Protein 5EA0 (pdb70)

Sequence (444 aa):
EVQLVESGGGVVQPGRSLRLSCAASGFTFSRYGMHWVRQAPGKGLEWVAVMSYDGSTKYYADSVKGRFAISRDNPKNTLFLQMNSLRPDDTAVYYCAKGGAAAAVMDVWGKGTTVTVSSASTKGPSVFPLAPSGTAALGCLVKDYFPEPVTVSWNSGALTSGVHTFPAVLQSSGLYSLSSVVTVPSSSLGTQTYICNVNHKPSNTKVDKRVEPKDIVMTQSPDSLTVSLGERATISCKSSQRLLYSSNNKNYLAWYQQKPGQPPKLLMYWASTRESGVPDRFSGSGSGTDFSLTISSLQAEDVAVYYCQQYYNPPWTFGQGTKVEVKRTVAAPSVFIFPPSDEQLKSGTASVVCLLNNFYPREAKVQWKVDNALQSGNSQESVTEQDSKDSTYSLSSTLTLSKADYEKHKVYACEVTHQGLSSPVTKSFNRGEPPPIDNGDITS

Structure (mmCIF, N/CA/C/O backbone):
data_5EA0
#
_entry.id   5EA0
#
_cell.length_a   51.280
_cell.length_b   65.547
_cell.length_c   71.267
_cell.angle_alpha   90.00
_cell.angle_beta   106.37
_cell.angle_gamma   90.00
#
_symmetry.space_group_name_H-M   'P 1 21 1'
#
loop_
_entity.id
_entity.type
_entity.pdbx_description
1 polymer 'Heavy chain of antibody 7968 Fab fragment'
2 polymer 'Light chain of antibody 7968 Fab fragment'
3 polymer 'Complement factor H-related protein 2'
4 water water
#
loop_
_atom_site.group_PDB
_atom_site.id
_atom_site.type_symbol
_atom_site.label_atom_id
_atom_site.label_alt_id
_atom_site.label_comp_id
_atom_site.label_asym_id
_atom_site.label_entity_id
_atom_site.label_seq_id
_atom_site.pdbx_PDB_ins_code
_atom_site.Cartn_x
_atom_site.Cartn_y
_atom_site.Cartn_z
_atom_site.occupancy
_atom_site.B_iso_or_equiv
_atom_site.auth_seq_id
_atom_site.auth_comp_id
_atom_site.auth_asym_id
_atom_site.auth_atom_id
_atom_site.pdbx_PDB_model_num
ATOM 1 N N . GLU A 1 1 ? -14.782 -26.861 -6.979 1.00 47.05 1 GLU H N 1
ATOM 2 C CA . GLU A 1 1 ? -14.541 -25.419 -6.960 1.00 46.12 1 GLU H CA 1
ATOM 3 C C . GLU A 1 1 ? -15.687 -24.649 -6.297 1.00 36.08 1 GLU H C 1
ATOM 4 O O . GLU A 1 1 ? -16.803 -25.151 -6.198 1.00 36.85 1 GLU H O 1
ATOM 10 N N . VAL A 1 2 ? -15.412 -23.420 -5.868 1.00 33.68 2 VAL H N 1
ATOM 11 C CA . VAL A 1 2 ? -16.390 -22.632 -5.116 1.00 24.80 2 VAL H CA 1
ATOM 12 C C . VAL A 1 2 ? -17.566 -22.129 -5.959 1.00 22.46 2 VAL H C 1
ATOM 13 O O . VAL A 1 2 ? -17.380 -21.586 -7.047 1.00 19.12 2 VAL H O 1
ATOM 17 N N . GLN A 1 3 ? -18.777 -22.302 -5.433 1.00 19.95 3 GLN H N 1
ATOM 18 C CA . GLN A 1 3 ? -19.989 -21.861 -6.112 1.00 23.93 3 GLN H CA 1
ATOM 19 C C . GLN A 1 3 ? -20.951 -21.163 -5.168 1.00 21.48 3 GLN H C 1
ATOM 20 O O . GLN A 1 3 ? -21.192 -21.628 -4.060 1.00 17.23 3 GLN H O 1
ATOM 26 N N . LEU A 1 4 ? -21.514 -20.057 -5.643 1.00 26.22 4 LEU H N 1
ATOM 27 C CA . LEU A 1 4 ? -22.513 -19.281 -4.926 1.00 20.34 4 LEU H CA 1
ATOM 28 C C . LEU A 1 4 ? -23.699 -19.046 -5.860 1.00 23.01 4 LEU H C 1
ATOM 29 O O . LEU A 1 4 ? -23.539 -18.411 -6.902 1.00 19.22 4 LEU H O 1
ATOM 34 N N . VAL A 1 5 ? -24.878 -19.556 -5.506 1.00 18.80 5 VAL H N 1
ATOM 35 C CA . VAL A 1 5 ? -26.040 -19.348 -6.358 1.00 18.69 5 VAL H CA 1
ATOM 36 C C . VAL A 1 5 ? -27.079 -18.556 -5.602 1.00 22.40 5 VAL H C 1
ATOM 37 O O . VAL A 1 5 ? -27.544 -18.966 -4.537 1.00 14.47 5 VAL H O 1
ATOM 41 N N . GLU A 1 6 ? -27.399 -17.396 -6.167 1.00 20.13 6 GLU H N 1
ATOM 42 C CA . GLU A 1 6 ? -28.366 -16.475 -5.603 1.00 20.65 6 GLU H CA 1
ATOM 43 C C . GLU A 1 6 ? -29.758 -16.807 -6.117 1.00 17.72 6 GLU H C 1
ATOM 44 O O . GLU A 1 6 ? -29.917 -17.397 -7.178 1.00 23.65 6 GLU H O 1
ATOM 50 N N . SER A 1 7 ? -30.766 -16.413 -5.353 1.00 22.24 7 SER H N 1
ATOM 51 C CA . SER A 1 7 ? -32.138 -16.683 -5.710 1.00 22.95 7 SER H CA 1
ATOM 52 C C . SER A 1 7 ? -33.043 -15.733 -4.960 1.00 21.70 7 SER H C 1
ATOM 53 O O . SER A 1 7 ? -32.666 -15.201 -3.912 1.00 26.04 7 SER H O 1
ATOM 56 N N . GLY A 1 8 ? -34.235 -15.511 -5.501 1.00 21.32 8 GLY H N 1
ATOM 57 C CA . GLY A 1 8 ? -35.238 -14.723 -4.810 1.00 15.84 8 GLY H CA 1
ATOM 58 C C . GLY A 1 8 ? -35.556 -13.415 -5.503 1.00 21.19 8 GLY H C 1
ATOM 59 O O . GLY A 1 8 ? -36.423 -12.670 -5.062 1.00 24.23 8 GLY H O 1
ATOM 60 N N . GLY A 1 9 ? -34.862 -13.134 -6.598 1.00 25.72 9 GLY H N 1
ATOM 61 C CA . GLY A 1 9 ? -35.087 -11.897 -7.313 1.00 24.94 9 GLY H CA 1
ATOM 62 C C . GLY A 1 9 ? -36.376 -11.966 -8.103 1.00 28.31 9 GLY H C 1
ATOM 63 O O . GLY A 1 9 ? -36.994 -13.019 -8.208 1.00 21.35 9 GLY H O 1
ATOM 64 N N . GLY A 1 10 ? -36.772 -10.835 -8.671 1.00 22.80 10 GLY H N 1
ATOM 65 C CA . GLY A 1 10 ? -38.020 -10.733 -9.395 1.00 21.15 10 GLY H CA 1
ATOM 66 C C . GLY A 1 10 ? -38.485 -9.311 -9.219 1.00 21.54 10 GLY H C 1
ATOM 67 O O . GLY A 1 10 ? -37.668 -8.436 -8.955 1.00 19.44 10 GLY H O 1
ATOM 68 N N . VAL A 1 11 ? -39.788 -9.077 -9.332 1.00 18.49 11 VAL H N 1
ATOM 69 C CA . VAL A 1 11 ? -40.310 -7.734 -9.225 1.00 15.73 11 VAL H CA 1
ATOM 70 C C . VAL A 1 11 ? -41.049 -7.567 -7.900 1.00 16.48 11 VAL H C 1
ATOM 71 O O . VAL A 1 11 ? -41.685 -8.498 -7.414 1.00 17.09 11 VAL H O 1
ATOM 75 N N . VAL A 1 12 ? -40.942 -6.377 -7.317 1.00 16.94 12 VAL H N 1
ATOM 76 C CA . VAL A 1 12 ? -41.596 -6.058 -6.052 1.00 18.28 12 VAL H CA 1
ATOM 77 C C . VAL A 1 12 ? -42.177 -4.643 -6.180 1.00 28.32 12 VAL H C 1
ATOM 78 O O . VAL A 1 12 ? -41.575 -3.774 -6.828 1.00 21.26 12 VAL H O 1
ATOM 82 N N . GLN A 1 13 ? -43.353 -4.420 -5.594 1.00 21.86 13 GLN H N 1
ATOM 83 C CA . GLN A 1 13 ? -43.973 -3.102 -5.605 1.00 26.10 13 GLN H CA 1
ATOM 84 C C . GLN A 1 13 ? -43.251 -2.172 -4.633 1.00 22.78 13 GLN H C 1
ATOM 85 O O . GLN A 1 13 ? -42.707 -2.638 -3.628 1.00 20.89 13 GLN H O 1
ATOM 91 N N . PRO A 1 14 ? -43.243 -0.856 -4.924 1.00 23.05 14 PRO H N 1
ATOM 92 C CA . PRO A 1 14 ? -42.591 0.086 -4.002 1.00 18.95 14 PRO H CA 1
ATOM 93 C C . PRO A 1 14 ? -43.165 -0.030 -2.609 1.00 24.18 14 PRO H C 1
ATOM 94 O O . PRO A 1 14 ? -44.384 -0.190 -2.469 1.00 16.83 14 PRO H O 1
ATOM 98 N N . GLY A 1 15 ? -42.297 0.015 -1.605 1.00 21.86 15 GLY H N 1
ATOM 99 C CA . GLY A 1 15 ? -42.732 -0.042 -0.223 1.00 24.99 15 GLY H CA 1
ATOM 100 C C . GLY A 1 15 ? -42.586 -1.408 0.413 1.00 21.94 15 GLY H C 1
ATOM 101 O O . GLY A 1 15 ? -42.455 -1.512 1.633 1.00 20.53 15 GLY H O 1
ATOM 102 N N . ARG A 1 16 ? -42.584 -2.462 -0.399 1.00 29.46 16 ARG H N 1
ATOM 103 C CA . ARG A 1 16 ? -42.640 -3.808 0.159 1.00 15.55 16 ARG H CA 1
ATOM 104 C C . ARG A 1 16 ? -41.274 -4.486 0.355 1.00 27.16 16 ARG H C 1
ATOM 105 O O . ARG A 1 16 ? -40.197 -3.879 0.171 1.00 14.60 16 ARG H O 1
ATOM 113 N N . SER A 1 17 ? -41.339 -5.748 0.756 1.00 15.33 17 SER H N 1
ATOM 114 C CA . SER A 1 17 ? -40.165 -6.469 1.197 1.00 18.81 17 SER H CA 1
ATOM 115 C C . SER A 1 17 ? -39.876 -7.645 0.287 1.00 24.21 17 SER H C 1
ATOM 116 O O . SER A 1 17 ? -40.717 -8.056 -0.501 1.00 26.58 17 SER H O 1
ATOM 119 N N . LEU A 1 18 ? -38.661 -8.161 0.400 1.00 27.42 18 LEU H N 1
ATOM 120 C CA . LEU A 1 18 ? -38.192 -9.270 -0.405 1.00 22.91 18 LEU H CA 1
ATOM 121 C C . LEU A 1 18 ? -36.987 -9.888 0.283 1.00 26.41 18 LEU H C 1
ATOM 122 O O . LEU A 1 18 ? -36.102 -9.174 0.756 1.00 31.51 18 LEU H O 1
ATOM 127 N N . ARG A 1 19 ? -36.960 -11.215 0.330 1.00 18.00 19 ARG H N 1
ATOM 128 C CA . ARG A 1 19 ? -35.852 -11.945 0.925 1.00 22.70 19 ARG H CA 1
ATOM 129 C C . ARG A 1 19 ? -35.055 -12.708 -0.132 1.00 16.51 19 ARG H C 1
ATOM 130 O O . ARG A 1 19 ? -35.610 -13.510 -0.883 1.00 22.19 19 ARG H O 1
ATOM 138 N N . LEU A 1 20 ? -33.756 -12.438 -0.200 1.00 15.73 20 LEU H N 1
ATOM 139 C CA . LEU A 1 20 ? -32.868 -13.127 -1.127 1.00 17.32 20 LEU H CA 1
ATOM 140 C C . LEU A 1 20 ? -32.089 -14.207 -0.397 1.00 22.72 20 LEU H C 1
ATOM 141 O O . LEU A 1 20 ? -31.866 -14.080 0.808 1.00 17.67 20 LEU H O 1
ATOM 146 N N . SER A 1 21 ? -31.662 -15.239 -1.131 1.00 13.61 21 SER H N 1
ATOM 147 C CA . SER A 1 21 ? -30.837 -16.322 -0.583 1.00 13.89 21 SER H CA 1
ATOM 148 C C . SER A 1 21 ? -29.568 -16.572 -1.386 1.00 18.07 21 SER H C 1
ATOM 149 O O . SER A 1 21 ? -29.490 -16.273 -2.572 1.00 19.35 21 SER H O 1
ATOM 152 N N . CYS A 1 22 ? -28.579 -17.158 -0.734 1.00 25.46 22 CYS H N 1
ATOM 153 C CA . CYS A 1 22 ? -27.354 -17.530 -1.418 1.00 21.88 22 CYS H CA 1
ATOM 154 C C . CYS A 1 22 ? -26.900 -18.882 -0.926 1.00 23.18 22 CYS H C 1
ATOM 155 O O . CYS A 1 22 ? -26.479 -19.024 0.222 1.00 26.58 22 CYS H O 1
ATOM 158 N N . ALA A 1 23 ? -26.999 -19.874 -1.804 1.00 19.19 23 ALA H N 1
ATOM 159 C CA . ALA A 1 23 ? -26.580 -21.231 -1.500 1.00 21.08 23 ALA H CA 1
ATOM 160 C C . ALA A 1 23 ? -25.102 -21.378 -1.820 1.00 15.95 23 ALA H C 1
ATOM 161 O O . ALA A 1 23 ? -24.703 -21.279 -2.970 1.00 20.12 23 ALA H O 1
ATOM 163 N N . ALA A 1 24 ? -24.284 -21.567 -0.791 1.00 20.55 24 ALA H N 1
ATOM 164 C CA . ALA A 1 24 ? -22.841 -21.678 -0.978 1.00 18.44 24 ALA H CA 1
ATOM 165 C C . ALA A 1 24 ? -22.433 -23.140 -1.056 1.00 19.16 24 ALA H C 1
ATOM 166 O O . ALA A 1 24 ? -22.989 -23.981 -0.350 1.00 23.87 24 ALA H O 1
ATOM 168 N N . SER A 1 25 ? -21.454 -23.443 -1.900 1.00 15.83 25 SER H N 1
ATOM 169 C CA . SER A 1 25 ? -20.928 -24.795 -1.978 1.00 24.30 25 SER H CA 1
ATOM 170 C C . SER A 1 25 ? -19.433 -24.782 -2.350 1.00 22.62 25 SER H C 1
ATOM 171 O O . SER A 1 25 ? -18.924 -23.790 -2.884 1.00 27.50 25 SER H O 1
ATOM 174 N N . GLY A 1 26 ? -18.735 -25.871 -2.033 1.00 19.58 26 GLY H N 1
ATOM 175 C CA . GLY A 1 26 ? -17.363 -26.068 -2.492 1.00 17.45 26 GLY H CA 1
ATOM 176 C C . GLY A 1 26 ? -16.319 -25.461 -1.575 1.00 21.68 26 GLY H C 1
ATOM 177 O O . GLY A 1 26 ? -15.152 -25.332 -1.953 1.00 17.49 26 GLY H O 1
ATOM 178 N N . PHE A 1 27 ? -16.747 -25.078 -0.373 1.00 27.43 27 PHE H N 1
ATOM 179 C CA . PHE A 1 27 ? -15.836 -24.626 0.672 1.00 22.88 27 PHE H CA 1
ATOM 180 C C . PHE A 1 27 ? -16.496 -24.675 2.046 1.00 25.46 27 PHE H C 1
ATOM 181 O O . PHE A 1 27 ? -17.716 -24.844 2.169 1.00 20.57 27 PHE H O 1
ATOM 189 N N . THR A 1 28 ? -15.689 -24.542 3.089 1.00 18.73 28 THR H N 1
ATOM 190 C CA . THR A 1 28 ? -16.243 -24.528 4.440 1.00 25.26 28 THR H CA 1
ATOM 191 C C . THR A 1 28 ? -16.874 -23.177 4.736 1.00 27.40 28 THR H C 1
ATOM 192 O O . THR A 1 28 ? -16.205 -22.226 5.187 1.00 17.13 28 THR H O 1
ATOM 196 N N . PHE A 1 29 ? -18.175 -23.120 4.483 1.00 19.82 29 PHE H N 1
ATOM 197 C CA . PHE A 1 29 ? -18.969 -21.923 4.661 1.00 27.44 29 PHE H CA 1
ATOM 198 C C . PHE A 1 29 ? -18.798 -21.325 6.065 1.00 25.08 29 PHE H C 1
ATOM 199 O O . PHE A 1 29 ? -18.792 -20.109 6.221 1.00 21.09 29 PHE H O 1
ATOM 207 N N . SER A 1 30 ? -18.635 -22.185 7.069 1.00 19.29 30 SER H N 1
ATOM 208 C CA . SER A 1 30 ? -18.531 -21.760 8.473 1.00 32.80 30 SER H CA 1
ATOM 209 C C . SER A 1 30 ? -17.320 -20.870 8.784 1.00 25.81 30 SER H C 1
ATOM 210 O O . SER A 1 30 ? -17.302 -20.152 9.782 1.00 27.39 30 SER H O 1
ATOM 213 N N . ARG A 1 31 ? -16.312 -20.925 7.928 1.00 30.05 31 ARG H N 1
ATOM 214 C CA . ARG A 1 31 ? -15.053 -20.248 8.201 1.00 32.66 31 ARG H CA 1
ATOM 215 C C . ARG A 1 31 ? -14.926 -18.887 7.514 1.00 29.43 31 ARG H C 1
ATOM 216 O O . ARG A 1 31 ? -13.910 -18.206 7.659 1.00 16.98 31 ARG H O 1
ATOM 224 N N . TYR A 1 32 ? -15.942 -18.487 6.758 1.00 19.96 32 TYR H N 1
ATOM 225 C CA . TYR A 1 32 ? -15.792 -17.315 5.907 1.00 18.92 32 TYR H CA 1
ATOM 226 C C . TYR A 1 32 ? -16.886 -16.274 6.094 1.00 26.06 32 TYR H C 1
ATOM 227 O O . TYR A 1 32 ? -18.063 -16.598 6.229 1.00 29.80 32 TYR H O 1
ATOM 236 N N . GLY A 1 33 ? -16.480 -15.014 6.105 1.00 18.64 33 GLY H N 1
ATOM 237 C CA . GLY A 1 33 ? -17.409 -13.919 6.041 1.00 19.76 33 GLY H CA 1
ATOM 238 C C . GLY A 1 33 ? -17.972 -13.888 4.638 1.00 19.70 33 GLY H C 1
ATOM 239 O O . GLY A 1 33 ? -17.334 -14.364 3.687 1.00 14.31 33 GLY H O 1
ATOM 240 N N . MET A 1 34 ? -19.171 -13.334 4.514 1.00 15.86 34 MET H N 1
ATOM 241 C CA . MET A 1 34 ? -19.879 -13.280 3.232 1.00 17.44 34 MET H CA 1
ATOM 242 C C . MET A 1 34 ? -20.503 -11.911 2.997 1.00 16.43 34 MET H C 1
ATOM 243 O O . MET A 1 34 ? -21.025 -11.306 3.933 1.00 20.35 34 MET H O 1
ATOM 248 N N . HIS A 1 35 ? -20.465 -11.442 1.748 1.00 21.26 35 HIS H N 1
ATOM 249 C CA . HIS A 1 35 ? -21.030 -10.139 1.397 1.00 21.29 35 HIS H CA 1
ATOM 250 C C . HIS A 1 35 ? -22.201 -10.189 0.423 1.00 12.49 35 HIS H C 1
ATOM 251 O O . HIS A 1 35 ? -22.356 -11.109 -0.374 1.00 12.44 35 HIS H O 1
ATOM 258 N N . TRP A 1 36 ? -22.983 -9.120 0.462 1.00 16.33 36 TRP H N 1
ATOM 259 C CA . TRP A 1 36 ? -23.942 -8.820 -0.584 1.00 12.13 36 TRP H CA 1
ATOM 260 C C . TRP A 1 36 ? -23.438 -7.568 -1.297 1.00 12.04 36 TRP H C 1
ATOM 261 O O . TRP A 1 36 ? -23.066 -6.588 -0.642 1.00 18.23 36 TRP H O 1
ATOM 272 N N . VAL A 1 37 ? -23.410 -7.605 -2.626 1.00 15.50 37 VAL H N 1
ATOM 273 C CA . VAL A 1 37 ? -23.059 -6.439 -3.420 1.00 11.94 37 VAL H CA 1
ATOM 274 C C . VAL A 1 37 ? -24.106 -6.312 -4.546 1.00 11.80 37 VAL H C 1
ATOM 275 O O . VAL A 1 37 ? -24.646 -7.318 -5.002 1.00 23.91 37 VAL H O 1
ATOM 279 N N . ARG A 1 38 ? -24.406 -5.085 -4.974 1.00 21.12 38 ARG H N 1
ATOM 280 C CA . ARG A 1 38 ? -25.412 -4.877 -6.008 1.00 15.31 38 ARG H CA 1
ATOM 281 C C . ARG A 1 38 ? -24.917 -3.950 -7.116 1.00 11.95 38 ARG H C 1
ATOM 282 O O . ARG A 1 38 ? -23.966 -3.188 -6.945 1.00 22.75 38 ARG H O 1
ATOM 290 N N . GLN A 1 39 ? -25.606 -4.011 -8.248 1.00 11.97 39 GLN H N 1
ATOM 291 C CA . GLN A 1 39 ? -25.231 -3.261 -9.434 1.00 12.24 39 GLN H CA 1
ATOM 292 C C . GLN A 1 39 ? -26.504 -2.855 -10.187 1.00 20.17 39 GLN H C 1
ATOM 293 O O . GLN A 1 39 ? -27.199 -3.706 -10.736 1.00 16.72 39 GLN H O 1
ATOM 299 N N . ALA A 1 40 ? -26.843 -1.572 -10.142 1.00 17.79 40 ALA H N 1
ATOM 300 C CA . ALA A 1 40 ? -27.949 -1.052 -10.937 1.00 21.20 40 ALA H CA 1
ATOM 301 C C . ALA A 1 40 ? -27.597 -1.283 -12.403 1.00 23.91 40 ALA H C 1
ATOM 302 O O . ALA A 1 40 ? -26.414 -1.389 -12.733 1.00 33.16 40 ALA H O 1
ATOM 304 N N . PRO A 1 41 ? -28.606 -1.366 -13.288 1.00 22.32 41 PRO H N 1
ATOM 305 C CA . PRO A 1 41 ? -28.298 -1.717 -14.682 1.00 29.86 41 PRO H CA 1
ATOM 306 C C . PRO A 1 41 ? -27.411 -0.671 -15.348 1.00 29.61 41 PRO H C 1
ATOM 307 O O . PRO A 1 41 ? -27.697 0.530 -15.269 1.00 25.88 41 PRO H O 1
ATOM 311 N N . GLY A 1 42 ? -26.322 -1.138 -15.957 1.00 35.55 42 GLY H N 1
ATOM 312 C CA . GLY A 1 42 ? -25.386 -0.277 -16.667 1.00 21.14 42 GLY H CA 1
ATOM 313 C C . GLY A 1 42 ? -24.518 0.554 -15.739 1.00 25.79 42 GLY H C 1
ATOM 314 O O . GLY A 1 42 ? -23.828 1.467 -16.194 1.00 19.96 42 GLY H O 1
ATOM 315 N N . LYS A 1 43 ? -24.556 0.246 -14.442 1.00 30.52 43 LYS H N 1
ATOM 316 C CA . LYS A 1 43 ? -23.930 1.104 -13.437 1.00 30.04 43 LYS H CA 1
ATOM 317 C C . LYS A 1 43 ? -22.820 0.382 -12.678 1.00 28.14 43 LYS H C 1
ATOM 318 O O . LYS A 1 43 ? -22.419 -0.715 -13.053 1.00 31.30 43 LYS H O 1
ATOM 324 N N . GLY A 1 44 ? -22.305 1.012 -11.626 1.00 23.48 44 GLY H N 1
ATOM 325 C CA . GLY A 1 44 ? -21.179 0.449 -10.909 1.00 17.94 44 GLY H CA 1
ATOM 326 C C . GLY A 1 44 ? -21.574 -0.536 -9.828 1.00 23.55 44 GLY H C 1
ATOM 327 O O . GLY A 1 44 ? -22.761 -0.762 -9.578 1.00 26.54 44 GLY H O 1
ATOM 328 N N . LEU A 1 45 ? -20.562 -1.115 -9.181 1.00 27.25 45 LEU H N 1
ATOM 329 C CA . LEU A 1 45 ? -20.752 -2.025 -8.048 1.00 24.90 45 LEU H CA 1
ATOM 330 C C . LEU A 1 45 ? -20.951 -1.250 -6.743 1.00 19.25 45 LEU H C 1
ATOM 331 O O . LEU A 1 45 ? -20.278 -0.253 -6.506 1.00 31.88 45 LEU H O 1
ATOM 336 N N . GLU A 1 46 ? -21.875 -1.715 -5.909 1.00 15.32 46 GLU H N 1
ATOM 337 C CA . GLU A 1 46 ? -22.173 -1.046 -4.656 1.00 16.36 46 GLU H CA 1
ATOM 338 C C . GLU A 1 46 ? -22.259 -2.063 -3.513 1.00 17.94 46 GLU H C 1
ATOM 339 O O . GLU A 1 46 ? -23.166 -2.910 -3.477 1.00 16.37 46 GLU H O 1
ATOM 345 N N . TRP A 1 47 ? -21.298 -1.997 -2.591 1.00 12.71 47 TRP H N 1
ATOM 346 C CA . TRP A 1 47 ? -21.288 -2.893 -1.443 1.00 12.65 47 TRP H CA 1
ATOM 347 C C . TRP A 1 47 ? -22.544 -2.634 -0.625 1.00 15.43 47 TRP H C 1
ATOM 348 O O . TRP A 1 47 ? -22.945 -1.479 -0.427 1.00 16.23 47 TRP H O 1
ATOM 359 N N . VAL A 1 48 ? -23.170 -3.711 -0.167 1.00 17.81 48 VAL H N 1
ATOM 360 C CA . VAL A 1 48 ? -24.436 -3.618 0.541 1.00 16.23 48 VAL H CA 1
ATOM 361 C C . VAL A 1 48 ? -24.266 -3.937 2.028 1.00 13.82 48 VAL H C 1
ATOM 362 O O . VAL A 1 48 ? -24.656 -3.136 2.886 1.00 20.02 48 VAL H O 1
ATOM 366 N N . ALA A 1 49 ? -23.682 -5.099 2.321 1.00 14.48 49 ALA H N 1
ATOM 367 C CA . ALA A 1 49 ? -23.512 -5.573 3.689 1.00 19.51 49 ALA H CA 1
ATOM 368 C C . ALA A 1 49 ? -22.565 -6.773 3.751 1.00 26.23 49 ALA H C 1
ATOM 369 O O . ALA A 1 49 ? -22.256 -7.370 2.723 1.00 20.77 49 ALA H O 1
ATOM 371 N N . VAL A 1 50 ? -22.097 -7.098 4.961 1.00 13.48 50 VAL H N 1
ATOM 372 C CA . VAL A 1 50 ? -21.271 -8.271 5.189 1.00 15.94 50 VAL H CA 1
ATOM 373 C C . VAL A 1 50 ? -21.633 -8.868 6.545 1.00 24.52 50 VAL H C 1
ATOM 374 O O . VAL A 1 50 ? -22.046 -8.151 7.452 1.00 20.50 50 VAL H O 1
ATOM 378 N N . MET A 1 51 ? -21.517 -10.184 6.657 1.00 29.14 51 MET H N 1
ATOM 379 C CA . MET A 1 51 ? -21.635 -10.867 7.932 1.00 25.05 51 MET H CA 1
ATOM 380 C C . MET A 1 51 ? -20.458 -11.793 8.117 1.00 19.67 51 MET H C 1
ATOM 381 O O . MET A 1 51 ? -20.078 -12.511 7.192 1.00 25.28 51 MET H O 1
ATOM 386 N N . SER A 1 52 ? -19.899 -11.790 9.319 1.00 24.85 52 SER H N 1
ATOM 387 C CA . SER A 1 52 ? -18.734 -12.604 9.630 1.00 20.39 52 SER H CA 1
ATOM 388 C C . SER A 1 52 ? -19.019 -14.105 9.623 1.00 22.14 52 SER H C 1
ATOM 389 O O . SER A 1 52 ? -20.184 -14.540 9.634 1.00 21.52 52 SER H O 1
ATOM 392 N N . TYR A 1 53 A -17.935 -14.886 9.625 1.00 16.53 52 TYR H N 1
ATOM 393 C CA . TYR A 1 53 A -17.988 -16.356 9.609 1.00 24.28 52 TYR H CA 1
ATOM 394 C C . TYR A 1 53 A -18.977 -17.001 10.612 1.00 31.42 52 TYR H C 1
ATOM 395 O O . TYR A 1 53 A -19.774 -17.867 10.231 1.00 27.66 52 TYR H O 1
ATOM 404 N N . ASP A 1 54 ? -18.916 -16.575 11.876 1.00 29.80 53 ASP H N 1
ATOM 405 C CA . ASP A 1 54 ? -19.722 -17.150 12.958 1.00 28.38 53 ASP H CA 1
ATOM 406 C C . ASP A 1 54 ? -20.977 -16.334 13.232 1.00 28.09 53 ASP H C 1
ATOM 407 O O . ASP A 1 54 ? -21.756 -16.667 14.115 1.00 24.00 53 ASP H O 1
ATOM 412 N N . GLY A 1 55 ? -21.134 -15.236 12.502 1.00 32.09 54 GLY H N 1
ATOM 413 C CA . GLY A 1 55 ? -22.350 -14.451 12.545 1.00 28.10 54 GLY H CA 1
ATOM 414 C C . GLY A 1 55 ? -22.496 -13.335 13.565 1.00 32.92 54 GLY H C 1
ATOM 415 O O . GLY A 1 55 ? -23.504 -12.596 13.585 1.00 17.83 54 GLY H O 1
ATOM 416 N N . SER A 1 56 ? -21.480 -13.207 14.408 1.00 26.02 55 SER H N 1
ATOM 417 C CA . SER A 1 56 ? -21.480 -12.235 15.483 1.00 27.25 55 SER H CA 1
ATOM 418 C C . SER A 1 56 ? -21.175 -10.810 15.006 1.00 26.48 55 SER H C 1
ATOM 419 O O . SER A 1 56 ? -21.322 -9.864 15.768 1.00 39.09 55 SER H O 1
ATOM 422 N N . THR A 1 57 ? -20.722 -10.656 13.765 1.00 28.72 56 THR H N 1
ATOM 423 C CA . THR A 1 57 ? -20.368 -9.332 13.259 1.00 17.66 56 THR H CA 1
ATOM 424 C C . THR A 1 57 ? -20.980 -9.011 11.888 1.00 26.28 56 THR H C 1
ATOM 425 O O . THR A 1 57 ? -20.902 -9.826 10.958 1.00 23.87 56 THR H O 1
ATOM 429 N N . LYS A 1 58 ? -21.578 -7.816 11.798 1.00 25.20 57 LYS H N 1
ATOM 430 C CA . LYS A 1 58 ? -22.190 -7.259 10.588 1.00 29.38 57 LYS H CA 1
ATOM 431 C C . LYS A 1 58 ? -21.734 -5.832 10.330 1.00 24.04 57 LYS H C 1
ATOM 432 O O . LYS A 1 58 ? -21.298 -5.127 11.237 1.00 24.51 57 LYS H O 1
ATOM 438 N N . TYR A 1 59 ? -21.859 -5.414 9.082 1.00 23.19 58 TYR H N 1
ATOM 439 C CA . TYR A 1 59 ? -21.765 -4.017 8.699 1.00 17.08 58 TYR H CA 1
ATOM 440 C C . TYR A 1 59 ? -22.655 -3.822 7.470 1.00 20.63 58 TYR H C 1
ATOM 441 O O . TYR A 1 59 ? -22.779 -4.731 6.632 1.00 19.32 58 TYR H O 1
ATOM 450 N N . TYR A 1 60 ? -23.265 -2.643 7.365 1.00 17.53 59 TYR H N 1
ATOM 451 C CA . TYR A 1 60 ? -24.195 -2.326 6.290 1.00 20.44 59 TYR H CA 1
ATOM 452 C C . TYR A 1 60 ? -23.798 -1.022 5.614 1.00 18.16 59 TYR H C 1
ATOM 453 O O . TYR A 1 60 ? -23.214 -0.150 6.240 1.00 17.92 59 TYR H O 1
ATOM 462 N N . ALA A 1 61 ? -24.104 -0.900 4.334 1.00 19.96 60 ALA H N 1
ATOM 463 C CA . ALA A 1 61 ? -23.984 0.376 3.653 1.00 29.63 60 ALA H CA 1
ATOM 464 C C . ALA A 1 61 ? -24.951 1.380 4.291 1.00 29.56 60 ALA H C 1
ATOM 465 O O . ALA A 1 61 ? -25.979 0.996 4.856 1.00 24.23 60 ALA H O 1
ATOM 467 N N . ASP A 1 62 ? -24.640 2.664 4.203 1.00 31.28 61 ASP H N 1
ATOM 468 C CA . ASP A 1 62 ? -25.556 3.658 4.742 1.00 31.31 61 ASP H CA 1
ATOM 469 C C . ASP A 1 62 ? -26.858 3.593 3.946 1.00 28.04 61 ASP H C 1
ATOM 470 O O . ASP A 1 62 ? -27.941 3.762 4.503 1.00 26.08 61 ASP H O 1
ATOM 475 N N . SER A 1 63 ? -26.739 3.292 2.651 1.00 24.88 62 SER H N 1
ATOM 476 C CA . SER A 1 63 ? -27.889 3.204 1.741 1.00 25.69 62 SER H CA 1
ATOM 477 C C . SER A 1 63 ? -29.006 2.281 2.216 1.00 24.08 62 SER H C 1
ATOM 478 O O . SER A 1 63 ? -30.153 2.426 1.802 1.00 25.74 62 SER H O 1
ATOM 481 N N . VAL A 1 64 ? -28.651 1.311 3.048 1.00 15.94 63 VAL H N 1
ATOM 482 C CA . VAL A 1 64 ? -29.539 0.203 3.379 1.00 17.17 63 VAL H CA 1
ATOM 483 C C . VAL A 1 64 ? -29.640 -0.013 4.885 1.00 14.12 63 VAL H C 1
ATOM 484 O O . VAL A 1 64 ? -30.478 -0.794 5.360 1.00 14.24 63 VAL H O 1
ATOM 488 N N . LYS A 1 65 ? -28.775 0.675 5.626 1.00 19.05 64 LYS H N 1
ATOM 489 C CA . LYS A 1 65 ? -28.725 0.539 7.079 1.00 28.06 64 LYS H CA 1
ATOM 490 C C . LYS A 1 65 ? -30.105 0.784 7.677 1.00 35.06 64 LYS H C 1
ATOM 491 O O . LYS A 1 65 ? -30.718 1.819 7.417 1.00 27.49 64 LYS H O 1
ATOM 497 N N . GLY A 1 66 ? -30.601 -0.186 8.442 1.00 27.81 65 GLY H N 1
ATOM 498 C CA . GLY A 1 66 ? -31.877 -0.063 9.122 1.00 23.95 65 GLY H CA 1
ATOM 499 C C . GLY A 1 66 ? -33.037 -0.569 8.291 1.00 26.42 65 GLY H C 1
ATOM 500 O O . GLY A 1 66 ? -34.113 -0.832 8.831 1.00 27.88 65 GLY H O 1
ATOM 501 N N . ARG A 1 67 ? -32.813 -0.668 6.977 1.00 19.35 66 ARG H N 1
ATOM 502 C CA . ARG A 1 67 ? -33.772 -1.225 6.022 1.00 26.66 66 ARG H CA 1
ATOM 503 C C . ARG A 1 67 ? -33.491 -2.694 5.747 1.00 30.71 66 ARG H C 1
ATOM 504 O O . ARG A 1 67 ? -34.418 -3.498 5.574 1.00 26.49 66 ARG H O 1
ATOM 512 N N . PHE A 1 68 ? -32.206 -3.031 5.644 1.00 28.53 67 PHE H N 1
ATOM 513 C CA . PHE A 1 68 ? -31.816 -4.381 5.245 1.00 14.06 67 PHE H CA 1
ATOM 514 C C . PHE A 1 68 ? -31.224 -5.127 6.432 1.00 20.62 67 PHE H C 1
ATOM 515 O O . PHE A 1 68 ? -30.624 -4.539 7.332 1.00 25.35 67 PHE H O 1
ATOM 5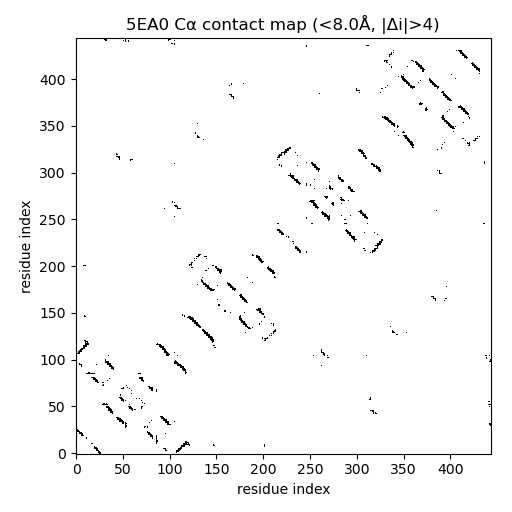23 N N . ALA A 1 69 ? -31.392 -6.439 6.427 1.00 22.62 68 ALA H N 1
ATOM 524 C CA . ALA A 1 69 ? -30.781 -7.267 7.450 1.00 21.98 68 ALA H CA 1
ATOM 525 C C . ALA A 1 69 ? -30.103 -8.448 6.785 1.00 23.01 68 ALA H C 1
ATOM 526 O O . ALA A 1 69 ? -30.749 -9.253 6.114 1.00 22.41 68 ALA H O 1
ATOM 528 N N . ILE A 1 70 ? -28.788 -8.525 6.952 1.00 23.10 69 ILE H N 1
ATOM 529 C CA . ILE A 1 70 ? -28.048 -9.698 6.525 1.00 28.18 69 ILE H CA 1
ATOM 530 C C . ILE A 1 70 ? -28.088 -10.739 7.635 1.00 27.41 69 ILE H C 1
ATOM 531 O O . ILE A 1 70 ? -28.036 -10.411 8.827 1.00 29.44 69 ILE H O 1
ATOM 536 N N . SER A 1 71 ? -28.240 -11.993 7.233 1.00 14.87 70 SER H N 1
ATOM 537 C CA . SER A 1 71 ? -28.187 -13.108 8.153 1.00 24.11 70 SER H CA 1
ATOM 538 C C . SER A 1 71 ? -27.567 -14.286 7.439 1.00 22.91 70 SER H C 1
ATOM 539 O O . SER A 1 71 ? -27.357 -14.247 6.225 1.00 26.26 70 SER H O 1
ATOM 542 N N . ARG A 1 72 ? -27.309 -15.353 8.174 1.00 25.82 71 ARG H N 1
ATOM 543 C CA . ARG A 1 72 ? -26.789 -16.545 7.538 1.00 27.02 71 ARG H CA 1
ATOM 544 C C . ARG A 1 72 ? -27.155 -17.801 8.317 1.00 19.17 71 ARG H C 1
ATOM 545 O O . ARG A 1 72 ? -27.453 -17.758 9.516 1.00 22.21 71 ARG H O 1
ATOM 553 N N . ASP A 1 73 ? -27.165 -18.924 7.616 1.00 21.00 72 ASP H N 1
ATOM 554 C CA . ASP A 1 73 ? -27.448 -20.198 8.258 1.00 19.07 72 ASP H CA 1
ATOM 555 C C . ASP A 1 73 ? -26.324 -21.197 7.963 1.00 22.85 72 ASP H C 1
ATOM 556 O O . ASP A 1 73 ? -26.316 -21.856 6.920 1.00 17.57 72 ASP H O 1
ATOM 561 N N . ASN A 1 74 ? -25.382 -21.315 8.891 1.00 31.35 73 ASN H N 1
ATOM 562 C CA . ASN A 1 74 ? -24.180 -22.103 8.638 1.00 27.32 73 ASN H CA 1
ATOM 563 C C . ASN A 1 74 ? -24.424 -23.598 8.376 1.00 28.01 73 ASN H C 1
ATOM 564 O O . ASN A 1 74 ? -23.901 -24.130 7.396 1.00 36.47 73 ASN H O 1
ATOM 569 N N . PRO A 1 75 ? -25.219 -24.281 9.222 1.00 23.95 74 PRO H N 1
ATOM 570 C CA . PRO A 1 75 ? -25.455 -25.699 8.929 1.00 20.30 74 PRO H CA 1
ATOM 571 C C . PRO A 1 75 ? -26.112 -25.946 7.568 1.00 31.22 74 PRO H C 1
ATOM 572 O O . PRO A 1 75 ? -25.970 -27.035 7.022 1.00 33.24 74 PRO H O 1
ATOM 576 N N . LYS A 1 76 ? -26.809 -24.952 7.027 1.00 25.88 75 LYS H N 1
ATOM 577 C CA . LYS A 1 76 ? -27.526 -25.144 5.766 1.00 31.02 75 LYS H CA 1
ATOM 578 C C . LYS A 1 76 ? -26.810 -24.450 4.606 1.00 30.31 75 LYS H C 1
ATOM 579 O O . LYS A 1 76 ? -27.294 -24.439 3.467 1.00 25.43 75 LYS H O 1
ATOM 585 N N . ASN A 1 77 ? -25.634 -23.898 4.908 1.00 33.84 76 ASN H N 1
ATOM 586 C CA . ASN A 1 77 ? -24.773 -23.263 3.908 1.00 27.61 76 ASN H CA 1
ATOM 587 C C . ASN A 1 77 ? -25.470 -22.150 3.134 1.00 24.72 76 ASN H C 1
ATOM 588 O O . ASN A 1 77 ? -25.313 -22.032 1.914 1.00 17.33 76 ASN H O 1
ATOM 593 N N . THR A 1 78 ? -26.206 -21.310 3.853 1.00 16.20 77 THR H N 1
ATOM 594 C CA . THR A 1 78 ? -27.034 -20.316 3.195 1.00 19.53 77 THR H CA 1
ATOM 595 C C . THR A 1 78 ? -26.896 -18.913 3.793 1.00 19.74 77 THR H C 1
ATOM 596 O O . THR A 1 78 ? -26.972 -18.706 5.012 1.00 20.40 77 THR H O 1
ATOM 600 N N . LEU A 1 79 ? -26.689 -17.957 2.900 1.00 16.38 78 LEU H N 1
ATOM 601 C CA . LEU A 1 79 ? -26.651 -16.545 3.250 1.00 15.42 78 LEU H CA 1
ATOM 602 C C . LEU A 1 79 ? -27.943 -15.872 2.774 1.00 18.21 78 LEU H C 1
ATOM 603 O O . LEU A 1 79 ? -28.438 -16.183 1.702 1.00 18.52 78 LEU H O 1
ATOM 608 N N . PHE A 1 80 ? -28.492 -14.967 3.576 1.00 24.58 79 PHE H N 1
ATOM 609 C CA . PHE A 1 80 ? -29.721 -14.269 3.203 1.00 14.08 79 PHE H CA 1
ATOM 610 C C . PHE A 1 80 ? -29.542 -12.767 3.188 1.00 16.44 79 PHE H C 1
ATOM 611 O O . PHE A 1 80 ? -28.652 -12.243 3.840 1.00 22.11 79 PHE H O 1
ATOM 619 N N . LEU A 1 81 ? -30.430 -12.084 2.464 1.00 16.59 80 LEU H N 1
ATOM 620 C CA . LEU A 1 81 ? -30.652 -10.651 2.623 1.00 24.48 80 LEU H CA 1
ATOM 621 C C . LEU A 1 81 ? -32.163 -10.385 2.731 1.00 18.96 80 LEU H C 1
ATOM 622 O O . LEU A 1 81 ? -32.935 -10.678 1.811 1.00 20.58 80 LEU H O 1
ATOM 627 N N . GLN A 1 82 ? -32.580 -9.880 3.884 1.00 14.52 81 GLN H N 1
ATOM 628 C CA . GLN A 1 82 ? -33.955 -9.435 4.092 1.00 17.41 81 GLN H CA 1
ATOM 629 C C . GLN A 1 82 ? -34.040 -7.949 3.722 1.00 26.98 81 GLN H C 1
ATOM 630 O O . GLN A 1 82 ? -33.492 -7.113 4.435 1.00 33.85 81 GLN H O 1
ATOM 636 N N . MET A 1 83 ? -34.682 -7.623 2.595 1.00 27.37 82 MET H N 1
ATOM 637 C CA . MET A 1 83 ? -34.807 -6.224 2.144 1.00 20.61 82 MET H CA 1
ATOM 638 C C . MET A 1 83 ? -36.193 -5.636 2.444 1.00 28.06 82 MET H C 1
ATOM 639 O O . MET A 1 83 ? -37.209 -6.240 2.112 1.00 33.42 82 MET H O 1
ATOM 644 N N . ASN A 1 84 A -36.226 -4.467 3.083 1.00 24.38 82 ASN H N 1
ATOM 645 C CA . ASN A 1 84 A -37.483 -3.806 3.433 1.00 25.18 82 ASN H CA 1
ATOM 646 C C . ASN A 1 84 A -37.512 -2.397 2.883 1.00 27.28 82 ASN H C 1
ATOM 647 O O . ASN A 1 84 A -36.457 -1.827 2.586 1.00 24.29 82 ASN H O 1
ATOM 652 N N . SER A 1 85 B -38.722 -1.848 2.768 1.00 26.27 82 SER H N 1
ATOM 653 C CA . SER A 1 85 B -38.945 -0.499 2.248 1.00 29.43 82 SER H CA 1
ATOM 654 C C . SER A 1 85 B -38.236 -0.254 0.934 1.00 32.15 82 SER H C 1
ATOM 655 O O . SER A 1 85 B -37.459 0.690 0.806 1.00 29.85 82 SER H O 1
ATOM 658 N N . LEU A 1 86 C -38.509 -1.104 -0.046 1.00 14.12 82 LEU H N 1
ATOM 659 C CA . LEU A 1 86 C -37.815 -1.005 -1.310 1.00 13.64 82 LEU H CA 1
ATOM 660 C C . LEU A 1 86 C -38.317 0.152 -2.157 1.00 18.12 82 LEU H C 1
ATOM 661 O O . LEU A 1 86 C -39.489 0.523 -2.101 1.00 21.72 82 LEU H O 1
ATOM 666 N N . ARG A 1 87 ? -37.407 0.708 -2.945 1.00 17.16 83 ARG H N 1
ATOM 667 C CA . ARG A 1 87 ? -37.703 1.819 -3.843 1.00 23.49 83 ARG H CA 1
ATOM 668 C C . ARG A 1 87 ? -37.164 1.481 -5.219 1.00 15.75 83 ARG H C 1
ATOM 669 O O . ARG A 1 87 ? -36.320 0.608 -5.345 1.00 16.49 83 ARG H O 1
ATOM 677 N N . PRO A 1 88 ? -37.650 2.170 -6.257 1.00 20.95 84 PRO H N 1
ATOM 678 C CA . PRO A 1 88 ? -37.137 1.899 -7.611 1.00 21.04 84 PRO H CA 1
ATOM 679 C C . PRO A 1 88 ? -35.593 2.027 -7.748 1.00 19.37 84 PRO H C 1
ATOM 680 O O . PRO A 1 88 ? -35.036 1.366 -8.628 1.00 19.87 84 PRO H O 1
ATOM 684 N N . ASP A 1 89 ? -34.913 2.802 -6.893 1.00 16.53 85 ASP H N 1
ATOM 685 C CA . ASP A 1 89 ? -33.451 2.932 -7.016 1.00 19.08 85 ASP H CA 1
ATOM 686 C C . ASP A 1 89 ? -32.686 1.761 -6.347 1.00 21.32 85 ASP H C 1
ATOM 687 O O . ASP A 1 89 ? -31.478 1.629 -6.486 1.00 16.12 85 ASP H O 1
ATOM 692 N N . ASP A 1 90 ? -33.411 0.900 -5.651 1.00 19.40 86 ASP H N 1
ATOM 693 C CA . ASP A 1 90 ? -32.855 -0.352 -5.172 1.00 22.50 86 ASP H CA 1
ATOM 694 C C . ASP A 1 90 ? -32.833 -1.416 -6.276 1.00 17.68 86 ASP H C 1
ATOM 695 O O . ASP A 1 90 ? -32.298 -2.504 -6.085 1.00 24.70 86 ASP H O 1
ATOM 700 N N . THR A 1 91 ? -33.428 -1.100 -7.422 1.00 18.36 87 THR H N 1
ATOM 701 C CA . THR A 1 91 ? -33.414 -2.001 -8.570 1.00 12.20 87 THR H CA 1
ATOM 702 C C . THR A 1 91 ? -32.007 -2.291 -9.044 1.00 24.00 87 THR H C 1
ATOM 703 O O . THR A 1 91 ? -31.265 -1.362 -9.377 1.00 21.10 87 THR H O 1
ATOM 707 N N . ALA A 1 92 ? -31.674 -3.579 -9.132 1.00 15.08 88 ALA H N 1
ATOM 708 C CA . ALA A 1 92 ? -30.298 -4.021 -9.414 1.00 11.92 88 ALA H CA 1
ATOM 709 C C . ALA A 1 92 ? -30.165 -5.548 -9.453 1.00 12.80 88 ALA H C 1
ATOM 710 O O . ALA A 1 92 ? -31.054 -6.275 -8.986 1.00 20.72 88 ALA H O 1
ATOM 712 N N . VAL A 1 93 ? -29.054 -6.017 -10.026 1.00 17.29 89 VAL H N 1
ATOM 713 C CA . VAL A 1 93 ? -28.554 -7.362 -9.774 1.00 14.56 89 VAL H CA 1
ATOM 714 C C . VAL A 1 93 ? -27.905 -7.429 -8.393 1.00 15.61 89 VAL H C 1
ATOM 715 O O . VAL A 1 93 ? -27.088 -6.575 -8.042 1.00 17.26 89 VAL H O 1
ATOM 719 N N . TYR A 1 94 ? -28.258 -8.443 -7.620 1.00 22.10 90 TYR H N 1
ATOM 720 C CA . TYR A 1 94 ? -27.673 -8.626 -6.301 1.00 26.83 90 TYR H CA 1
ATOM 721 C C . TYR A 1 94 ? -26.726 -9.822 -6.296 1.00 16.47 90 TYR H C 1
ATOM 722 O O . TYR A 1 94 ? -27.153 -10.966 -6.410 1.00 28.85 90 TYR H O 1
ATOM 731 N N . TYR A 1 95 ? -25.441 -9.550 -6.159 1.00 19.92 91 TYR H N 1
ATOM 732 C CA . TYR A 1 95 ? -24.454 -10.620 -6.122 1.00 11.94 91 TYR H CA 1
ATOM 733 C C . TYR A 1 95 ? -24.173 -11.036 -4.686 1.00 20.70 91 TYR H C 1
ATOM 734 O O . TYR A 1 95 ? -24.054 -10.192 -3.806 1.00 13.73 91 TYR H O 1
ATOM 743 N N . CYS A 1 96 ? -24.073 -12.343 -4.476 1.00 16.23 92 CYS H N 1
ATOM 744 C CA . CYS A 1 96 ? -23.524 -12.941 -3.264 1.00 12.96 92 CYS H CA 1
ATOM 745 C C . CYS A 1 96 ? -22.002 -13.071 -3.415 1.00 15.17 92 CYS H C 1
ATOM 746 O O . CYS A 1 96 ? -21.525 -13.511 -4.462 1.00 19.07 92 CYS H O 1
ATOM 749 N N . ALA A 1 97 ? -21.225 -12.684 -2.398 1.00 15.81 93 ALA H N 1
ATOM 750 C CA . ALA A 1 97 ? -19.759 -12.745 -2.542 1.00 19.34 93 ALA H CA 1
ATOM 751 C C . ALA A 1 97 ? -19.044 -13.318 -1.325 1.00 17.10 93 ALA H C 1
ATOM 752 O O . ALA A 1 97 ? -19.333 -12.946 -0.181 1.00 26.50 93 ALA H O 1
ATOM 754 N N . LYS A 1 98 ? -18.124 -14.246 -1.590 1.00 24.24 94 LYS H N 1
ATOM 755 C CA . LYS A 1 98 ? -17.296 -14.877 -0.556 1.00 13.69 94 LYS H CA 1
ATOM 756 C C . LYS A 1 98 ? -16.075 -14.025 -0.207 1.00 15.20 94 LYS H C 1
ATOM 757 O O . LYS A 1 98 ? -15.445 -13.453 -1.096 1.00 15.32 94 LYS H O 1
ATOM 763 N N . GLY A 1 99 ? -15.743 -13.929 1.082 1.00 14.07 95 GLY H N 1
ATOM 764 C CA . GLY A 1 99 ? -14.556 -13.207 1.502 1.00 17.13 95 GLY H CA 1
ATOM 765 C C . GLY A 1 99 ? -13.264 -13.993 1.348 1.00 14.79 95 GLY H C 1
ATOM 766 O O . GLY A 1 99 ? -13.246 -15.224 1.475 1.00 26.55 95 GLY H O 1
ATOM 767 N N . GLY A 1 100 ? -12.179 -13.287 1.045 1.00 19.05 96 GLY H N 1
ATOM 768 C CA . GLY A 1 100 ? -10.890 -13.936 0.836 1.00 24.14 96 GLY H CA 1
ATOM 769 C C . GLY A 1 100 ? -10.305 -14.435 2.139 1.00 19.41 96 GLY H C 1
ATOM 770 O O . GLY A 1 100 ? -10.683 -13.945 3.197 1.00 20.42 96 GLY H O 1
ATOM 771 N N . ALA A 1 101 ? -9.389 -15.402 2.064 1.00 26.71 97 ALA H N 1
ATOM 772 C CA . ALA A 1 101 ? -8.784 -16.012 3.259 1.00 30.85 97 ALA H CA 1
ATOM 773 C C . ALA A 1 101 ? -8.063 -15.065 4.271 1.00 42.47 97 ALA H C 1
ATOM 774 O O . ALA A 1 101 ? -8.510 -15.087 5.414 1.00 57.76 97 ALA H O 1
ATOM 776 N N . ALA A 1 102 ? -7.015 -14.247 4.033 1.00 38.65 98 ALA H N 1
ATOM 777 C CA . ALA A 1 102 ? -6.220 -13.770 2.869 1.00 33.29 98 ALA H CA 1
ATOM 778 C C . ALA A 1 102 ? -6.204 -12.239 3.005 1.00 30.86 98 ALA H C 1
ATOM 779 O O . ALA A 1 102 ? -5.210 -11.620 3.389 1.00 23.21 98 ALA H O 1
ATOM 781 N N . ALA A 1 103 ? -7.347 -11.641 2.691 1.00 17.07 99 ALA H N 1
ATOM 782 C CA . ALA A 1 103 ? -7.560 -10.206 2.815 1.00 22.09 99 ALA H CA 1
ATOM 783 C C . ALA A 1 103 ? -9.051 -9.989 2.694 1.00 16.29 99 ALA H C 1
ATOM 784 O O . ALA A 1 103 ? -9.727 -10.787 2.050 1.00 15.91 99 ALA H O 1
ATOM 786 N N . ALA A 1 104 ? -9.551 -8.920 3.306 1.00 16.20 100 ALA H N 1
ATOM 787 C CA . ALA A 1 104 ? -10.978 -8.632 3.333 1.00 23.59 100 ALA H CA 1
ATOM 788 C C . ALA A 1 104 ? -11.539 -8.283 1.940 1.00 21.73 100 ALA H C 1
ATOM 789 O O . ALA A 1 104 ? -12.159 -7.252 1.763 1.00 15.31 100 ALA H O 1
ATOM 791 N N . VAL A 1 105 A -11.322 -9.162 0.967 1.00 15.15 100 VAL H N 1
ATOM 792 C CA . VAL A 1 105 A -11.811 -8.959 -0.394 1.00 19.55 100 VAL H CA 1
ATOM 793 C C . VAL A 1 105 A -12.877 -10.002 -0.745 1.00 17.66 100 VAL H C 1
ATOM 794 O O . VAL A 1 105 A -13.088 -10.980 -0.024 1.00 19.59 100 VAL H O 1
ATOM 798 N N . MET A 1 106 B -13.537 -9.797 -1.866 1.00 16.64 100 MET H N 1
ATOM 799 C CA . MET A 1 106 B -14.521 -10.757 -2.341 1.00 16.90 100 MET H CA 1
ATOM 800 C C . MET A 1 106 B -13.881 -11.592 -3.426 1.00 18.62 100 MET H C 1
ATOM 801 O O . MET A 1 106 B -13.787 -11.149 -4.567 1.00 21.57 100 MET H O 1
ATOM 806 N N . ASP A 1 107 ? -13.408 -12.790 -3.078 1.00 14.33 103 ASP H N 1
ATOM 807 C CA . ASP A 1 107 ? -12.653 -13.581 -4.043 1.00 25.32 103 ASP H CA 1
ATOM 808 C C . ASP A 1 107 ? -13.517 -14.382 -5.034 1.00 20.88 103 ASP H C 1
ATOM 809 O O . ASP A 1 107 ? -13.057 -14.687 -6.132 1.00 20.96 103 ASP H O 1
ATOM 814 N N . VAL A 1 108 ? -14.745 -14.739 -4.662 1.00 23.97 104 VAL H N 1
ATOM 815 C CA . VAL A 1 108 ? -15.644 -15.460 -5.591 1.00 14.14 104 VAL H CA 1
ATOM 816 C C . VAL A 1 108 ? -17.048 -14.852 -5.581 1.00 21.41 104 VAL H C 1
ATOM 817 O O . VAL A 1 108 ? -17.590 -14.553 -4.521 1.00 15.14 104 VAL H O 1
ATOM 821 N N . TRP A 1 109 ? -17.651 -14.700 -6.755 1.00 20.12 105 TRP H N 1
ATOM 822 C CA . TRP A 1 109 ? -18.970 -14.086 -6.850 1.00 13.20 105 TRP H CA 1
ATOM 823 C C . TRP A 1 109 ? -19.976 -15.060 -7.462 1.00 13.25 105 TRP H C 1
ATOM 824 O O . TRP A 1 109 ? -19.628 -15.865 -8.315 1.00 16.92 105 TRP H O 1
ATOM 835 N N . GLY A 1 110 ? -21.225 -14.999 -7.014 1.00 19.71 106 GLY H N 1
ATOM 836 C CA . GLY A 1 110 ? -22.301 -15.675 -7.723 1.00 18.75 106 GLY H CA 1
ATOM 837 C C . GLY A 1 110 ? -22.619 -14.898 -8.990 1.00 21.10 106 GLY H C 1
ATOM 838 O O . GLY A 1 110 ? -22.033 -13.831 -9.229 1.00 22.77 106 GLY H O 1
ATOM 839 N N . LYS A 1 111 ? -23.534 -15.412 -9.809 1.00 19.64 107 LYS H N 1
ATOM 840 C CA . LYS A 1 111 ? -23.928 -14.695 -11.019 1.00 23.01 107 LYS H CA 1
ATOM 841 C C . LYS A 1 111 ? -24.926 -13.586 -10.732 1.00 22.16 107 LYS H C 1
ATOM 842 O O . LYS A 1 111 ? -25.186 -12.733 -11.595 1.00 18.46 107 LYS H O 1
ATOM 848 N N . GLY A 1 112 ? -25.506 -13.619 -9.535 1.00 22.89 108 GLY H N 1
ATOM 849 C CA . GLY A 1 112 ? -26.494 -12.637 -9.130 1.00 13.69 108 GLY H CA 1
ATOM 850 C C . GLY A 1 112 ? -27.947 -13.015 -9.387 1.00 17.34 108 GLY H C 1
ATOM 851 O O . GLY A 1 112 ? -28.279 -13.954 -10.122 1.00 22.66 108 GLY H O 1
ATOM 852 N N . THR A 1 113 ? -28.827 -12.288 -8.723 1.00 12.26 109 THR H N 1
ATOM 853 C CA . THR A 1 113 ? -30.255 -12.447 -8.904 1.00 19.23 109 THR H CA 1
ATOM 854 C C . THR A 1 113 ? -30.760 -11.050 -9.188 1.00 20.15 109 THR H C 1
ATOM 855 O O . THR A 1 113 ? -30.297 -10.087 -8.587 1.00 20.15 109 THR H O 1
ATOM 859 N N . THR A 1 114 ? -31.672 -10.918 -10.138 1.00 20.67 110 THR H N 1
ATOM 860 C CA . THR A 1 114 ? -32.090 -9.593 -10.556 1.00 16.63 110 THR H CA 1
ATOM 861 C C . THR A 1 114 ? -33.353 -9.147 -9.791 1.00 13.12 110 THR H C 1
ATOM 862 O O . THR A 1 114 ? -34.366 -9.838 -9.783 1.00 17.56 110 THR H O 1
ATOM 866 N N . VAL A 1 115 ? -33.257 -7.990 -9.141 1.00 12.41 111 VAL H N 1
ATOM 867 C CA . VAL A 1 115 ? -34.355 -7.413 -8.355 1.00 12.21 111 VAL H CA 1
ATOM 868 C C . VAL A 1 115 ? -34.845 -6.148 -8.982 1.00 21.24 111 VAL H C 1
ATOM 869 O O . VAL A 1 115 ? -34.061 -5.254 -9.264 1.00 16.77 111 VAL H O 1
ATOM 873 N N . THR A 1 116 ? -36.155 -6.057 -9.160 1.00 22.55 112 THR H N 1
ATOM 874 C CA . THR A 1 116 ? -36.751 -4.910 -9.803 1.00 13.25 112 THR H CA 1
ATOM 875 C C . THR A 1 116 ? -37.861 -4.366 -8.928 1.00 24.36 112 THR H C 1
ATOM 876 O O . THR A 1 116 ? -38.782 -5.101 -8.530 1.00 18.42 112 THR H O 1
ATOM 880 N N . VAL A 1 117 ? -37.756 -3.087 -8.594 1.00 12.83 113 VAL H N 1
ATOM 881 C CA . VAL A 1 117 ? -38.765 -2.476 -7.765 1.00 21.74 113 VAL H CA 1
ATOM 882 C C . VAL A 1 117 ? -39.524 -1.548 -8.682 1.00 20.94 113 VAL H C 1
ATOM 883 O O . VAL A 1 117 ? -38.983 -0.532 -9.142 1.00 19.46 113 VAL H O 1
ATOM 887 N N . SER A 1 118 ? -40.756 -1.929 -8.985 1.00 13.68 114 SER H N 1
ATOM 888 C CA . SER A 1 118 ? -41.607 -1.085 -9.817 1.00 14.03 114 SER H CA 1
ATOM 889 C C . SER A 1 118 ? -43.082 -1.424 -9.670 1.00 23.66 114 SER H C 1
ATOM 890 O O . SER A 1 118 ? -43.456 -2.443 -9.087 1.00 20.88 114 SER H O 1
ATOM 893 N N . SER A 1 119 ? -43.905 -0.548 -10.228 1.00 23.70 115 SER H N 1
ATOM 894 C CA . SER A 1 119 ? -45.348 -0.665 -10.177 1.00 28.54 115 SER H CA 1
ATOM 895 C C . SER A 1 119 ? -45.843 -1.447 -11.374 1.00 38.18 115 SER H C 1
ATOM 896 O O . SER A 1 119 ? -46.621 -0.953 -12.176 1.00 47.35 115 SER H O 1
ATOM 899 N N . ALA A 1 120 ? -45.349 -2.663 -11.504 1.00 39.50 116 ALA H N 1
ATOM 900 C CA . ALA A 1 120 ? -45.774 -3.547 -12.559 1.00 33.35 116 ALA H CA 1
ATOM 901 C C . ALA A 1 120 ? -45.507 -4.937 -12.065 1.00 35.15 116 ALA H C 1
ATOM 902 O O . ALA A 1 120 ? -44.591 -5.165 -11.269 1.00 40.12 116 ALA H O 1
ATOM 904 N N . SER A 1 121 ? -46.310 -5.872 -12.530 1.00 13.49 117 SER H N 1
ATOM 905 C CA . SER A 1 121 ? -46.198 -7.237 -12.057 1.00 19.55 117 SER H CA 1
ATOM 906 C C . SER A 1 121 ? -45.583 -8.118 -13.128 1.00 20.61 117 SER H C 1
ATOM 907 O O . SER A 1 121 ? -45.390 -7.676 -14.262 1.00 18.52 117 SER H O 1
ATOM 910 N N . THR A 1 122 ? -45.292 -9.359 -12.745 1.00 18.17 118 THR H N 1
ATOM 911 C CA . THR A 1 122 ? -44.700 -10.355 -13.610 1.00 15.93 118 THR H CA 1
ATOM 912 C C . THR A 1 122 ? -45.580 -10.647 -14.821 1.00 19.30 118 THR H C 1
ATOM 913 O O . THR A 1 122 ? -46.808 -10.757 -14.711 1.00 15.62 118 THR H O 1
ATOM 917 N N . LYS A 1 123 ? -44.934 -10.743 -15.976 1.00 13.78 119 LYS H N 1
ATOM 918 C CA . LYS A 1 123 ? -45.597 -11.105 -17.217 1.00 16.61 119 LYS H CA 1
ATOM 919 C C . LYS A 1 123 ? -44.649 -11.920 -18.077 1.00 14.43 119 LYS H C 1
ATOM 920 O O . LYS A 1 123 ? -43.537 -11.465 -18.394 1.00 17.36 119 LYS H O 1
ATOM 926 N N . GLY A 1 124 ? -45.063 -13.132 -18.432 1.00 14.73 120 GLY H N 1
ATOM 927 C CA . GLY A 1 124 ? -44.230 -13.987 -19.264 1.00 14.67 120 GLY H CA 1
ATOM 928 C C . GLY A 1 124 ? -44.218 -13.544 -20.715 1.00 18.22 120 GLY H C 1
ATOM 929 O O . GLY A 1 124 ? -45.178 -12.930 -21.194 1.00 18.31 120 GLY H O 1
ATOM 930 N N . PRO A 1 125 ? -43.149 -13.882 -21.442 1.00 18.50 121 PRO H N 1
ATOM 931 C CA . PRO A 1 125 ? -43.016 -13.480 -22.850 1.00 26.61 121 PRO H CA 1
ATOM 932 C C . PRO A 1 125 ? -43.712 -14.392 -23.859 1.00 15.02 121 PRO H C 1
ATOM 933 O O . PRO A 1 125 ? -43.949 -15.554 -23.580 1.00 19.56 121 PRO H O 1
ATOM 937 N N . SER A 1 126 ? -43.993 -13.845 -25.037 1.00 19.36 122 SER H N 1
ATOM 938 C CA . SER A 1 126 ? -44.181 -14.654 -26.214 1.00 19.61 122 SER H CA 1
ATOM 939 C C . SER A 1 126 ? -42.853 -14.693 -26.996 1.00 19.59 122 SER H C 1
ATOM 940 O O . SER A 1 126 ? -42.073 -13.744 -26.960 1.00 17.34 122 SER H O 1
ATOM 943 N N . VAL A 1 127 ? -42.602 -15.810 -27.671 1.00 15.52 123 VAL H N 1
ATOM 944 C CA . VAL A 1 127 ? -41.396 -16.013 -28.481 1.00 15.30 123 VAL H CA 1
ATOM 945 C C . VAL A 1 127 ? -41.772 -16.160 -29.956 1.00 16.91 123 VAL H C 1
ATOM 946 O O . VAL A 1 127 ? -42.630 -16.974 -30.287 1.00 21.40 123 VAL H O 1
ATOM 950 N N . PHE A 1 128 ? -41.164 -15.362 -30.837 1.00 13.11 124 PHE H N 1
ATOM 951 C CA . PHE A 1 128 ? -41.444 -15.451 -32.271 1.00 23.26 124 PHE H CA 1
ATOM 952 C C . PHE A 1 128 ? -40.169 -15.718 -33.071 1.00 25.89 124 PHE H C 1
ATOM 953 O O . PHE A 1 128 ? -39.092 -15.231 -32.707 1.00 21.99 124 PHE H O 1
ATOM 961 N N . PRO A 1 129 ? -40.283 -16.504 -34.158 1.00 17.63 125 PRO H N 1
ATOM 962 C CA . PRO A 1 129 ? -39.074 -16.803 -34.926 1.00 17.58 125 PRO H CA 1
ATOM 963 C C . PRO A 1 129 ? -38.593 -15.593 -35.704 1.00 19.23 125 PRO H C 1
ATOM 964 O O . PRO A 1 129 ? -39.387 -14.761 -36.144 1.00 25.92 125 PRO H O 1
ATOM 968 N N . LEU A 1 130 ? -37.288 -15.479 -35.845 1.00 14.36 126 LEU H N 1
ATOM 969 C CA . LEU A 1 130 ? -36.718 -14.589 -36.834 1.00 16.62 126 LEU H CA 1
ATOM 970 C C . LEU A 1 130 ? -36.182 -15.532 -37.899 1.00 24.75 126 LEU H C 1
ATOM 971 O O . LEU A 1 130 ? -35.155 -16.164 -37.704 1.00 33.04 126 LEU H O 1
ATOM 976 N N . ALA A 1 131 ? -36.913 -15.659 -39.004 1.00 27.40 127 ALA H N 1
ATOM 977 C CA . ALA A 1 131 ? -36.681 -16.742 -39.951 1.00 34.28 127 ALA H CA 1
ATOM 978 C C . ALA A 1 131 ? -35.740 -16.303 -41.052 1.00 26.30 127 ALA H C 1
ATOM 979 O O . ALA A 1 131 ? -35.787 -15.165 -41.486 1.00 20.55 127 ALA H O 1
ATOM 981 N N . PRO A 1 132 ? -34.866 -17.214 -41.496 1.00 27.93 128 PRO H N 1
ATOM 982 C CA . PRO A 1 132 ? -33.818 -16.898 -42.480 1.00 30.92 128 PRO H CA 1
ATOM 983 C C . PRO A 1 132 ? -34.333 -16.621 -43.908 1.00 39.47 128 PRO H C 1
ATOM 984 O O . PRO A 1 132 ? -35.490 -16.249 -44.094 1.00 35.18 128 PRO H O 1
ATOM 988 N N . SER A 1 133 ? -33.450 -16.801 -44.893 1.00 55.36 129 SER H N 1
ATOM 989 C CA . SER A 1 133 ? -33.724 -16.551 -46.314 1.00 55.66 129 SER H CA 1
ATOM 990 C C . SER A 1 133 ? -34.182 -15.115 -46.566 1.00 59.42 129 SER H C 1
ATOM 991 O O . SER A 1 133 ? -33.636 -14.165 -46.000 1.00 56.50 129 SER H O 1
ATOM 994 N N . GLY A 1 140 ? -23.761 -17.404 -48.688 1.00 47.75 136 GLY H N 1
ATOM 995 C CA . GLY A 1 140 ? -22.556 -17.165 -47.912 1.00 47.88 136 GLY H CA 1
ATOM 996 C C . GLY A 1 140 ? -22.785 -17.266 -46.415 1.00 50.45 136 GLY H C 1
ATOM 997 O O . GLY A 1 140 ? -22.415 -18.254 -45.780 1.00 45.38 136 GLY H O 1
ATOM 998 N N . THR A 1 141 ? -23.390 -16.229 -45.848 1.00 48.32 137 THR H N 1
ATOM 999 C CA . THR A 1 141 ? -23.694 -16.206 -44.426 1.00 39.19 137 THR H CA 1
ATOM 1000 C C . THR A 1 141 ? -25.165 -15.867 -44.217 1.00 33.12 137 THR H C 1
ATOM 1001 O O . THR A 1 141 ? -25.667 -14.896 -44.787 1.00 30.06 137 THR H O 1
ATOM 1005 N N . ALA A 1 142 ? -25.860 -16.680 -43.422 1.00 28.55 138 ALA H N 1
ATOM 1006 C CA . ALA A 1 142 ? -27.273 -16.441 -43.154 1.00 34.53 138 ALA H CA 1
ATOM 1007 C C . ALA A 1 142 ? -27.509 -16.156 -41.679 1.00 30.58 138 ALA H C 1
ATOM 1008 O O . ALA A 1 142 ? -26.699 -16.526 -40.824 1.00 33.64 138 ALA H O 1
ATOM 1010 N N . ALA A 1 143 ? -28.631 -15.510 -41.392 1.00 22.81 139 ALA H N 1
ATOM 1011 C CA . ALA A 1 143 ? -28.972 -15.150 -40.033 1.00 20.22 139 ALA H CA 1
ATOM 1012 C C . ALA A 1 143 ? -30.374 -15.601 -39.658 1.00 23.23 139 ALA H C 1
ATOM 1013 O O . ALA A 1 143 ? -31.305 -15.553 -40.457 1.00 26.64 139 ALA H O 1
ATOM 1015 N N . LEU A 1 144 ? -30.513 -16.029 -38.416 1.00 20.49 140 LEU H N 1
ATOM 1016 C CA . LEU A 1 144 ? -31.819 -16.340 -37.868 1.00 23.87 140 LEU H CA 1
ATOM 1017 C C . LEU A 1 144 ? -31.786 -16.034 -36.386 1.00 20.75 140 LEU H C 1
ATOM 1018 O O . LEU A 1 144 ? -30.703 -15.797 -35.808 1.00 19.61 140 LEU H O 1
ATOM 1023 N N . GLY A 1 145 ? -32.963 -16.021 -35.770 1.00 23.11 141 GLY H N 1
ATOM 1024 C CA . GLY A 1 145 ? -33.044 -15.777 -34.345 1.00 22.59 141 GLY H CA 1
ATOM 1025 C C . GLY A 1 145 ? -34.411 -15.988 -33.759 1.00 22.12 141 GLY H C 1
ATOM 1026 O O . GLY A 1 145 ? -35.295 -16.579 -34.389 1.00 19.56 141 GLY H O 1
ATOM 1027 N N . CYS A 1 146 ? -34.571 -15.507 -32.533 1.00 16.44 142 CYS H N 1
ATOM 1028 C CA . CYS A 1 146 ? -35.877 -15.456 -31.892 1.00 17.90 142 CYS H CA 1
ATOM 1029 C C . CYS A 1 146 ? -36.092 -14.070 -31.292 1.00 22.90 142 CYS H C 1
ATOM 1030 O O . CYS A 1 146 ? -35.155 -13.371 -30.902 1.00 23.54 142 CYS H O 1
ATOM 1033 N N . LEU A 1 147 ? -37.350 -13.675 -31.250 1.00 17.78 143 LEU H N 1
ATOM 1034 C CA . LEU A 1 147 ? -37.756 -12.420 -30.665 1.00 18.64 143 LEU H CA 1
ATOM 1035 C C . LEU A 1 147 ? -38.535 -12.763 -29.400 1.00 19.68 143 LEU H C 1
ATOM 1036 O O . LEU A 1 147 ? -39.560 -13.436 -29.479 1.00 16.43 143 LEU H O 1
ATOM 1041 N N . VAL A 1 148 ? -38.003 -12.361 -28.242 1.00 13.97 144 VAL H N 1
ATOM 1042 C CA . VAL A 1 148 ? -38.618 -12.645 -26.959 1.00 13.42 144 VAL H CA 1
ATOM 1043 C C . VAL A 1 148 ? -39.308 -11.382 -26.456 1.00 16.97 144 VAL H C 1
ATOM 1044 O O . VAL A 1 148 ? -38.654 -10.405 -26.069 1.00 13.51 144 VAL H O 1
ATOM 1048 N N . LYS A 1 149 ? -40.636 -11.419 -26.479 1.00 14.86 145 LYS H N 1
ATOM 1049 C CA . LYS A 1 149 ? -41.433 -10.208 -26.513 1.00 17.49 145 LYS H CA 1
ATOM 1050 C C . LYS A 1 149 ? -42.405 -10.086 -25.359 1.00 20.88 145 LYS H C 1
ATOM 1051 O O . LYS A 1 149 ? -43.047 -11.061 -24.977 1.00 18.88 145 LYS H O 1
ATOM 1057 N N . ASP A 1 150 ? -42.493 -8.867 -24.830 1.00 20.95 146 ASP H N 1
ATOM 1058 C CA . ASP A 1 150 ? -43.519 -8.436 -23.867 1.00 32.23 146 ASP H CA 1
ATOM 1059 C C . ASP A 1 150 ? -43.463 -9.146 -22.514 1.00 21.96 146 ASP H C 1
ATOM 1060 O O . ASP A 1 150 ? -44.484 -9.645 -22.010 1.00 15.54 146 ASP H O 1
ATOM 1065 N N . TYR A 1 151 ? -42.279 -9.148 -21.910 1.00 19.59 147 TYR H N 1
ATOM 1066 C CA . TYR A 1 151 ? -42.102 -9.765 -20.602 1.00 13.23 147 TYR H CA 1
ATOM 1067 C C . TYR A 1 151 ? -41.739 -8.719 -19.529 1.00 18.58 147 TYR H C 1
ATOM 1068 O O . TYR A 1 151 ? -41.356 -7.597 -19.848 1.00 17.12 147 TYR H O 1
ATOM 1077 N N . PHE A 1 152 ? -41.886 -9.094 -18.259 1.00 17.04 148 PHE H N 1
ATOM 1078 C CA . PHE A 1 152 ? -41.453 -8.270 -17.132 1.00 12.14 148 PHE H CA 1
ATOM 1079 C C . PHE A 1 152 ? -41.354 -9.184 -15.924 1.00 12.37 148 PHE H C 1
ATOM 1080 O O . PHE A 1 152 ? -42.173 -10.087 -15.769 1.00 23.71 148 PHE H O 1
ATOM 1088 N N . PRO A 1 153 ? -40.352 -8.970 -15.059 1.00 19.66 149 PRO H N 1
ATOM 1089 C CA . PRO A 1 153 ? -39.251 -8.018 -15.180 1.00 18.51 149 PRO H CA 1
ATOM 1090 C C . PRO A 1 153 ? -38.079 -8.685 -15.888 1.00 20.13 149 PRO H C 1
ATOM 1091 O O . PRO A 1 153 ? -38.241 -9.784 -16.433 1.00 14.74 149 PRO H O 1
ATOM 1095 N N . GLU A 1 154 ? -36.917 -8.040 -15.882 1.00 21.58 150 GLU H N 1
ATOM 1096 C CA . GLU A 1 154 ? -35.704 -8.668 -16.404 1.00 12.26 150 GLU H CA 1
ATOM 1097 C C . GLU A 1 154 ? -35.255 -9.750 -15.429 1.00 23.32 150 GLU H C 1
ATOM 1098 O O . GLU A 1 154 ? -35.590 -9.687 -14.249 1.00 21.41 150 GLU H O 1
ATOM 1104 N N . PRO A 1 155 ? -34.486 -10.744 -15.904 1.00 20.78 151 PRO H N 1
ATOM 1105 C CA . PRO A 1 155 ? -34.013 -10.953 -17.270 1.00 21.78 151 PRO H CA 1
ATOM 1106 C C . PRO A 1 155 ? -34.666 -12.144 -17.945 1.00 17.11 151 PRO H C 1
ATOM 1107 O O . PRO A 1 155 ? -35.310 -12.936 -17.289 1.00 16.31 151 PRO H O 1
ATOM 1111 N N . VAL A 1 156 ? -34.455 -12.284 -19.242 1.00 18.47 152 VAL H N 1
ATOM 1112 C CA . VAL A 1 156 ? -34.611 -13.582 -19.862 1.00 25.77 152 VAL H CA 1
ATOM 1113 C C . VAL A 1 156 ? -33.229 -14.025 -20.292 1.00 25.03 152 VAL H C 1
ATOM 1114 O O . VAL A 1 156 ? -32.342 -13.195 -20.481 1.00 33.85 152 VAL H O 1
ATOM 1118 N N . THR A 1 157 ? -33.029 -15.332 -20.410 1.00 28.92 153 THR H N 1
ATOM 1119 C CA . THR 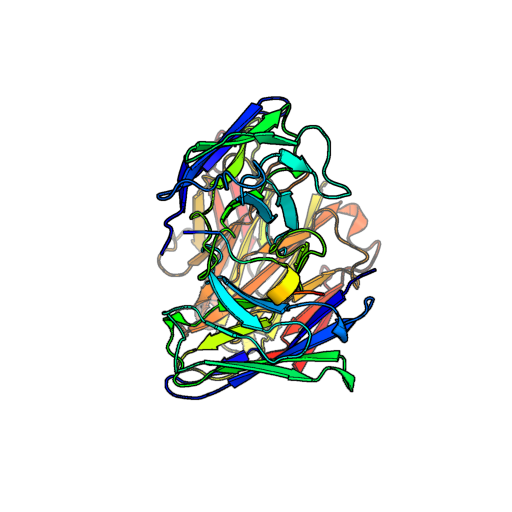A 1 157 ? -31.825 -15.846 -21.044 1.00 23.22 153 THR H CA 1
ATOM 1120 C C . THR A 1 157 ? -32.172 -16.622 -22.315 1.00 20.19 153 THR H C 1
ATOM 1121 O O . THR A 1 157 ? -33.243 -17.238 -22.418 1.00 19.68 153 THR H O 1
ATOM 1125 N N . VAL A 1 158 ? -31.289 -16.522 -23.303 1.00 15.30 154 VAL H N 1
ATOM 1126 C CA . VAL A 1 158 ? -31.421 -17.306 -24.518 1.00 13.14 154 VAL H CA 1
ATOM 1127 C C . VAL A 1 158 ? -30.130 -18.045 -24.769 1.00 23.39 154 VAL H C 1
ATOM 1128 O O . VAL A 1 158 ? -29.055 -17.444 -24.794 1.00 29.77 154 VAL H O 1
ATOM 1132 N N . SER A 1 159 ? -30.240 -19.352 -24.939 1.00 23.13 155 SER H N 1
ATOM 1133 C CA . SER A 1 159 ? -29.131 -20.156 -25.414 1.00 18.85 155 SER H CA 1
ATOM 1134 C C . SER A 1 159 ? -29.561 -20.789 -26.731 1.00 23.89 155 SER H C 1
ATOM 1135 O O . SER A 1 159 ? -30.754 -20.852 -27.027 1.00 29.09 155 SER H O 1
ATOM 1138 N N . TRP A 1 160 ? -28.610 -21.243 -27.537 1.00 14.74 156 TRP H N 1
ATOM 1139 C CA . TRP A 1 160 ? -28.985 -21.936 -28.756 1.00 21.17 156 TRP H CA 1
ATOM 1140 C C . TRP A 1 160 ? -28.522 -23.372 -28.679 1.00 19.60 156 TRP H C 1
ATOM 1141 O O . TRP A 1 160 ? -27.438 -23.659 -28.160 1.00 18.13 156 TRP H O 1
ATOM 1152 N N . ASN A 1 161 ? -29.380 -24.259 -29.183 1.00 15.88 157 ASN H N 1
ATOM 1153 C CA . ASN A 1 161 ? -29.142 -25.696 -29.219 1.00 18.80 157 ASN H CA 1
ATOM 1154 C C . ASN A 1 161 ? -28.652 -26.187 -27.865 1.00 26.06 157 ASN H C 1
ATOM 1155 O O . ASN A 1 161 ? -27.671 -26.931 -27.761 1.00 31.70 157 ASN H O 1
ATOM 1160 N N . SER A 1 162 ? -29.357 -25.737 -26.831 1.00 29.37 158 SER H N 1
ATOM 1161 C CA . SER A 1 162 ? -29.078 -26.108 -25.446 1.00 29.51 158 SER H CA 1
ATOM 1162 C C . SER A 1 162 ? -27.639 -25.779 -25.023 1.00 28.62 158 SER H C 1
ATOM 1163 O O . SER A 1 162 ? -27.057 -26.457 -24.178 1.00 34.00 158 SER H O 1
ATOM 1166 N N . GLY A 1 163 ? -27.075 -24.726 -25.603 1.00 29.60 159 GLY H N 1
ATOM 1167 C CA . GLY A 1 163 ? -25.737 -24.299 -25.236 1.00 28.78 159 GLY H CA 1
ATOM 1168 C C . GLY A 1 163 ? -24.616 -24.840 -26.114 1.00 27.04 159 GLY H C 1
ATOM 1169 O O . GLY A 1 163 ? -23.466 -24.407 -25.987 1.00 25.62 159 GLY H O 1
ATOM 1170 N N . ALA A 1 164 ? -24.925 -25.782 -27.001 1.00 24.06 160 ALA H N 1
ATOM 1171 C CA . ALA A 1 164 ? -23.885 -26.307 -27.906 1.00 28.55 160 ALA H CA 1
ATOM 1172 C C . ALA A 1 164 ? -23.432 -25.257 -28.937 1.00 30.36 160 ALA H C 1
ATOM 1173 O O . ALA A 1 164 ? -22.285 -25.251 -29.409 1.00 31.19 160 ALA H O 1
ATOM 1175 N N . LEU A 1 165 ? -24.343 -24.359 -29.278 1.00 26.51 161 LEU H N 1
ATOM 1176 C CA . LEU A 1 165 ? -24.083 -23.364 -30.311 1.00 28.85 161 LEU H CA 1
ATOM 1177 C C . LEU A 1 165 ? -23.803 -22.012 -29.676 1.00 24.09 161 LEU H C 1
ATOM 1178 O O . LEU A 1 165 ? -24.712 -21.374 -29.165 1.00 25.06 161 LEU H O 1
ATOM 1183 N N . THR A 1 166 ? -22.543 -21.583 -29.696 1.00 21.25 162 THR H N 1
ATOM 1184 C CA . THR A 1 166 ? -22.176 -20.320 -29.069 1.00 18.85 162 THR H CA 1
ATOM 1185 C C . THR A 1 166 ? -21.555 -19.360 -30.064 1.00 19.82 162 THR H C 1
ATOM 1186 O O . THR A 1 166 ? -21.786 -18.156 -29.998 1.00 24.44 162 THR H O 1
ATOM 1190 N N . SER A 1 167 ? -20.749 -19.894 -30.974 1.00 22.27 163 SER H N 1
ATOM 1191 C CA . SER A 1 167 ? -20.054 -19.055 -31.935 1.00 34.63 163 SER H CA 1
ATOM 1192 C C . SER A 1 167 ? -21.065 -18.292 -32.792 1.00 25.16 163 SER H C 1
ATOM 1193 O O . SER A 1 167 ? -22.046 -18.873 -33.258 1.00 21.04 163 SER H O 1
ATOM 1196 N N . GLY A 1 168 ? -20.837 -16.989 -32.969 1.00 19.49 164 GLY H N 1
ATOM 1197 C CA . GLY A 1 168 ? -21.660 -16.176 -33.857 1.00 16.06 164 GLY H CA 1
ATOM 1198 C C . GLY A 1 168 ? -23.030 -15.855 -33.268 1.00 16.52 164 GLY H C 1
ATOM 1199 O O . GLY A 1 168 ? -23.905 -15.325 -33.954 1.00 28.01 164 GLY H O 1
ATOM 1200 N N . VAL A 1 169 ? -23.210 -16.159 -31.989 1.00 15.24 165 VAL H N 1
ATOM 1201 C CA . VAL A 1 169 ? -24.434 -15.813 -31.260 1.00 14.73 165 VAL H CA 1
ATOM 1202 C C . VAL A 1 169 ? -24.379 -14.375 -30.727 1.00 14.42 165 VAL H C 1
ATOM 1203 O O . VAL A 1 169 ? -23.410 -13.966 -30.093 1.00 20.10 165 VAL H O 1
ATOM 1207 N N . HIS A 1 170 ? -25.415 -13.594 -30.992 1.00 20.52 166 HIS H N 1
ATOM 1208 C CA . HIS A 1 170 ? -25.520 -12.292 -30.347 1.00 22.56 166 HIS H CA 1
ATOM 1209 C C . HIS A 1 170 ? -26.882 -12.204 -29.703 1.00 25.72 166 HIS H C 1
ATOM 1210 O O . HIS A 1 170 ? -27.910 -12.498 -30.329 1.00 25.63 166 HIS H O 1
ATOM 1217 N N . THR A 1 171 ? -26.879 -11.841 -28.431 1.00 24.67 167 THR H N 1
ATOM 1218 C CA . THR A 1 171 ? -28.109 -11.668 -27.677 1.00 19.16 167 THR H CA 1
ATOM 1219 C C . THR A 1 171 ? -28.116 -10.231 -27.168 1.00 18.07 167 THR H C 1
ATOM 1220 O O . THR A 1 171 ? -27.219 -9.826 -26.441 1.00 18.24 167 THR H O 1
ATOM 1224 N N . PHE A 1 172 ? -29.120 -9.460 -27.578 1.00 12.60 168 PHE H N 1
ATOM 1225 C CA . PHE A 1 172 ? -29.083 -8.011 -27.429 1.00 13.26 168 PHE H CA 1
ATOM 1226 C C . PHE A 1 172 ? -29.667 -7.544 -26.110 1.00 20.45 168 PHE H C 1
ATOM 1227 O O . PHE A 1 172 ? -30.531 -8.220 -25.536 1.00 15.47 168 PHE H O 1
ATOM 1235 N N . PRO A 1 173 ? -29.179 -6.391 -25.616 1.00 12.46 169 PRO H N 1
ATOM 1236 C CA . PRO A 1 173 ? -29.769 -5.783 -24.429 1.00 12.35 169 PRO H CA 1
ATOM 1237 C C . PRO A 1 173 ? -31.285 -5.701 -24.638 1.00 26.08 169 PRO H C 1
ATOM 1238 O O . PRO A 1 173 ? -31.739 -5.444 -25.764 1.00 17.65 169 PRO H O 1
ATOM 1242 N N . ALA A 1 174 ? -32.060 -5.969 -23.597 1.00 12.00 170 ALA H N 1
ATOM 1243 C CA . ALA A 1 174 ? -33.507 -5.865 -23.723 1.00 16.90 170 ALA H CA 1
ATOM 1244 C C . ALA A 1 174 ? -33.861 -4.407 -23.924 1.00 11.89 170 ALA H C 1
ATOM 1245 O O . ALA A 1 174 ? -33.160 -3.514 -23.425 1.00 16.42 170 ALA H O 1
ATOM 1247 N N . VAL A 1 175 ? -34.909 -4.147 -24.688 1.00 15.17 171 VAL H N 1
ATOM 1248 C CA . VAL A 1 175 ? -35.383 -2.771 -24.822 1.00 15.94 171 VAL H CA 1
ATOM 1249 C C . VAL A 1 175 ? -36.710 -2.667 -24.068 1.00 13.95 171 VAL H C 1
ATOM 1250 O O . VAL A 1 175 ? -37.516 -3.579 -24.115 1.00 11.72 171 VAL H O 1
ATOM 1254 N N . LEU A 1 176 ? -36.911 -1.566 -23.342 1.00 18.49 172 LEU H N 1
ATOM 1255 C CA . LEU A 1 176 ? -38.174 -1.314 -22.661 1.00 16.57 172 LEU H CA 1
ATOM 1256 C C . LEU A 1 176 ? -39.147 -0.593 -23.592 1.00 23.89 172 LEU H C 1
ATOM 1257 O O . LEU A 1 176 ? -38.899 0.540 -24.023 1.00 12.22 172 LEU H O 1
ATOM 1262 N N . GLN A 1 177 ? -40.265 -1.242 -23.898 1.00 17.28 173 GLN H N 1
ATOM 1263 C CA . GLN A 1 177 ? -41.182 -0.681 -24.878 1.00 20.14 173 GLN H CA 1
ATOM 1264 C C . GLN A 1 177 ? -42.031 0.403 -24.228 1.00 19.95 173 GLN H C 1
ATOM 1265 O O . GLN A 1 177 ? -41.975 0.586 -23.013 1.00 27.14 173 GLN H O 1
ATOM 1271 N N . SER A 1 178 ? -42.809 1.122 -25.031 1.00 21.40 174 SER H N 1
ATOM 1272 C CA . SER A 1 178 ? -43.631 2.211 -24.514 1.00 29.41 174 SER H CA 1
ATOM 1273 C C . SER A 1 178 ? -44.754 1.663 -23.630 1.00 24.96 174 SER H C 1
ATOM 1274 O O . SER A 1 178 ? -45.375 2.385 -22.842 1.00 20.34 174 SER H O 1
ATOM 1277 N N . SER A 1 179 ? -44.998 0.367 -23.763 1.00 27.12 175 SER H N 1
ATOM 1278 C CA . SER A 1 179 ? -45.962 -0.330 -22.931 1.00 12.45 175 SER H CA 1
ATOM 1279 C C . SER A 1 179 ? -45.435 -0.644 -21.527 1.00 19.24 175 SER H C 1
ATOM 1280 O O . SER A 1 179 ? -46.207 -1.034 -20.647 1.00 17.95 175 SER H O 1
ATOM 1283 N N . GLY A 1 180 ? -44.127 -0.488 -21.331 1.00 22.63 176 GLY H N 1
ATOM 1284 C CA . GLY A 1 180 ? -43.488 -0.812 -20.066 1.00 23.63 176 GLY H CA 1
ATOM 1285 C C . GLY A 1 180 ? -43.067 -2.275 -19.981 1.00 19.31 176 GLY H C 1
ATOM 1286 O O . GLY A 1 180 ? -42.646 -2.738 -18.920 1.00 21.46 176 GLY H O 1
ATOM 1287 N N . LEU A 1 181 ? -43.212 -3.014 -21.087 1.00 11.97 177 LEU H N 1
ATOM 1288 C CA . LEU A 1 181 ? -42.794 -4.411 -21.140 1.00 11.84 177 LEU H CA 1
ATOM 1289 C C . LEU A 1 181 ? -41.486 -4.529 -21.916 1.00 11.73 177 LEU H C 1
ATOM 1290 O O . LEU A 1 181 ? -41.259 -3.779 -22.865 1.00 13.99 177 LEU H O 1
ATOM 1295 N N . TYR A 1 182 ? -40.643 -5.487 -21.533 1.00 14.09 178 TYR H N 1
ATOM 1296 C CA . TYR A 1 182 ? -39.368 -5.692 -22.216 1.00 11.61 178 TYR H CA 1
ATOM 1297 C C . TYR A 1 182 ? -39.527 -6.477 -23.492 1.00 17.37 178 TYR H C 1
ATOM 1298 O O . TYR A 1 182 ? -40.495 -7.203 -23.687 1.00 20.17 178 TYR H O 1
ATOM 1307 N N . SER A 1 183 ? -38.562 -6.286 -24.375 1.00 20.32 179 SER H N 1
ATOM 1308 C CA . SER A 1 183 ? -38.456 -7.075 -25.575 1.00 20.55 179 SER H CA 1
ATOM 1309 C C . SER A 1 183 ? -36.980 -7.363 -25.772 1.00 20.84 179 SER H C 1
ATOM 1310 O O . SER A 1 183 ? -36.129 -6.516 -25.488 1.00 18.62 179 SER H O 1
ATOM 1313 N N . LEU A 1 184 ? -36.675 -8.569 -26.216 1.00 16.77 180 LEU H N 1
ATOM 1314 C CA . LEU A 1 184 ? -35.296 -8.958 -26.413 1.00 22.85 180 LEU H CA 1
ATOM 1315 C C . LEU A 1 184 ? -35.180 -9.792 -27.656 1.00 22.65 180 LEU H C 1
ATOM 1316 O O . LEU A 1 184 ? -36.023 -10.658 -27.928 1.00 29.46 180 LEU H O 1
ATOM 1321 N N . SER A 1 185 ? -34.115 -9.531 -28.397 1.00 21.15 181 SER H N 1
ATOM 1322 C CA . SER A 1 185 ? -33.807 -10.236 -29.632 1.00 18.48 181 SER H CA 1
ATOM 1323 C C . SER A 1 185 ? -32.506 -11.030 -29.486 1.00 14.62 181 SER H C 1
ATOM 1324 O O . SER A 1 185 ? -31.539 -10.513 -28.931 1.00 16.96 181 SER H O 1
ATOM 1327 N N . SER A 1 186 ? -32.486 -12.275 -29.958 1.00 12.67 182 SER H N 1
ATOM 1328 C CA . SER A 1 186 ? -31.245 -13.077 -29.973 1.00 13.59 182 SER H CA 1
ATOM 1329 C C . SER A 1 186 ? -31.077 -13.694 -31.329 1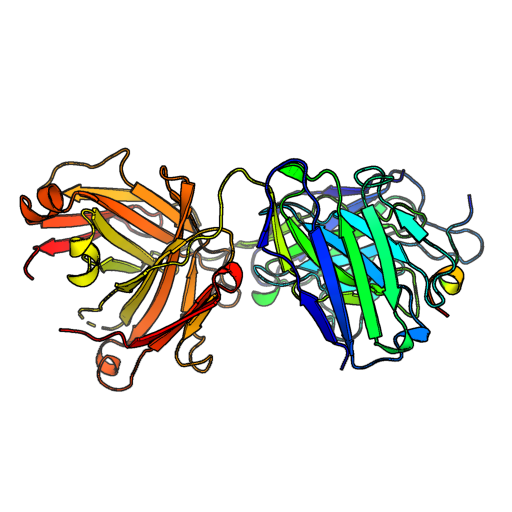.00 15.66 182 SER H C 1
ATOM 1330 O O . SER A 1 186 ? -32.013 -14.259 -31.865 1.00 19.93 182 SER H O 1
ATOM 1333 N N . VAL A 1 187 ? -29.886 -13.563 -31.895 1.00 18.54 183 VAL H N 1
ATOM 1334 C CA . VAL A 1 187 ? -29.644 -13.981 -33.269 1.00 18.99 183 VAL H CA 1
ATOM 1335 C C . VAL A 1 187 ? -28.369 -14.794 -33.382 1.00 27.43 183 VAL H C 1
ATOM 1336 O O . VAL A 1 187 ? -27.453 -14.665 -32.569 1.00 18.32 183 VAL H O 1
ATOM 1340 N N . VAL A 1 188 ? -28.319 -15.642 -34.402 1.00 30.17 184 VAL H N 1
ATOM 1341 C CA . VAL A 1 188 ? -27.098 -16.357 -34.701 1.00 26.18 184 VAL H CA 1
ATOM 1342 C C . VAL A 1 188 ? -26.859 -16.316 -36.206 1.00 22.52 184 VAL H C 1
ATOM 1343 O O . VAL A 1 188 ? -27.811 -16.311 -37.003 1.00 15.50 184 VAL H O 1
ATOM 1347 N N . THR A 1 189 ? -25.594 -16.250 -36.604 1.00 28.28 185 THR H N 1
ATOM 1348 C CA . THR A 1 189 ? -25.277 -16.308 -38.022 1.00 29.13 185 THR H CA 1
ATOM 1349 C C . THR A 1 189 ? -24.553 -17.606 -38.322 1.00 33.86 185 THR H C 1
ATOM 1350 O O . THR A 1 189 ? -23.660 -18.012 -37.579 1.00 35.66 185 THR H O 1
ATOM 1354 N N . VAL A 1 190 ? -24.973 -18.252 -39.407 1.00 17.30 186 VAL H N 1
ATOM 1355 C CA . VAL A 1 190 ? -24.422 -19.513 -39.889 1.00 36.18 186 VAL H CA 1
ATOM 1356 C C . VAL A 1 190 ? -24.327 -19.449 -41.420 1.00 41.09 186 VAL H C 1
ATOM 1357 O O . VAL A 1 190 ? -25.000 -18.629 -42.044 1.00 39.80 186 VAL H O 1
ATOM 1361 N N . PRO A 1 191 ? -23.471 -20.285 -42.035 1.00 48.31 187 PRO H N 1
ATOM 1362 C CA . PRO A 1 191 ? -23.429 -20.278 -43.506 1.00 36.98 187 PRO H CA 1
ATOM 1363 C C . PRO A 1 191 ? -24.726 -20.783 -44.147 1.00 33.95 187 PRO H C 1
ATOM 1364 O O . PRO A 1 191 ? -25.364 -21.702 -43.629 1.00 39.41 187 PRO H O 1
ATOM 1368 N N . SER A 1 192 ? -25.091 -20.179 -45.277 1.00 37.21 188 SER H N 1
ATOM 1369 C CA . SER A 1 192 ? -26.400 -20.369 -45.904 1.00 35.10 188 SER H CA 1
ATOM 1370 C C . SER A 1 192 ? -26.652 -21.795 -46.381 1.00 36.23 188 SER H C 1
ATOM 1371 O O . SER A 1 192 ? -27.802 -22.225 -46.520 1.00 42.91 188 SER H O 1
ATOM 1374 N N . SER A 1 193 ? -25.578 -22.518 -46.661 1.00 25.77 189 SER H N 1
ATOM 1375 C CA . SER A 1 193 ? -25.705 -23.891 -47.125 1.00 34.67 189 SER H CA 1
ATOM 1376 C C . SER A 1 193 ? -26.007 -24.828 -45.957 1.00 36.66 189 SER H C 1
ATOM 1377 O O . SER A 1 193 ? -26.499 -25.948 -46.147 1.00 36.21 189 SER H O 1
ATOM 1380 N N . SER A 1 194 ? -25.718 -24.345 -44.753 1.00 33.52 190 SER H N 1
ATOM 1381 C CA . SER A 1 194 ? -25.978 -25.070 -43.517 1.00 39.72 190 SER H CA 1
ATOM 1382 C C . SER A 1 194 ? -27.389 -24.874 -42.954 1.00 44.53 190 SER H C 1
ATOM 1383 O O . SER A 1 194 ? -27.699 -25.380 -41.876 1.00 52.67 190 SER H O 1
ATOM 1386 N N . LEU A 1 195 ? -28.240 -24.159 -43.684 1.00 48.23 191 LEU H N 1
ATOM 1387 C CA . LEU A 1 195 ? -29.571 -23.795 -43.197 1.00 50.71 191 LEU H CA 1
ATOM 1388 C C . LEU A 1 195 ? -30.534 -24.956 -42.926 1.00 57.31 191 LEU H C 1
ATOM 1389 O O . LEU A 1 195 ? -31.333 -24.887 -41.991 1.00 60.56 191 LEU H O 1
ATOM 1394 N N . GLY A 1 196 ? -30.476 -26.009 -43.734 1.00 58.46 192 GLY H N 1
ATOM 1395 C CA . GLY A 1 196 ? -31.330 -27.168 -43.515 1.00 56.02 192 GLY H CA 1
ATOM 1396 C C . GLY A 1 196 ? -30.524 -28.391 -43.115 1.00 52.49 192 GLY H C 1
ATOM 1397 O O . GLY A 1 196 ? -31.043 -29.508 -43.043 1.00 52.68 192 GLY H O 1
ATOM 1398 N N . THR A 1 197 ? -29.249 -28.149 -42.830 1.00 42.79 193 THR H N 1
ATOM 1399 C CA . THR A 1 197 ? -28.235 -29.174 -42.616 1.00 32.41 193 THR H CA 1
ATOM 1400 C C . THR A 1 197 ? -28.156 -29.611 -41.135 1.00 36.02 193 THR H C 1
ATOM 1401 O O . THR A 1 197 ? -27.675 -30.700 -40.796 1.00 33.87 193 THR H O 1
ATOM 1405 N N . GLN A 1 198 ? -28.662 -28.754 -40.259 1.00 32.33 194 GLN H N 1
ATOM 1406 C CA . GLN A 1 198 ? -28.900 -29.126 -38.880 1.00 36.63 194 GLN H CA 1
ATOM 1407 C C . GLN A 1 198 ? -29.975 -28.214 -38.317 1.00 35.67 194 GLN H C 1
ATOM 1408 O O . GLN A 1 198 ? -30.381 -27.252 -38.960 1.00 26.12 194 GLN H O 1
ATOM 1414 N N . THR A 1 199 ? -30.426 -28.519 -37.111 1.00 39.79 195 THR H N 1
ATOM 1415 C CA . THR A 1 199 ? -31.495 -27.763 -36.491 1.00 30.45 195 THR H CA 1
ATOM 1416 C C . THR A 1 199 ? -30.953 -26.643 -35.621 1.00 27.51 195 THR H C 1
ATOM 1417 O O . THR A 1 199 ? -29.954 -26.820 -34.928 1.00 28.58 195 THR H O 1
ATOM 1421 N N . TYR A 1 200 ? -31.619 -25.493 -35.663 1.00 27.88 196 TYR H N 1
ATOM 1422 C CA . TYR A 1 200 ? -31.289 -24.364 -34.793 1.00 27.30 196 TYR H CA 1
ATOM 1423 C C . TYR A 1 200 ? -32.473 -24.071 -33.910 1.00 21.61 196 TYR H C 1
ATOM 1424 O O . TYR A 1 200 ? -33.558 -23.763 -34.403 1.00 23.56 196 TYR H O 1
ATOM 1433 N N . ILE A 1 201 ? -32.254 -24.192 -32.601 1.00 18.15 197 ILE H N 1
ATOM 1434 C CA . ILE A 1 201 ? -33.315 -24.113 -31.594 1.00 17.61 197 ILE H CA 1
ATOM 1435 C C . ILE A 1 201 ? -32.938 -23.117 -30.505 1.00 21.61 197 ILE H C 1
ATOM 1436 O O . ILE A 1 201 ? -31.881 -23.233 -29.895 1.00 21.74 197 ILE H O 1
ATOM 1441 N N . CYS A 1 202 ? -33.774 -22.112 -30.277 1.00 20.87 198 CYS H N 1
ATOM 1442 C CA . CYS A 1 202 ? -33.446 -21.167 -29.230 1.00 24.63 198 CYS H CA 1
ATOM 1443 C C . CYS A 1 202 ? -34.187 -21.588 -27.964 1.00 21.36 198 CYS H C 1
ATOM 1444 O O . CYS A 1 202 ? -35.381 -21.867 -27.978 1.00 15.14 198 CYS H O 1
ATOM 1447 N N . ASN A 1 203 ? -33.437 -21.686 -26.881 1.00 17.19 199 ASN H N 1
ATOM 1448 C CA . ASN A 1 203 ? -33.978 -22.023 -25.586 1.00 21.69 199 ASN H CA 1
ATOM 1449 C C . ASN A 1 203 ? -34.098 -20.772 -24.761 1.00 23.54 199 ASN H C 1
ATOM 1450 O O . ASN A 1 203 ? -33.087 -20.195 -24.326 1.00 17.35 199 ASN H O 1
ATOM 1455 N N . VAL A 1 204 ? -35.339 -20.361 -24.552 1.00 21.23 200 VAL H N 1
ATOM 1456 C CA . VAL A 1 204 ? -35.634 -19.165 -23.798 1.00 25.39 200 VAL H CA 1
ATOM 1457 C C . VAL A 1 204 ? -36.079 -19.487 -22.378 1.00 26.06 200 VAL H C 1
ATOM 1458 O O . VAL A 1 204 ? -36.933 -20.356 -22.170 1.00 26.91 200 VAL H O 1
ATOM 1462 N N . ASN A 1 205 ? -35.506 -18.778 -21.407 1.00 19.55 201 ASN H N 1
ATOM 1463 C CA . ASN A 1 205 ? -36.028 -18.837 -20.050 1.00 25.20 201 ASN H CA 1
ATOM 1464 C C . ASN A 1 205 ? -36.346 -17.469 -19.440 1.00 21.31 201 ASN H C 1
ATOM 1465 O O . ASN A 1 205 ? -35.516 -16.564 -19.483 1.00 22.49 201 ASN H O 1
ATOM 1470 N N . HIS A 1 206 ? -37.552 -17.337 -18.878 1.00 14.70 202 HIS H N 1
ATOM 1471 C CA . HIS A 1 206 ? -37.921 -16.176 -18.084 1.00 11.94 202 HIS H CA 1
ATOM 1472 C C . HIS A 1 206 ? -38.334 -16.644 -16.695 1.00 18.68 202 HIS H C 1
ATOM 1473 O O . HIS A 1 206 ? -39.496 -16.962 -16.447 1.00 17.82 202 HIS H O 1
ATOM 1480 N N . LYS A 1 207 ? -37.356 -16.709 -15.800 1.00 13.92 203 LYS H N 1
ATOM 1481 C CA . LYS A 1 207 ? -37.540 -17.333 -14.492 1.00 24.15 203 LYS H CA 1
ATOM 1482 C C . LYS A 1 207 ? -38.596 -16.662 -13.591 1.00 22.56 203 LYS H C 1
ATOM 1483 O O . LYS A 1 207 ? -39.241 -17.352 -12.801 1.00 23.50 203 LYS H O 1
ATOM 1489 N N . PRO A 1 208 ? -38.794 -15.331 -13.701 1.00 19.63 204 PRO H N 1
ATOM 1490 C CA . PRO A 1 208 ? -39.863 -14.802 -12.846 1.00 17.93 204 PRO H CA 1
ATOM 1491 C C . PRO A 1 208 ? -41.235 -15.335 -13.206 1.00 23.18 204 PRO H C 1
ATOM 1492 O O . PRO A 1 208 ? -42.101 -15.399 -12.346 1.00 14.02 204 PRO H O 1
ATOM 1496 N N . SER A 1 209 ? -41.437 -15.747 -14.450 1.00 17.05 205 SER H N 1
ATOM 1497 C CA . SER A 1 209 ? -42.757 -16.244 -14.814 1.00 29.65 205 SER H CA 1
ATOM 1498 C C . SER A 1 209 ? -42.802 -17.769 -14.912 1.00 26.18 205 SER H C 1
ATOM 1499 O O . SER A 1 209 ? -43.850 -18.346 -15.195 1.00 19.34 205 SER H O 1
ATOM 1502 N N . ASN A 1 210 ? -41.667 -18.416 -14.668 1.00 26.55 206 ASN H N 1
ATOM 1503 C CA . ASN A 1 210 ? -41.556 -19.853 -14.888 1.00 31.71 206 ASN H CA 1
ATOM 1504 C C . ASN A 1 210 ? -41.861 -20.164 -16.354 1.00 33.00 206 ASN H C 1
ATOM 1505 O O . ASN A 1 210 ? -42.553 -21.133 -16.671 1.00 34.23 206 ASN H O 1
ATOM 1510 N N . THR A 1 211 ? -41.352 -19.325 -17.249 1.00 31.11 207 THR H N 1
ATOM 1511 C CA . THR A 1 211 ? -41.527 -19.569 -18.674 1.00 28.54 207 THR H CA 1
ATOM 1512 C C . THR A 1 211 ? -40.319 -20.255 -19.290 1.00 24.02 207 THR H C 1
ATOM 1513 O O . THR A 1 211 ? -39.194 -19.760 -19.213 1.00 22.13 207 THR H O 1
ATOM 1517 N N . LYS A 1 212 ? -40.556 -21.416 -19.887 1.00 17.79 208 LYS H N 1
ATOM 1518 C CA . LYS A 1 212 ? -39.489 -22.154 -20.525 1.00 25.91 208 LYS H CA 1
ATOM 1519 C C . LYS A 1 212 ? -39.953 -22.593 -21.913 1.00 28.47 208 LYS H C 1
ATOM 1520 O O . LYS A 1 212 ? -40.971 -23.281 -22.056 1.00 20.00 208 LYS H O 1
ATOM 1526 N N . VAL A 1 213 ? -39.195 -22.174 -22.923 1.00 25.77 209 VAL H N 1
ATOM 1527 C CA . VAL A 1 213 ? -39.535 -22.373 -24.330 1.00 19.47 209 VAL H CA 1
ATOM 1528 C C . VAL A 1 213 ? -38.334 -22.854 -25.144 1.00 25.38 209 VAL H C 1
ATOM 1529 O O . VAL A 1 213 ? -37.249 -22.268 -25.049 1.00 21.95 209 VAL H O 1
ATOM 1533 N N . ASP A 1 214 ? -38.523 -23.925 -25.919 1.00 24.40 210 ASP H N 1
A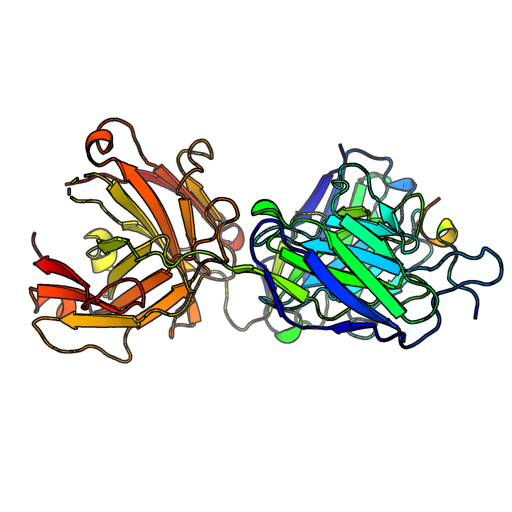TOM 1534 C CA . ASP A 1 214 ? -37.593 -24.298 -26.996 1.00 17.60 210 ASP H CA 1
ATOM 1535 C C . ASP A 1 214 ? -38.265 -24.086 -28.341 1.00 24.13 210 ASP H C 1
ATOM 1536 O O . ASP A 1 214 ? -39.253 -24.751 -28.666 1.00 30.85 210 ASP H O 1
ATOM 1541 N N . LYS A 1 215 ? -37.741 -23.160 -29.131 1.00 21.26 211 LYS H N 1
ATOM 1542 C CA . LYS A 1 215 ? -38.293 -22.935 -30.455 1.00 23.72 211 LYS H CA 1
ATOM 1543 C C . LYS A 1 215 ? -37.299 -23.304 -31.540 1.00 23.65 211 LYS H C 1
ATOM 1544 O O . LYS A 1 215 ? -36.203 -22.748 -31.597 1.00 19.92 211 LYS H O 1
ATOM 1550 N N . ARG A 1 216 ? -37.703 -24.237 -32.394 1.00 18.96 212 ARG H N 1
ATOM 1551 C CA . ARG A 1 216 ? -36.990 -24.530 -33.636 1.00 19.70 212 ARG H CA 1
ATOM 1552 C C . ARG A 1 216 ? -37.238 -23.459 -34.694 1.00 26.55 212 ARG H C 1
ATOM 1553 O O . ARG A 1 216 ? -38.384 -23.147 -35.004 1.00 31.62 212 ARG H O 1
ATOM 1561 N N . VAL A 1 217 ? -36.164 -22.915 -35.262 1.00 19.97 213 VAL H N 1
ATOM 1562 C CA . VAL A 1 217 ? -36.285 -21.891 -36.294 1.00 20.51 213 VAL H CA 1
ATOM 1563 C C . VAL A 1 217 ? -35.900 -22.484 -37.647 1.00 25.32 213 VAL H C 1
ATOM 1564 O O . VAL A 1 217 ? -34.879 -23.164 -37.778 1.00 25.20 213 VAL H O 1
ATOM 1568 N N . GLU A 1 218 ? -36.728 -22.252 -38.655 1.00 23.04 214 GLU H N 1
ATOM 1569 C CA . GLU A 1 218 ? -36.463 -22.835 -39.972 1.00 39.37 214 GLU H CA 1
ATOM 1570 C C . GLU A 1 218 ? -36.990 -21.950 -41.092 1.00 38.58 214 GLU H C 1
ATOM 1571 O O . GLU A 1 218 ? -37.922 -21.176 -40.886 1.00 36.41 214 GLU H O 1
ATOM 1577 N N . PRO A 1 219 ? -36.388 -22.061 -42.285 1.00 48.51 215 PRO H N 1
ATOM 1578 C CA . PRO A 1 219 ? -36.861 -21.332 -43.469 1.00 56.82 215 PRO H CA 1
ATOM 1579 C C . PRO A 1 219 ? -38.237 -21.821 -43.898 1.00 65.89 215 PRO H C 1
ATOM 1580 O O . PRO A 1 219 ? -38.682 -22.850 -43.390 1.00 66.23 215 PRO H O 1
ATOM 1584 N N . LYS A 1 220 ? -38.896 -21.110 -44.809 1.00 70.79 216 LYS H N 1
ATOM 1585 C CA . LYS A 1 220 ? -40.179 -21.566 -45.337 1.00 71.08 216 LYS H CA 1
ATOM 1586 C C . LYS A 1 220 ? -40.059 -21.904 -46.822 1.00 81.81 216 LYS H C 1
ATOM 1587 O O . LYS A 1 220 ? -40.940 -22.545 -47.403 1.00 86.70 216 LYS H O 1
ATOM 1593 N N . ASP B 2 1 ? -16.133 7.757 5.547 1.00 27.90 1 ASP L N 1
ATOM 1594 C CA . ASP B 2 1 ? -16.272 6.915 4.363 1.00 22.01 1 ASP L CA 1
ATOM 1595 C C . ASP B 2 1 ? -15.216 7.264 3.311 1.00 23.14 1 ASP L C 1
ATOM 1596 O O . ASP B 2 1 ? -15.057 8.428 2.936 1.00 19.86 1 ASP L O 1
ATOM 1601 N N . ILE B 2 2 ? -14.512 6.239 2.832 1.00 17.99 2 ILE L N 1
ATOM 1602 C CA . ILE B 2 2 ? -13.396 6.405 1.905 1.00 18.84 2 ILE L CA 1
ATOM 1603 C C . ILE B 2 2 ? -13.889 6.402 0.466 1.00 25.51 2 ILE L C 1
ATOM 1604 O O . ILE B 2 2 ? -14.506 5.432 0.030 1.00 26.82 2 ILE L O 1
ATOM 1609 N N . VAL B 2 3 ? -13.619 7.494 -0.247 1.00 24.55 3 VAL L N 1
ATOM 1610 C CA . VAL B 2 3 ? -14.063 7.686 -1.620 1.00 16.91 3 VAL L CA 1
ATOM 1611 C C . VAL B 2 3 ? -12.971 7.272 -2.583 1.00 16.38 3 VAL L C 1
ATOM 1612 O O . VAL B 2 3 ? -11.851 7.777 -2.506 1.00 22.07 3 VAL L O 1
ATOM 1616 N N . MET B 2 4 ? -13.308 6.348 -3.484 1.00 16.23 4 MET L N 1
ATOM 1617 C CA . MET B 2 4 ? -12.407 5.880 -4.533 1.00 24.53 4 MET L CA 1
ATOM 1618 C C . MET B 2 4 ? -12.783 6.484 -5.890 1.00 27.67 4 MET L C 1
ATOM 1619 O O . MET B 2 4 ? -13.905 6.324 -6.355 1.00 29.89 4 MET L O 1
ATOM 1624 N N . THR B 2 5 ? -11.842 7.168 -6.523 1.00 27.59 5 THR L N 1
ATOM 1625 C CA . THR B 2 5 ? -12.100 7.792 -7.810 1.00 26.34 5 THR L CA 1
ATOM 1626 C C . THR B 2 5 ? -11.184 7.196 -8.880 1.00 27.35 5 THR L C 1
ATOM 1627 O O . THR B 2 5 ? -9.962 7.220 -8.722 1.00 28.63 5 THR L O 1
ATOM 1631 N N . GLN B 2 6 ? -11.763 6.660 -9.956 1.00 15.50 6 GLN L N 1
ATOM 1632 C CA . GLN B 2 6 ? -10.967 6.105 -11.056 1.00 16.57 6 GLN L CA 1
ATOM 1633 C C . GLN B 2 6 ? -10.785 7.121 -12.174 1.00 23.72 6 GLN L C 1
ATOM 1634 O O . GLN B 2 6 ? -11.614 8.021 -12.352 1.00 16.11 6 GLN L O 1
ATOM 1640 N N . SER B 2 7 ? -9.703 6.971 -12.933 1.00 15.47 7 SER L N 1
ATOM 1641 C CA . SER B 2 7 ? -9.518 7.756 -14.138 1.00 30.14 7 SER L CA 1
ATOM 1642 C C . SER B 2 7 ? -8.761 6.928 -15.171 1.00 26.35 7 SER L C 1
ATOM 1643 O O . SER B 2 7 ? -7.768 6.276 -14.842 1.00 32.33 7 SER L O 1
ATOM 1646 N N . PRO B 2 8 ? -9.233 6.937 -16.423 1.00 21.09 8 PRO L N 1
ATOM 1647 C CA . PRO B 2 8 ? -10.396 7.671 -16.949 1.00 22.03 8 PRO L CA 1
ATOM 1648 C C . PRO B 2 8 ? -11.669 6.847 -16.828 1.00 27.22 8 PRO L C 1
ATOM 1649 O O . PRO B 2 8 ? -11.620 5.765 -16.242 1.00 23.42 8 PRO L O 1
ATOM 1653 N N . ASP B 2 9 ? -12.773 7.327 -17.399 1.00 29.21 9 ASP L N 1
ATOM 1654 C CA . ASP B 2 9 ? -14.017 6.554 -17.421 1.00 28.95 9 ASP L CA 1
ATOM 1655 C C . ASP B 2 9 ? -13.999 5.493 -18.501 1.00 24.39 9 ASP L C 1
ATOM 1656 O O . ASP B 2 9 ? -14.741 4.518 -18.430 1.00 20.83 9 ASP L O 1
ATOM 1661 N N . SER B 2 10 ? -13.171 5.694 -19.519 1.00 17.04 10 SER L N 1
ATOM 1662 C CA . SER B 2 10 ? -13.170 4.796 -20.675 1.00 17.02 10 SER L CA 1
ATOM 1663 C C . SER B 2 10 ? -11.882 4.853 -21.511 1.00 22.53 10 SER L C 1
ATOM 1664 O O . SER B 2 10 ? -11.386 5.934 -21.832 1.00 20.49 10 SER L O 1
ATOM 1667 N N . LEU B 2 11 ? -11.379 3.679 -21.879 1.00 20.31 11 LEU L N 1
ATOM 1668 C CA . LEU B 2 11 ? -10.169 3.543 -22.689 1.00 19.76 11 LEU L CA 1
ATOM 1669 C C . LEU B 2 11 ? -10.484 2.761 -23.935 1.00 16.33 11 LEU L C 1
ATOM 1670 O O . LEU B 2 11 ? -11.224 1.782 -23.893 1.00 29.84 11 LEU L O 1
ATOM 1675 N N . THR B 2 12 ? -9.902 3.174 -25.041 1.00 16.63 12 THR L N 1
ATOM 1676 C CA . THR B 2 12 ? -10.067 2.439 -26.274 1.00 17.09 12 THR L CA 1
ATOM 1677 C C . THR B 2 12 ? -8.676 2.159 -26.817 1.00 21.02 12 THR L C 1
ATOM 1678 O O . THR B 2 12 ? -8.012 3.059 -27.329 1.00 22.87 12 THR L O 1
ATOM 1682 N N . VAL B 2 13 ? -8.259 0.898 -26.696 1.00 19.19 13 VAL L N 1
ATOM 1683 C CA . VAL B 2 13 ? -6.872 0.496 -26.907 1.00 21.37 13 VAL L CA 1
ATOM 1684 C C . VAL B 2 13 ? -6.651 -0.348 -28.167 1.00 24.49 13 VAL L C 1
ATOM 1685 O O . VAL B 2 13 ? -7.465 -1.193 -28.503 1.00 18.65 13 VAL L O 1
ATOM 1689 N N . SER B 2 14 ? -5.539 -0.129 -28.860 1.00 20.99 14 SER L N 1
ATOM 1690 C CA . SER B 2 14 ? -5.170 -1.009 -29.961 1.00 24.82 14 SER L CA 1
ATOM 1691 C C . SER B 2 14 ? -4.654 -2.338 -29.428 1.00 22.69 14 SER L C 1
ATOM 1692 O O . SER B 2 14 ? -3.958 -2.354 -28.415 1.00 21.15 14 SER L O 1
ATOM 1695 N N . LEU B 2 15 ? -4.961 -3.434 -30.126 1.00 17.34 15 LEU L N 1
ATOM 1696 C CA . LEU B 2 15 ? -4.425 -4.754 -29.780 1.00 23.66 15 LEU L CA 1
ATOM 1697 C C . LEU B 2 15 ? -2.907 -4.700 -29.583 1.00 24.11 15 LEU L C 1
ATOM 1698 O O . LEU B 2 15 ? -2.205 -4.085 -30.360 1.00 18.30 15 LEU L O 1
ATOM 1703 N N . GLY B 2 16 ? -2.410 -5.319 -28.519 1.00 22.45 16 GLY L N 1
ATOM 1704 C CA . GLY B 2 16 ? -0.974 -5.323 -28.260 1.00 22.08 16 GLY L CA 1
ATOM 1705 C C . GLY B 2 16 ? -0.417 -4.062 -27.599 1.00 23.27 16 GLY L C 1
ATOM 1706 O O . GLY B 2 16 ? 0.779 -3.988 -27.284 1.00 19.58 16 GLY L O 1
ATOM 1707 N N . GLU B 2 17 ? -1.274 -3.069 -27.385 1.00 18.08 17 GLU L N 1
ATOM 1708 C CA . GLU B 2 17 ? -0.867 -1.853 -26.705 1.00 26.72 17 GLU L CA 1
ATOM 1709 C C . GLU B 2 17 ? -1.274 -1.853 -25.220 1.00 22.89 17 GLU L C 1
ATOM 1710 O O . GLU B 2 17 ? -1.884 -2.790 -24.719 1.00 25.17 17 GLU L O 1
ATOM 1716 N N . ARG B 2 18 ? -0.931 -0.765 -24.548 1.00 23.51 18 ARG L N 1
ATOM 1717 C CA . ARG B 2 18 ? -0.928 -0.673 -23.103 1.00 25.07 18 ARG L CA 1
ATOM 1718 C C . ARG B 2 18 ? -2.152 0.085 -22.626 1.00 24.34 18 ARG L C 1
ATOM 1719 O O . ARG B 2 18 ? -2.470 1.160 -23.148 1.00 27.36 18 ARG L O 1
ATOM 1727 N N . ALA B 2 19 ? -2.863 -0.492 -21.664 1.00 21.23 19 ALA L N 1
ATOM 1728 C CA . ALA B 2 19 ? -3.952 0.210 -20.981 1.00 21.25 19 ALA L CA 1
ATOM 1729 C C . ALA B 2 19 ? -3.539 0.541 -19.549 1.00 20.86 19 ALA L C 1
ATOM 1730 O O . ALA B 2 19 ? -3.040 -0.315 -18.822 1.00 19.94 19 ALA L O 1
ATOM 1732 N N . THR B 2 20 ? -3.732 1.785 -19.147 1.00 23.57 20 THR L N 1
ATOM 1733 C CA . THR B 2 20 ? -3.395 2.184 -17.792 1.00 26.71 20 THR L CA 1
ATOM 1734 C C . THR B 2 20 ? -4.596 2.820 -17.103 1.00 24.23 20 THR L C 1
ATOM 1735 O O . THR B 2 20 ? -5.122 3.839 -17.558 1.00 22.83 20 THR L O 1
ATOM 1739 N N . ILE B 2 21 ? -5.024 2.199 -16.011 1.00 24.63 21 ILE L N 1
ATOM 1740 C CA . ILE B 2 21 ? -6.181 2.649 -15.241 1.00 14.98 21 ILE L CA 1
ATOM 1741 C C . ILE B 2 21 ? -5.728 3.156 -13.874 1.00 25.79 21 ILE L C 1
ATOM 1742 O O . ILE B 2 21 ? -5.001 2.479 -13.127 1.00 19.10 21 ILE L O 1
ATOM 1747 N N . SER B 2 22 ? -6.140 4.372 -13.561 1.00 15.18 22 SER L N 1
ATOM 1748 C CA . SER B 2 22 ? -5.710 5.009 -12.347 1.00 25.77 22 SER L CA 1
ATOM 1749 C C . SER B 2 22 ? -6.826 4.977 -11.298 1.00 15.16 22 SER L C 1
ATOM 1750 O O . SER B 2 22 ? -8.014 5.033 -11.620 1.00 17.37 22 SER L O 1
ATOM 1753 N N . CYS B 2 23 ? -6.434 4.850 -10.042 1.00 15.33 23 CYS L N 1
ATOM 1754 C CA . CYS B 2 23 ? -7.392 4.812 -8.948 1.00 17.36 23 CYS L CA 1
ATOM 1755 C C . CYS B 2 23 ? -6.849 5.595 -7.768 1.00 18.21 23 CYS L C 1
ATOM 1756 O O . CYS B 2 23 ? -5.723 5.366 -7.334 1.00 19.72 23 CYS L O 1
ATOM 1759 N N . LYS B 2 24 ? -7.646 6.533 -7.265 1.00 15.82 24 LYS L N 1
ATOM 1760 C CA . LYS B 2 24 ? -7.179 7.468 -6.254 1.00 17.34 24 LYS L CA 1
ATOM 1761 C C . LYS B 2 24 ? -8.069 7.367 -5.023 1.00 22.43 24 LYS L C 1
ATOM 1762 O O . LYS B 2 24 ? -9.286 7.444 -5.119 1.00 19.48 24 LYS L O 1
ATOM 1768 N N . SER B 2 25 ? -7.448 7.177 -3.867 1.00 18.04 25 SER L N 1
ATOM 1769 C CA . SER B 2 25 ? -8.202 7.027 -2.636 1.00 16.27 25 SER L CA 1
ATOM 1770 C C . SER B 2 25 ? -8.180 8.327 -1.862 1.00 22.84 25 SER L C 1
ATOM 1771 O O . SER B 2 25 ? -7.168 9.020 -1.852 1.00 25.62 25 SER L O 1
ATOM 1774 N N . SER B 2 26 ? -9.301 8.647 -1.216 1.00 28.48 26 SER L N 1
ATOM 1775 C CA . SER B 2 26 ? -9.412 9.846 -0.394 1.00 20.03 26 SER L CA 1
ATOM 1776 C C . SER B 2 26 ? -8.745 9.624 0.961 1.00 22.22 26 SER L C 1
ATOM 1777 O O . SER B 2 26 ? -8.582 10.552 1.745 1.00 18.05 26 SER L O 1
ATOM 1780 N N . GLN B 2 27 ? -8.339 8.394 1.230 1.00 19.06 27 GLN L N 1
ATOM 1781 C CA . GLN B 2 27 ? -7.612 8.118 2.464 1.00 24.13 27 GLN L CA 1
ATOM 1782 C C . GLN B 2 27 ? -6.450 7.185 2.199 1.00 26.18 27 GLN L C 1
ATOM 1783 O O . GLN B 2 27 ? -6.590 6.231 1.443 1.00 26.40 27 GLN L O 1
ATOM 1789 N N . ARG B 2 28 A -5.298 7.484 2.793 1.00 27.95 27 ARG L N 1
ATOM 1790 C CA . ARG B 2 28 A -4.147 6.592 2.733 1.00 26.22 27 ARG L CA 1
ATOM 1791 C C . ARG B 2 28 A -4.609 5.179 3.033 1.00 28.31 27 ARG L C 1
ATOM 1792 O O . ARG B 2 28 A -5.315 4.976 4.026 1.00 28.69 27 ARG L O 1
ATOM 1800 N N . LEU B 2 29 B -4.228 4.216 2.191 1.00 16.64 27 LEU L N 1
ATOM 1801 C CA . LEU B 2 29 B -4.669 2.828 2.349 1.00 16.34 27 LEU L CA 1
ATOM 1802 C C . LEU B 2 29 B -3.536 1.951 2.839 1.00 18.72 27 LEU L C 1
ATOM 1803 O O . LEU B 2 29 B -3.654 0.721 2.884 1.00 22.53 27 LEU L O 1
ATOM 1808 N N . LEU B 2 30 C -2.437 2.597 3.201 1.00 19.90 27 LEU L N 1
ATOM 1809 C CA . LEU B 2 30 C -1.267 1.922 3.737 1.00 21.78 27 LEU L CA 1
ATOM 1810 C C . LEU B 2 30 C -1.344 1.838 5.257 1.00 23.79 27 LEU L C 1
ATOM 1811 O O . LEU B 2 30 C -1.600 2.839 5.938 1.00 23.39 27 LEU L O 1
ATOM 1816 N N . TYR B 2 31 D -1.149 0.635 5.776 1.00 22.46 27 TYR L N 1
ATOM 1817 C CA . TYR B 2 31 D -1.107 0.410 7.216 1.00 28.98 27 TYR L CA 1
ATOM 1818 C C . TYR B 2 31 D 0.343 0.289 7.656 1.00 31.40 27 TYR L C 1
ATOM 1819 O O . TYR B 2 31 D 1.026 -0.672 7.304 1.00 30.38 27 TYR L O 1
ATOM 1828 N N . SER B 2 32 E 0.803 1.277 8.413 1.00 28.07 27 SER L N 1
ATOM 1829 C CA . SER B 2 32 E 2.185 1.332 8.879 1.00 34.38 27 SER L CA 1
ATOM 1830 C C . SER B 2 32 E 2.646 0.036 9.539 1.00 38.98 27 SER L C 1
ATOM 1831 O O . SER B 2 32 E 3.793 -0.392 9.382 1.00 32.03 27 SER L O 1
ATOM 1834 N N . SER B 2 33 F 1.734 -0.588 10.275 1.00 43.35 27 SER L N 1
ATOM 1835 C CA . SER B 2 33 F 2.070 -1.750 11.089 1.00 44.16 27 SER L CA 1
ATOM 1836 C C . SER B 2 33 F 2.362 -3.010 10.271 1.00 23.26 27 SER L C 1
ATOM 1837 O O . SER B 2 33 F 2.978 -3.952 10.768 1.00 23.99 27 SER L O 1
ATOM 1840 N N . ASN B 2 34 ? 1.917 -3.062 9.024 1.00 25.85 28 ASN L N 1
ATOM 1841 C CA . ASN B 2 34 ? 2.291 -4.218 8.225 1.00 29.58 28 ASN L CA 1
ATOM 1842 C C . ASN B 2 34 ? 2.746 -3.855 6.831 1.00 26.06 28 ASN L C 1
ATOM 1843 O O . ASN B 2 34 ? 3.090 -4.729 6.037 1.00 26.76 28 ASN L O 1
ATOM 1848 N N . ASN B 2 35 ? 2.712 -2.565 6.523 1.00 24.41 29 ASN L N 1
ATOM 1849 C CA . ASN B 2 35 ? 3.200 -2.085 5.237 1.00 22.59 29 ASN L CA 1
ATOM 1850 C C . ASN B 2 35 ? 2.417 -2.666 4.054 1.00 25.14 29 ASN L C 1
ATOM 1851 O O . ASN B 2 35 ? 2.950 -2.801 2.953 1.00 28.83 29 ASN L O 1
ATOM 1856 N N . LYS B 2 36 ? 1.157 -3.023 4.281 1.00 24.69 30 LYS L N 1
ATOM 1857 C CA . LYS B 2 36 ? 0.291 -3.481 3.185 1.00 27.77 30 LYS L CA 1
ATOM 1858 C C . LYS B 2 36 ? -0.756 -2.429 2.806 1.00 23.98 30 LYS L C 1
ATOM 1859 O O . LYS B 2 36 ? -1.319 -1.752 3.672 1.00 27.25 30 LYS L O 1
ATOM 1865 N N . ASN B 2 37 ? -0.995 -2.288 1.502 1.00 22.90 31 ASN L N 1
ATOM 1866 C CA . ASN B 2 37 ? -2.066 -1.439 0.989 1.00 21.05 31 ASN L CA 1
ATOM 1867 C C . ASN B 2 37 ? -3.368 -2.219 0.817 1.00 18.70 31 ASN L C 1
ATOM 1868 O O . ASN B 2 37 ? -3.399 -3.230 0.132 1.00 18.31 31 ASN L O 1
ATOM 1873 N N . TYR B 2 38 ? -4.447 -1.735 1.413 1.00 15.77 32 TYR L N 1
ATOM 1874 C CA . TYR B 2 38 ? -5.694 -2.485 1.442 1.00 17.56 32 TYR L CA 1
ATOM 1875 C C . TYR B 2 38 ? -6.536 -2.152 0.215 1.00 26.98 32 TYR L C 1
ATOM 1876 O O . TYR B 2 38 ? -7.667 -1.668 0.327 1.00 18.76 32 TYR L O 1
ATOM 1885 N N . LEU B 2 39 ? -5.961 -2.418 -0.959 1.00 25.05 33 LEU L N 1
ATOM 1886 C CA . LEU B 2 39 ? -6.574 -2.049 -2.238 1.00 22.16 33 LEU L CA 1
ATOM 1887 C C . LEU B 2 39 ? -6.709 -3.253 -3.173 1.00 15.00 33 LEU L C 1
ATOM 1888 O O . LEU B 2 39 ? -5.746 -4.018 -3.356 1.00 15.55 33 LEU L O 1
ATOM 1893 N N . ALA B 2 40 ? -7.888 -3.402 -3.784 1.00 19.65 34 ALA L N 1
ATOM 1894 C CA . ALA B 2 40 ? -8.115 -4.475 -4.744 1.00 13.38 34 ALA L CA 1
ATOM 1895 C C . ALA B 2 40 ? -8.664 -4.005 -6.094 1.00 20.63 34 ALA L C 1
ATOM 1896 O O . ALA B 2 40 ? -9.259 -2.936 -6.209 1.00 15.16 34 ALA L O 1
ATOM 1898 N N . TRP B 2 41 ? -8.440 -4.832 -7.112 1.00 13.05 35 TRP L N 1
ATOM 1899 C CA . TRP B 2 41 ? -8.948 -4.603 -8.448 1.00 12.86 35 TRP L CA 1
ATOM 1900 C C . TRP B 2 41 ? -9.826 -5.777 -8.881 1.00 18.12 35 TRP L C 1
ATOM 1901 O O . TRP B 2 41 ? -9.506 -6.940 -8.617 1.00 24.86 35 TRP L O 1
ATOM 1912 N N . TYR B 2 42 ? -10.927 -5.455 -9.551 1.00 12.73 36 TYR L N 1
ATOM 1913 C CA . TYR B 2 42 ? -11.860 -6.448 -10.065 1.00 21.60 36 TYR L CA 1
ATOM 1914 C C . TYR B 2 42 ? -12.074 -6.233 -11.563 1.00 22.35 36 TYR L C 1
ATOM 1915 O O . TYR B 2 42 ? -12.064 -5.094 -12.032 1.00 12.73 36 TYR L O 1
ATOM 1924 N N . GLN B 2 43 ? -12.282 -7.325 -12.294 1.00 15.79 37 GLN L N 1
ATOM 1925 C CA . GLN B 2 43 ? -12.612 -7.268 -13.714 1.00 14.86 3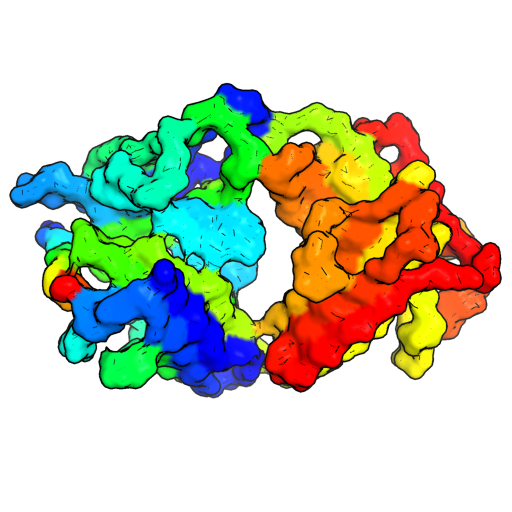7 GLN L CA 1
ATOM 1926 C C . GLN B 2 43 ? -14.011 -7.841 -13.937 1.00 17.40 37 GLN L C 1
ATOM 1927 O O . GLN B 2 43 ? -14.351 -8.897 -13.403 1.00 16.92 37 GLN L O 1
ATOM 1933 N N . GLN B 2 44 ? -14.829 -7.128 -14.701 1.00 18.68 38 GLN L N 1
ATOM 1934 C CA . GLN B 2 44 ? -16.171 -7.597 -14.975 1.00 15.15 38 GLN L CA 1
ATOM 1935 C C . GLN B 2 44 ? -16.394 -7.521 -16.471 1.00 15.46 38 GLN L C 1
ATOM 1936 O O . GLN B 2 44 ? -16.592 -6.441 -17.030 1.00 17.59 38 GLN L O 1
ATOM 1942 N N . LYS B 2 45 ? -16.307 -8.676 -17.119 1.00 21.06 39 LYS L N 1
ATOM 1943 C CA . LYS B 2 45 ? -16.508 -8.768 -18.556 1.00 24.74 39 LYS L CA 1
ATOM 1944 C C . LYS B 2 45 ? -18.016 -8.666 -18.814 1.00 30.99 39 LYS L C 1
ATOM 1945 O O . LYS B 2 45 ? -18.806 -8.936 -17.913 1.00 26.11 39 LYS L O 1
ATOM 1951 N N . PRO B 2 46 ? -18.415 -8.235 -20.025 1.00 35.19 40 PRO L N 1
ATOM 1952 C CA . PRO B 2 46 ? -19.833 -7.977 -20.319 1.00 36.91 40 PRO L CA 1
ATOM 1953 C C . PRO B 2 46 ? -20.729 -9.172 -20.068 1.00 32.04 40 PRO L C 1
ATOM 1954 O O . PRO B 2 46 ? -20.429 -10.271 -20.545 1.00 34.73 40 PRO L O 1
ATOM 1958 N N . GLY B 2 47 ? -21.802 -8.957 -19.313 1.00 16.36 41 GLY L N 1
ATOM 1959 C CA . GLY B 2 47 ? -22.747 -10.016 -19.004 1.00 39.45 41 GLY L CA 1
ATOM 1960 C C . GLY B 2 47 ? -22.309 -10.998 -17.928 1.00 33.40 41 GLY L C 1
ATOM 1961 O O . GLY B 2 47 ? -23.014 -11.956 -17.628 1.00 33.42 41 GLY L O 1
ATOM 1962 N N . GLN B 2 48 ? -21.146 -10.764 -17.333 1.00 26.22 42 GLN L N 1
ATOM 1963 C CA . GLN B 2 48 ? -20.642 -11.680 -16.324 1.00 19.68 42 GLN L CA 1
ATOM 1964 C C . GLN B 2 48 ? -20.527 -11.003 -14.958 1.00 26.14 42 GLN L C 1
ATOM 1965 O O . GLN B 2 48 ? -20.575 -9.777 -14.862 1.00 15.01 42 GLN L O 1
ATOM 1971 N N . PRO B 2 49 ? -20.394 -11.807 -13.892 1.00 25.48 43 PRO L N 1
ATOM 1972 C CA . PRO B 2 49 ? -20.104 -11.264 -12.565 1.00 23.77 43 PRO L CA 1
ATOM 1973 C C . PRO B 2 49 ? -18.649 -10.828 -12.469 1.00 17.36 43 PRO L C 1
ATOM 1974 O O . PRO B 2 49 ? -17.815 -11.310 -13.260 1.00 17.38 43 PRO L O 1
ATOM 1978 N N . PRO B 2 50 ? -18.337 -9.953 -11.506 1.00 16.48 44 PRO L N 1
ATOM 1979 C CA . PRO B 2 50 ? -16.967 -9.479 -11.271 1.00 19.68 44 PRO L CA 1
ATOM 1980 C C . PRO B 2 50 ? -15.984 -10.593 -10.910 1.00 27.65 44 PRO L C 1
ATOM 1981 O O . PRO B 2 50 ? -16.393 -11.563 -10.268 1.00 21.89 44 PRO L O 1
ATOM 1985 N N . LYS B 2 51 ? -14.715 -10.454 -11.305 1.00 20.66 45 LYS L N 1
ATOM 1986 C CA . LYS B 2 51 ? -13.678 -11.350 -10.800 1.00 18.19 45 LYS L CA 1
ATOM 1987 C C . LYS B 2 51 ? -12.585 -10.557 -10.115 1.00 16.04 45 LYS L C 1
ATOM 1988 O O . LYS B 2 51 ? -12.178 -9.499 -10.593 1.00 22.16 45 LYS L O 1
ATOM 1994 N N . LEU B 2 52 ? -12.099 -11.083 -8.996 1.00 17.52 46 LEU L N 1
ATOM 1995 C CA . LEU B 2 52 ? -10.974 -10.473 -8.286 1.00 14.53 46 LEU L CA 1
ATOM 1996 C C . LEU B 2 52 ? -9.649 -10.694 -9.020 1.00 13.75 46 LEU L C 1
ATOM 1997 O O . LEU B 2 52 ? -9.263 -11.837 -9.259 1.00 16.03 46 LEU L O 1
ATOM 2002 N N . LEU B 2 53 ? -8.952 -9.606 -9.340 1.00 13.55 47 LEU L N 1
ATOM 2003 C CA . LEU B 2 53 ? -7.684 -9.670 -10.065 1.00 22.83 47 LEU L CA 1
ATOM 2004 C C . LEU B 2 53 ? -6.463 -9.485 -9.160 1.00 25.78 47 LEU L C 1
ATOM 2005 O O . LEU B 2 53 ? -5.453 -10.192 -9.304 1.00 22.81 47 LEU L O 1
ATOM 2010 N N . MET B 2 54 ? -6.576 -8.523 -8.244 1.00 13.72 48 MET L N 1
ATOM 2011 C CA . MET B 2 54 ? -5.466 -8.044 -7.435 1.00 23.20 48 MET L CA 1
ATOM 2012 C C . MET B 2 54 ? -5.924 -7.788 -6.018 1.00 22.26 48 MET L C 1
ATOM 2013 O O . MET B 2 54 ? -7.057 -7.384 -5.800 1.00 23.20 48 MET L O 1
ATOM 2018 N N . TYR B 2 55 ? -5.023 -7.977 -5.067 1.00 20.73 49 TYR L N 1
ATOM 2019 C CA . TYR B 2 55 ? -5.232 -7.504 -3.698 1.00 27.26 49 TYR L CA 1
ATOM 2020 C C . TYR B 2 55 ? -3.860 -7.177 -3.086 1.00 23.07 49 TYR L C 1
ATOM 2021 O O . TYR B 2 55 ? -2.831 -7.542 -3.652 1.00 29.25 49 TYR L O 1
ATOM 2030 N N . TRP B 2 56 ? -3.863 -6.473 -1.953 1.00 18.51 50 TRP L N 1
ATOM 2031 C CA . TRP B 2 56 ? -2.661 -5.814 -1.410 1.00 15.65 50 TRP L CA 1
ATOM 2032 C C . TRP B 2 56 ? -1.967 -5.011 -2.507 1.00 20.11 50 TRP L C 1
ATOM 2033 O O . TRP B 2 56 ? -0.747 -5.044 -2.632 1.00 15.92 50 TRP L O 1
ATOM 2044 N N . ALA B 2 57 ? -2.775 -4.311 -3.299 1.00 20.03 51 ALA L N 1
ATOM 2045 C CA . ALA B 2 57 ? -2.332 -3.467 -4.410 1.00 20.28 51 ALA L CA 1
ATOM 2046 C C . ALA B 2 57 ? -1.780 -4.241 -5.622 1.00 22.36 51 ALA L C 1
ATOM 2047 O O . ALA B 2 57 ? -2.107 -3.902 -6.768 1.00 29.79 51 ALA L O 1
ATOM 2049 N N . SER B 2 58 ? -0.950 -5.257 -5.384 1.00 15.20 52 SER L N 1
ATOM 2050 C CA . SER B 2 58 ? -0.161 -5.856 -6.465 1.00 29.40 52 SER L CA 1
ATOM 2051 C C . SER B 2 58 ? -0.111 -7.393 -6.510 1.00 32.56 52 SER L C 1
ATOM 2052 O O . SER B 2 58 ? 0.506 -7.955 -7.422 1.00 25.61 52 SER L O 1
ATOM 2055 N N . THR B 2 59 ? -0.731 -8.069 -5.540 1.00 25.50 53 THR L N 1
ATOM 2056 C CA . THR B 2 59 ? -0.742 -9.535 -5.539 1.00 27.28 53 THR L CA 1
ATOM 2057 C C . THR B 2 59 ? -1.810 -10.080 -6.507 1.00 24.30 53 THR L C 1
ATOM 2058 O O . THR B 2 59 ? -3.017 -9.898 -6.302 1.00 17.45 53 THR L O 1
ATOM 2062 N N . ARG B 2 60 ? -1.361 -10.757 -7.557 1.00 20.93 54 ARG L N 1
ATOM 2063 C CA . ARG B 2 60 ? -2.288 -11.328 -8.527 1.00 22.41 54 ARG L CA 1
ATOM 2064 C C . ARG B 2 60 ? -3.071 -12.462 -7.901 1.00 27.20 54 ARG L C 1
ATOM 2065 O O . ARG B 2 60 ? -2.519 -13.247 -7.121 1.00 23.78 54 ARG L O 1
ATOM 2073 N N . GLU B 2 61 ? -4.350 -12.557 -8.250 1.00 29.24 55 GLU L N 1
ATOM 2074 C CA . GLU B 2 61 ? -5.163 -13.714 -7.882 1.00 33.13 55 GLU L CA 1
ATOM 2075 C C . GLU B 2 61 ? -4.757 -14.892 -8.762 1.00 35.45 55 GLU L C 1
ATOM 2076 O O . GLU B 2 61 ? -4.182 -14.692 -9.834 1.00 37.85 55 GLU L O 1
ATOM 2082 N N . SER B 2 62 ? -5.038 -16.114 -8.318 1.00 25.73 56 SER L N 1
ATOM 2083 C CA . SER B 2 62 ? -4.790 -17.290 -9.161 1.00 36.16 56 SER L CA 1
ATOM 2084 C C . SER B 2 62 ? -5.532 -17.211 -10.504 1.00 31.26 56 SER L C 1
ATOM 2085 O O . SER B 2 62 ? -6.709 -16.833 -10.566 1.00 31.27 56 SER L O 1
ATOM 2088 N N . GLY B 2 63 ? -4.832 -17.564 -11.577 1.00 21.43 57 GLY L N 1
ATOM 2089 C CA . GLY B 2 63 ? -5.422 -17.575 -12.898 1.00 25.65 57 GLY L CA 1
ATOM 2090 C C . GLY B 2 63 ? -5.354 -16.269 -13.667 1.00 32.37 57 GLY L C 1
ATOM 2091 O O . GLY B 2 63 ? -5.613 -16.250 -14.870 1.00 47.11 57 GLY L O 1
ATOM 2092 N N . VAL B 2 64 ? -5.025 -15.176 -12.987 1.00 20.64 58 VAL L N 1
ATOM 2093 C CA . VAL B 2 64 ? -4.876 -13.896 -13.666 1.00 31.22 58 VAL L CA 1
ATOM 2094 C C . VAL B 2 64 ? -3.601 -13.866 -14.510 1.00 33.49 58 VAL L C 1
ATOM 2095 O O . VAL B 2 64 ? -2.507 -14.074 -13.997 1.00 25.81 58 VAL L O 1
ATOM 2099 N N . PRO B 2 65 ? -3.749 -13.598 -15.815 1.00 30.83 59 PRO L N 1
ATOM 2100 C CA . PRO B 2 65 ? -2.587 -13.599 -16.707 1.00 31.87 59 PRO L CA 1
ATOM 2101 C C . PRO B 2 65 ? -1.577 -12.499 -16.349 1.00 26.73 59 PRO L C 1
ATOM 2102 O O . PRO B 2 65 ? -1.914 -11.508 -15.683 1.00 17.63 59 PRO L O 1
ATOM 2106 N N . ASP B 2 66 ? -0.342 -12.684 -16.793 1.00 21.90 60 ASP L N 1
ATOM 2107 C CA . ASP B 2 66 ? 0.746 -11.838 -16.321 1.00 20.46 60 ASP L CA 1
ATOM 2108 C C . ASP B 2 66 ? 0.891 -10.553 -17.140 1.00 23.56 60 ASP L C 1
ATOM 2109 O O . ASP B 2 66 ? 1.844 -9.810 -16.947 1.00 16.10 60 ASP L O 1
ATOM 2114 N N . ARG B 2 67 ? -0.071 -10.276 -18.023 1.00 19.45 61 ARG L N 1
ATOM 2115 C CA . ARG B 2 67 ? -0.133 -8.974 -18.669 1.00 20.95 61 ARG L CA 1
ATOM 2116 C C . ARG B 2 67 ? -0.834 -7.946 -17.769 1.00 21.18 61 ARG L C 1
ATOM 2117 O O . ARG B 2 67 ? -0.798 -6.752 -18.043 1.00 23.22 61 ARG L O 1
ATOM 2125 N N . PHE B 2 68 ? -1.455 -8.406 -16.683 1.00 20.19 62 PHE L N 1
ATOM 2126 C CA . PHE B 2 68 ? -2.046 -7.502 -15.703 1.00 14.49 62 PHE L CA 1
ATOM 2127 C C . PHE B 2 68 ? -1.074 -7.197 -14.562 1.00 18.04 62 PHE L C 1
ATOM 2128 O O . PHE B 2 68 ? -0.575 -8.107 -13.914 1.00 25.35 62 PHE L O 1
ATOM 2136 N N . SER B 2 69 ? -0.832 -5.922 -14.298 1.00 14.56 63 SER L N 1
ATOM 2137 C CA . SER B 2 69 ? -0.005 -5.528 -13.146 1.00 19.30 63 SER L CA 1
ATOM 2138 C C . SER B 2 69 ? -0.721 -4.479 -12.319 1.00 14.48 63 SER L C 1
ATOM 2139 O O . SER B 2 69 ? -1.230 -3.484 -12.849 1.00 17.36 63 SER L O 1
ATOM 2142 N N . GLY B 2 70 ? -0.763 -4.730 -11.017 1.00 22.52 64 GLY L N 1
ATOM 2143 C CA . GLY B 2 70 ? -1.299 -3.783 -10.065 1.00 19.89 64 GLY L CA 1
ATOM 2144 C C . GLY B 2 70 ? -0.168 -3.125 -9.295 1.00 21.55 64 GLY L C 1
ATOM 2145 O O . GLY B 2 70 ? 0.773 -3.784 -8.886 1.00 15.20 64 GLY L O 1
ATOM 2146 N N . SER B 2 71 ? -0.245 -1.819 -9.106 1.00 14.79 65 SER L N 1
ATOM 2147 C CA . SER B 2 71 ? 0.808 -1.140 -8.387 1.00 24.01 65 SER L CA 1
ATOM 2148 C C . SER B 2 71 ? 0.264 0.110 -7.718 1.00 25.33 65 SER L C 1
ATOM 2149 O O . SER B 2 71 ? -0.939 0.378 -7.787 1.00 18.05 65 SER L O 1
ATOM 2152 N N . GLY B 2 72 ? 1.169 0.859 -7.083 1.00 24.51 66 GLY L N 1
ATOM 2153 C CA . GLY B 2 72 ? 0.825 2.026 -6.291 1.00 31.31 66 GLY L CA 1
ATOM 2154 C C . GLY B 2 72 ? 0.987 1.789 -4.800 1.00 27.21 66 GLY L C 1
ATOM 2155 O O . GLY B 2 72 ? 1.107 0.649 -4.340 1.00 23.91 66 GLY L O 1
ATOM 2156 N N . SER B 2 73 ? 0.989 2.882 -4.047 1.00 29.63 67 SER L N 1
ATOM 2157 C CA . SER B 2 73 ? 0.988 2.842 -2.594 1.00 29.56 67 SER L CA 1
ATOM 2158 C C . SER B 2 73 ? 0.392 4.139 -2.067 1.00 26.90 67 SER L C 1
ATOM 2159 O O . SER B 2 73 ? 0.552 5.193 -2.679 1.00 21.34 67 SER L O 1
ATOM 2162 N N . GLY B 2 74 ? -0.309 4.062 -0.942 1.00 24.93 68 GLY L N 1
ATOM 2163 C CA . GLY B 2 74 ? -0.795 5.263 -0.282 1.00 29.17 68 GLY L CA 1
ATOM 2164 C C . GLY B 2 74 ? -2.188 5.682 -0.719 1.00 27.28 68 GLY L C 1
ATOM 2165 O O . GLY B 2 74 ? -3.181 5.100 -0.285 1.00 21.47 68 GLY L O 1
ATOM 2166 N N . THR B 2 75 ? -2.268 6.717 -1.553 1.00 22.23 69 THR L N 1
ATOM 2167 C CA . THR B 2 75 ? -3.551 7.153 -2.078 1.00 27.85 69 THR L CA 1
ATOM 2168 C C . THR B 2 75 ? -3.663 6.894 -3.572 1.00 28.07 69 THR L C 1
ATOM 2169 O O . THR B 2 75 ? -4.748 6.980 -4.131 1.00 35.78 69 THR L O 1
ATOM 2173 N N . ASP B 2 76 ? -2.543 6.598 -4.222 1.00 22.21 70 ASP L N 1
ATOM 2174 C CA . ASP B 2 76 ? -2.528 6.570 -5.680 1.00 17.43 70 ASP L CA 1
ATOM 2175 C C . ASP B 2 76 ? -2.183 5.212 -6.232 1.00 17.68 70 ASP L C 1
ATOM 2176 O O . ASP B 2 76 ? -1.089 4.693 -6.010 1.00 15.65 70 ASP L O 1
ATOM 2181 N N . PHE B 2 77 ? -3.112 4.648 -6.990 1.00 21.75 71 PHE L N 1
ATOM 2182 C CA . PHE B 2 77 ? -2.926 3.304 -7.507 1.00 23.10 71 PHE L CA 1
ATOM 2183 C C . PHE B 2 77 ? -3.173 3.214 -9.002 1.00 18.44 71 PHE L C 1
ATOM 2184 O O . PHE B 2 77 ? -3.706 4.126 -9.630 1.00 18.89 71 PHE L O 1
ATOM 2192 N N . SER B 2 78 ? -2.752 2.099 -9.564 1.00 16.05 72 SER L N 1
ATOM 2193 C CA . SER B 2 78 ? -2.723 1.951 -10.992 1.00 20.04 72 SER L CA 1
ATOM 2194 C C . SER B 2 78 ? -2.916 0.482 -11.368 1.00 22.36 72 SER L C 1
ATOM 2195 O O . SER B 2 78 ? -2.371 -0.414 -10.714 1.00 20.05 72 SER L O 1
ATOM 2198 N N . LEU B 2 79 ? -3.735 0.237 -12.384 1.00 20.37 73 LEU L N 1
ATOM 2199 C CA . LEU B 2 79 ? -3.829 -1.092 -12.979 1.00 18.54 73 LEU L CA 1
ATOM 2200 C C . LEU B 2 79 ? -3.370 -1.006 -14.422 1.00 16.47 73 LEU L C 1
ATOM 2201 O O . LEU B 2 79 ? -3.930 -0.250 -15.210 1.00 17.58 73 LEU L O 1
ATOM 2206 N N . THR B 2 80 ? -2.326 -1.751 -14.762 1.00 19.05 74 THR L N 1
ATOM 2207 C CA . THR B 2 80 ? -1.815 -1.706 -16.117 1.00 22.62 74 THR L CA 1
ATOM 2208 C C . THR B 2 80 ? -1.970 -3.060 -16.815 1.00 18.27 74 THR L C 1
ATOM 2209 O O . THR B 2 80 ? -1.618 -4.107 -16.276 1.00 23.51 74 THR L O 1
ATOM 2213 N N . ILE B 2 81 ? -2.531 -3.020 -18.013 1.00 14.35 75 ILE L N 1
ATOM 2214 C CA . ILE B 2 81 ? -2.599 -4.187 -18.867 1.00 21.69 75 ILE L CA 1
ATOM 2215 C C . ILE B 2 81 ? -1.570 -3.979 -19.955 1.00 21.44 75 ILE L C 1
ATOM 2216 O O . ILE B 2 81 ? -1.809 -3.269 -20.923 1.00 30.48 75 ILE L O 1
ATOM 2221 N N . SER B 2 82 ? -0.400 -4.560 -19.785 1.00 24.76 76 SER L N 1
ATOM 2222 C CA . SER B 2 82 ? 0.560 -4.479 -20.858 1.00 36.71 76 SER L CA 1
ATOM 2223 C C . SER B 2 82 ? 0.072 -5.396 -21.986 1.00 37.01 76 SER L C 1
ATOM 2224 O O . SER B 2 82 ? -0.445 -6.479 -21.733 1.00 48.23 76 SER L O 1
ATOM 2227 N N . SER B 2 83 ? 0.174 -4.915 -23.216 1.00 31.04 77 SER L N 1
ATOM 2228 C CA . SER B 2 83 ? -0.067 -5.717 -24.415 1.00 33.01 77 SER L CA 1
ATOM 2229 C C . SER B 2 83 ? -1.482 -6.295 -24.473 1.00 31.13 77 SER L C 1
ATOM 2230 O O . SER B 2 83 ? -1.672 -7.505 -24.373 1.00 30.52 77 SER L O 1
ATOM 2233 N N . LEU B 2 84 ? -2.463 -5.421 -24.678 1.00 25.30 78 LEU L N 1
ATOM 2234 C CA . LEU B 2 84 ? -3.858 -5.788 -24.493 1.00 27.61 78 LEU L CA 1
ATOM 2235 C C . LEU B 2 84 ? -4.319 -6.844 -25.491 1.00 25.79 78 LEU L C 1
ATOM 2236 O O . LEU B 2 84 ? -3.941 -6.812 -26.665 1.00 28.13 78 LEU L O 1
ATOM 2241 N N . GLN B 2 85 ? -5.128 -7.792 -25.018 1.00 17.27 79 GLN L N 1
ATOM 2242 C CA . GLN B 2 85 ? -5.682 -8.819 -25.900 1.00 25.45 79 GLN L CA 1
ATOM 2243 C C . GLN B 2 85 ? -7.181 -8.611 -26.038 1.00 28.28 79 GLN L C 1
ATOM 2244 O O . GLN B 2 85 ? -7.790 -7.914 -25.220 1.00 23.70 79 GLN L O 1
ATOM 2250 N N . ALA B 2 86 ? -7.778 -9.229 -27.054 1.00 21.70 80 ALA L N 1
ATOM 2251 C CA . ALA B 2 86 ? -9.194 -9.018 -27.326 1.00 23.10 80 ALA L CA 1
ATOM 2252 C C . ALA B 2 86 ? -10.071 -9.391 -26.107 1.00 22.44 80 ALA L C 1
ATOM 2253 O O . ALA B 2 86 ? -10.998 -8.650 -25.770 1.00 28.40 80 ALA L O 1
ATOM 2255 N N . GLU B 2 87 ? -9.749 -10.506 -25.441 1.00 18.62 81 GLU L N 1
ATOM 2256 C CA . GLU B 2 87 ? -10.468 -10.972 -24.241 1.00 24.80 81 GLU L CA 1
ATOM 2257 C C . GLU B 2 87 ? -10.644 -9.918 -23.164 1.00 24.81 81 GLU L C 1
ATOM 2258 O O . GLU B 2 87 ? -11.545 -10.008 -22.345 1.00 31.18 81 GLU L O 1
ATOM 2264 N N . ASP B 2 88 ? -9.736 -8.956 -23.133 1.00 15.45 82 ASP L N 1
ATOM 2265 C CA . ASP B 2 88 ? -9.612 -8.083 -21.990 1.00 23.19 82 ASP L CA 1
ATOM 2266 C C . ASP B 2 88 ? -10.631 -6.950 -21.979 1.00 22.16 82 ASP L C 1
ATOM 2267 O O . ASP B 2 88 ? -10.629 -6.139 -21.046 1.00 16.85 82 ASP L O 1
ATOM 2272 N N . VAL B 2 89 ? -11.505 -6.886 -22.984 1.00 15.17 83 VAL L N 1
ATOM 2273 C CA . VAL B 2 89 ? -12.526 -5.837 -22.962 1.00 16.95 83 VAL L CA 1
ATOM 2274 C C . VAL B 2 89 ? -13.425 -6.042 -21.740 1.00 17.82 83 VAL L C 1
ATOM 2275 O O . VAL B 2 89 ? -13.995 -7.114 -21.545 1.00 18.69 83 VAL L O 1
ATOM 2279 N N . ALA B 2 90 ? -13.518 -5.024 -20.894 1.00 14.46 84 ALA L N 1
ATOM 2280 C CA . ALA B 2 90 ? -14.278 -5.169 -19.649 1.00 25.23 84 ALA L CA 1
ATOM 2281 C C . ALA B 2 90 ? -14.502 -3.829 -18.973 1.00 24.95 84 ALA L C 1
ATOM 2282 O O . ALA B 2 90 ? -14.102 -2.805 -19.499 1.00 18.89 84 ALA L O 1
ATOM 2284 N N . VAL B 2 91 ? -15.149 -3.842 -17.810 1.00 25.25 85 VAL L N 1
ATOM 2285 C CA . VAL B 2 91 ? -15.082 -2.696 -16.901 1.00 13.45 85 VAL L CA 1
ATOM 2286 C C . VAL B 2 91 ? -14.248 -3.101 -15.681 1.00 14.12 85 VAL L C 1
ATOM 2287 O O . VAL B 2 91 ? -14.494 -4.135 -15.064 1.00 19.01 85 VAL L O 1
ATOM 2291 N N . TYR B 2 92 ? -13.271 -2.276 -15.332 1.00 19.55 86 TYR L N 1
ATOM 2292 C CA . TYR B 2 92 ? -12.373 -2.589 -14.218 1.00 16.24 86 TYR L CA 1
ATOM 2293 C C . TYR B 2 92 ? -12.650 -1.675 -13.011 1.00 14.46 86 TYR L C 1
ATOM 2294 O O . TYR B 2 92 ? -12.873 -0.467 -13.159 1.00 14.67 86 TYR L O 1
ATOM 2303 N N . TYR B 2 93 ? -12.653 -2.264 -11.822 1.00 14.58 87 TYR L N 1
ATOM 2304 C CA . TYR B 2 93 ? -13.033 -1.545 -10.609 1.00 22.30 87 TYR L CA 1
ATOM 2305 C C . TYR B 2 93 ? -11.926 -1.681 -9.591 1.00 17.31 87 TYR L C 1
ATOM 2306 O O . TYR B 2 93 ? -11.443 -2.782 -9.341 1.00 20.90 87 TYR L O 1
ATOM 2315 N N . CYS B 2 94 ? -11.513 -0.568 -9.012 1.00 12.54 88 CYS L N 1
ATOM 2316 C CA . CYS B 2 94 ? -10.680 -0.641 -7.818 1.00 13.71 88 CYS L CA 1
ATOM 2317 C C . CYS B 2 94 ? -11.611 -0.608 -6.629 1.00 12.66 88 CYS L C 1
ATOM 2318 O O . CYS B 2 94 ? -12.773 -0.218 -6.761 1.00 18.90 88 CYS L O 1
ATOM 2321 N N . GLN B 2 95 ? -11.106 -1.022 -5.475 1.00 12.80 89 GLN L N 1
ATOM 2322 C CA . GLN B 2 95 ? -11.895 -1.102 -4.258 1.00 12.89 89 GLN L CA 1
ATOM 2323 C C . GLN B 2 95 ? -10.969 -1.061 -3.031 1.00 21.05 89 GLN L C 1
ATOM 2324 O O . GLN B 2 95 ? -9.979 -1.798 -2.994 1.00 17.66 89 GLN L O 1
ATOM 2330 N N . GLN B 2 96 ? -11.282 -0.223 -2.039 1.00 18.86 90 GLN L N 1
ATOM 2331 C CA . GLN B 2 96 ? -10.559 -0.268 -0.773 1.00 13.73 90 GLN L CA 1
ATOM 2332 C C . GLN B 2 96 ? -11.235 -1.235 0.191 1.00 15.92 90 GLN L C 1
ATOM 2333 O O . GLN B 2 96 ? -12.446 -1.389 0.192 1.00 16.60 90 GLN L O 1
ATOM 2339 N N . TYR B 2 97 ? -10.456 -1.901 1.026 1.00 19.59 91 TYR L N 1
ATOM 2340 C CA . TYR B 2 97 ? -11.068 -2.729 2.056 1.00 14.48 91 TYR L CA 1
ATOM 2341 C C . TYR B 2 97 ? -10.359 -2.467 3.362 1.00 15.02 91 TYR L C 1
ATOM 2342 O O . TYR B 2 97 ? -10.313 -3.304 4.262 1.00 20.42 91 TYR L O 1
ATOM 2351 N N . TYR B 2 98 ? -9.778 -1.281 3.424 1.00 16.31 92 TYR L N 1
ATOM 2352 C CA . TYR B 2 98 ? -9.169 -0.779 4.624 1.00 15.72 92 TYR L CA 1
ATOM 2353 C C . TYR B 2 98 ? -10.189 -0.768 5.773 1.00 20.77 92 TYR L C 1
ATOM 2354 O O . TYR B 2 98 ? -9.852 -1.081 6.908 1.00 20.37 92 TYR L O 1
ATOM 2363 N N . ASN B 2 99 ? -11.441 -0.433 5.460 1.00 21.42 93 ASN L N 1
ATOM 2364 C CA . ASN B 2 99 ? -12.461 -0.164 6.479 1.00 23.47 93 ASN L CA 1
ATOM 2365 C C . ASN B 2 99 ? -13.880 -0.087 5.924 1.00 15.52 93 ASN L C 1
ATOM 2366 O O . ASN B 2 99 ? -14.095 0.461 4.851 1.00 19.21 93 ASN L O 1
ATOM 2371 N N . PRO B 2 100 ? -14.865 -0.601 6.677 1.00 15.74 94 PRO L N 1
ATOM 2372 C CA . PRO B 2 100 ? -16.248 -0.438 6.223 1.00 15.48 94 PRO L CA 1
ATOM 2373 C C . PRO B 2 100 ? -16.684 1.020 6.189 1.00 21.87 94 PRO L C 1
ATOM 2374 O O . PRO B 2 100 ? -16.218 1.827 6.988 1.00 16.46 94 PRO L O 1
ATOM 2378 N N . PRO B 2 101 ? -17.559 1.374 5.239 1.00 21.34 95 PRO L N 1
ATOM 2379 C CA . PRO B 2 101 ? -18.119 0.539 4.160 1.00 21.64 95 PRO L CA 1
ATOM 2380 C C . PRO B 2 101 ? -17.101 0.273 3.046 1.00 21.82 95 PRO L C 1
ATOM 2381 O O . PRO B 2 101 ? -16.429 1.211 2.620 1.00 24.88 95 PRO L O 1
ATOM 2385 N N . TRP B 2 102 ? -16.967 -0.980 2.621 1.00 19.84 96 TRP L N 1
ATOM 2386 C CA . TRP B 2 102 ? -16.192 -1.311 1.436 1.00 17.81 96 TRP L CA 1
ATOM 2387 C C . TRP B 2 102 ? -16.702 -0.424 0.319 1.00 17.25 96 TRP L C 1
ATOM 2388 O O . TRP B 2 102 ? -17.909 -0.270 0.176 1.00 14.55 96 TRP L O 1
ATOM 2399 N N . THR B 2 103 ? -15.791 0.177 -0.439 1.00 23.52 97 THR L N 1
ATOM 2400 C CA . THR B 2 103 ? -16.148 1.151 -1.466 1.00 15.75 97 THR L CA 1
ATOM 2401 C C . THR B 2 103 ? -15.408 0.881 -2.773 1.00 14.03 97 THR L C 1
ATOM 2402 O O . THR B 2 103 ? -14.224 0.538 -2.759 1.00 15.17 97 THR L O 1
ATOM 2406 N N . PHE B 2 104 ? -16.133 1.007 -3.881 1.00 17.12 98 PHE L N 1
ATOM 2407 C CA . PHE B 2 104 ? -15.610 0.783 -5.228 1.00 21.94 98 PHE L CA 1
ATOM 2408 C C . PHE B 2 104 ? -15.379 2.103 -5.949 1.00 16.17 98 PHE L C 1
ATOM 2409 O O . PHE B 2 104 ? -16.100 3.077 -5.706 1.00 17.12 98 PHE L O 1
ATOM 2417 N N . GLY B 2 105 ? -14.379 2.136 -6.831 1.00 12.75 99 GLY L N 1
ATOM 2418 C CA . GLY B 2 105 ? -14.259 3.219 -7.787 1.00 12.84 99 GLY L CA 1
ATOM 2419 C C . GLY B 2 105 ? -15.412 3.090 -8.777 1.00 12.85 99 GLY L C 1
ATOM 2420 O O . GLY B 2 105 ? -16.067 2.061 -8.806 1.00 26.70 99 GLY L O 1
ATOM 2421 N N . GLN B 2 106 ? -15.668 4.112 -9.582 1.00 13.03 100 GLN L N 1
ATOM 2422 C CA . GLN B 2 106 ? -16.887 4.129 -10.411 1.00 21.09 100 GLN L CA 1
ATOM 2423 C C . GLN B 2 106 ? -16.821 3.178 -11.614 1.00 20.89 100 GLN L C 1
ATOM 2424 O O . GLN B 2 106 ? -17.853 2.915 -12.270 1.00 15.28 100 GLN L O 1
ATOM 2430 N N . GLY B 2 107 ? -15.634 2.628 -11.874 1.00 12.97 101 GLY L N 1
ATOM 2431 C CA . GLY B 2 107 ? -15.439 1.698 -12.977 1.00 12.97 101 GLY L CA 1
ATOM 2432 C C . GLY B 2 107 ? -14.798 2.358 -14.182 1.00 22.43 101 GLY L C 1
ATOM 2433 O O . GLY B 2 107 ? -15.061 3.533 -14.472 1.00 18.38 101 GLY L O 1
ATOM 2434 N N . THR B 2 108 ? -13.934 1.615 -14.872 1.00 13.12 102 THR L N 1
ATOM 2435 C CA . THR B 2 108 ? -13.329 2.110 -16.100 1.00 13.55 102 THR L CA 1
ATOM 2436 C C . THR B 2 108 ? -13.567 1.110 -17.247 1.00 13.61 102 THR L C 1
ATOM 2437 O O . THR B 2 108 ? -13.146 -0.037 -17.182 1.00 16.30 102 THR L O 1
ATOM 2441 N N . LYS B 2 109 ? -14.257 1.536 -18.298 1.00 13.86 103 LYS L N 1
ATOM 2442 C CA . LYS B 2 109 ? -14.541 0.588 -19.373 1.00 14.09 103 LYS L CA 1
ATOM 2443 C C . LYS B 2 109 ? -13.335 0.503 -20.282 1.00 14.24 103 LYS L C 1
ATOM 2444 O O . LYS B 2 109 ? -12.737 1.525 -20.609 1.00 24.72 103 LYS L O 1
ATOM 2450 N N . VAL B 2 110 ? -12.964 -0.707 -20.679 1.00 14.26 104 VAL L N 1
ATOM 2451 C CA . VAL B 2 110 ? -11.878 -0.861 -21.646 1.00 23.79 104 VAL L CA 1
ATOM 2452 C C . VAL B 2 110 ? -12.396 -1.497 -22.917 1.00 22.55 104 VAL L C 1
ATOM 2453 O O . VAL B 2 110 ? -13.088 -2.510 -22.870 1.00 15.56 104 VAL L O 1
ATOM 2457 N N . GLU B 2 111 ? -12.055 -0.889 -24.050 1.00 15.35 105 GLU L N 1
ATOM 2458 C CA . GLU B 2 111 ? -12.461 -1.405 -25.345 1.00 29.36 105 GLU L CA 1
ATOM 2459 C C . GLU B 2 111 ? -11.271 -1.444 -26.309 1.00 26.35 105 GLU L C 1
ATOM 2460 O O . GLU B 2 111 ? -10.243 -0.799 -26.085 1.00 28.01 105 GLU L O 1
ATOM 2466 N N . VAL B 2 112 ? -11.417 -2.211 -27.379 1.00 22.46 106 VAL L N 1
ATOM 2467 C CA . VAL B 2 112 ? -10.361 -2.334 -28.370 1.00 20.08 106 VAL L CA 1
ATOM 2468 C C . VAL B 2 112 ? -10.595 -1.390 -29.535 1.00 21.26 106 VAL L C 1
ATOM 2469 O O . VAL B 2 112 ? -11.709 -1.291 -30.036 1.00 23.66 106 VAL L O 1
ATOM 2473 N N . LYS B 2 113 ? -9.549 -0.700 -29.975 1.00 22.13 107 LYS L N 1
ATOM 2474 C CA . LYS B 2 113 ? -9.605 0.005 -31.254 1.00 26.97 107 LYS L CA 1
ATOM 2475 C C . LYS B 2 113 ? -9.146 -0.893 -32.414 1.00 21.97 107 LYS L C 1
ATOM 2476 O O . LYS B 2 113 ? -8.069 -1.457 -32.364 1.00 19.22 107 LYS L O 1
ATOM 2482 N N . ARG B 2 114 ? -9.948 -1.007 -33.469 1.00 17.94 108 ARG L N 1
ATOM 2483 C CA . ARG B 2 114 ? -9.611 -1.920 -34.555 1.00 22.82 108 ARG L CA 1
ATOM 2484 C C . ARG B 2 114 ? -9.925 -1.330 -35.922 1.00 25.64 108 ARG L C 1
ATOM 2485 O O . ARG B 2 114 ? -10.413 -0.189 -36.040 1.00 21.27 108 ARG L O 1
ATOM 2493 N N . THR B 2 115 ? -9.632 -2.109 -36.957 1.00 28.35 109 THR L N 1
ATOM 2494 C CA . THR B 2 115 ? -9.873 -1.656 -38.314 1.00 27.48 109 THR L CA 1
ATOM 2495 C C . THR B 2 115 ? -11.370 -1.487 -38.564 1.00 33.36 109 THR L C 1
ATOM 2496 O O . THR B 2 115 ? -12.212 -2.129 -37.915 1.00 30.53 109 THR L O 1
ATOM 2500 N N . VAL B 2 116 ? -11.699 -0.596 -39.490 1.00 33.24 110 VAL L N 1
ATOM 2501 C CA . VAL B 2 116 ? -13.088 -0.362 -39.840 1.00 29.38 110 VAL L CA 1
ATOM 2502 C C . VAL B 2 116 ? -13.663 -1.632 -40.432 1.00 25.19 110 VAL L C 1
ATOM 2503 O O . VAL B 2 116 ? -13.016 -2.288 -41.237 1.00 27.83 110 VAL L O 1
ATOM 2507 N N . ALA B 2 117 ? -14.862 -2.000 -39.999 1.00 27.15 111 ALA L N 1
ATOM 2508 C CA . ALA B 2 117 ? -15.559 -3.135 -40.577 1.00 27.54 111 ALA L CA 1
ATOM 2509 C C . ALA B 2 117 ? -17.017 -2.771 -40.812 1.00 28.15 111 ALA L C 1
ATOM 2510 O O . ALA B 2 117 ? -17.671 -2.194 -39.935 1.00 25.63 111 ALA L O 1
ATOM 2512 N N . ALA B 2 118 ? -17.521 -3.118 -41.994 1.00 24.56 112 ALA L N 1
ATOM 2513 C CA . ALA B 2 118 ? -18.892 -2.789 -42.373 1.00 24.01 112 ALA L CA 1
ATOM 2514 C C . ALA B 2 118 ? -19.865 -3.816 -41.808 1.00 22.45 112 ALA L C 1
ATOM 2515 O O . ALA B 2 118 ? -19.521 -4.989 -41.649 1.00 18.02 112 ALA L O 1
ATOM 2517 N N . PRO B 2 119 ? -21.092 -3.385 -41.507 1.00 28.41 113 PRO L N 1
ATOM 2518 C CA . PRO B 2 119 ? -22.046 -4.369 -41.005 1.00 12.99 113 PRO L CA 1
ATOM 2519 C C . PRO B 2 119 ? -22.594 -5.270 -42.120 1.00 29.51 113 PRO L C 1
ATOM 2520 O O . PRO B 2 119 ? -22.749 -4.830 -43.259 1.00 29.86 113 PRO L O 1
ATOM 2524 N N . SER B 2 120 ? -22.855 -6.528 -41.793 1.00 21.98 114 SER L N 1
ATOM 2525 C CA . SER B 2 120 ? -23.743 -7.354 -42.605 1.00 25.37 114 SER L CA 1
ATOM 2526 C C . SER B 2 120 ? -25.174 -7.061 -42.154 1.00 21.52 114 SER L C 1
ATOM 2527 O O . SER B 2 120 ? -25.440 -7.052 -40.956 1.00 18.35 114 SER L O 1
ATOM 2530 N N . VAL B 2 121 ? -26.076 -6.780 -43.098 1.00 16.47 115 VAL L N 1
ATOM 2531 C CA . VAL B 2 121 ? -27.453 -6.426 -42.755 1.00 18.12 115 VAL L CA 1
ATOM 2532 C C . VAL B 2 121 ? -28.461 -7.531 -43.084 1.00 23.45 115 VAL L C 1
ATOM 2533 O O . VAL B 2 121 ? -28.424 -8.129 -44.158 1.00 22.47 115 VAL L O 1
ATOM 2537 N N . PHE B 2 122 ? -29.379 -7.787 -42.156 1.00 21.29 116 PHE L N 1
ATOM 2538 C CA . PHE B 2 122 ? -30.394 -8.817 -42.362 1.00 16.65 116 PHE L CA 1
ATOM 2539 C C . PHE B 2 122 ? -31.767 -8.314 -41.957 1.00 18.33 116 PHE L C 1
ATOM 2540 O O . PHE B 2 122 ? -31.926 -7.764 -40.873 1.00 19.78 116 PHE L O 1
ATOM 2548 N N . ILE B 2 123 ? -32.763 -8.510 -42.810 1.00 22.53 117 ILE L N 1
ATOM 2549 C CA . ILE B 2 123 ? -34.116 -8.089 -42.456 1.00 24.53 117 ILE L CA 1
ATOM 2550 C C . ILE B 2 123 ? -35.031 -9.285 -42.171 1.00 22.81 117 ILE L C 1
ATOM 2551 O O . ILE B 2 123 ? -34.967 -10.303 -42.859 1.00 28.02 117 ILE L O 1
ATOM 2556 N N . PHE B 2 124 ? -35.859 -9.180 -41.132 1.00 26.22 118 PHE L N 1
ATOM 2557 C CA . PHE B 2 124 ? -36.842 -10.235 -40.843 1.00 17.55 118 PHE L CA 1
ATOM 2558 C C . PHE B 2 124 ? -38.268 -9.689 -40.799 1.00 18.20 118 PHE L C 1
ATOM 2559 O O . PHE B 2 124 ? -38.532 -8.675 -40.167 1.00 18.67 118 PHE L O 1
ATOM 2567 N N . PRO B 2 125 ? -39.203 -10.383 -41.454 1.00 18.86 119 PRO L N 1
ATOM 2568 C CA . PRO B 2 125 ? -40.617 -10.016 -41.365 1.00 13.59 119 PRO L CA 1
ATOM 2569 C C . PRO B 2 125 ? -41.218 -10.502 -40.059 1.00 24.84 119 PRO L C 1
ATOM 2570 O O . PRO B 2 125 ? -40.601 -11.326 -39.392 1.00 18.34 119 PRO L O 1
ATOM 2574 N N . PRO B 2 126 ? -42.425 -10.040 -39.713 1.00 29.06 120 PRO L N 1
ATOM 2575 C CA . PRO B 2 126 ? -43.045 -10.610 -38.521 1.00 25.68 120 PRO L CA 1
ATOM 2576 C C . PRO B 2 126 ? -43.512 -12.021 -38.813 1.00 22.40 120 PRO L C 1
ATOM 2577 O O . PRO B 2 126 ? -43.822 -12.336 -39.959 1.00 17.76 120 PRO L O 1
ATOM 2581 N N . SER B 2 127 ? -43.553 -12.860 -37.795 1.00 27.82 121 SER L N 1
ATOM 2582 C CA . SER B 2 127 ? -44.115 -14.186 -37.948 1.00 25.72 121 SER L CA 1
ATOM 2583 C C . SER B 2 127 ? -45.632 -14.111 -38.041 1.00 22.97 121 SER L C 1
ATOM 2584 O O . SER B 2 127 ? -46.251 -13.161 -37.549 1.00 28.72 121 SER L O 1
ATOM 2587 N N . ASP B 2 128 ? -46.234 -15.122 -38.656 1.00 19.38 122 ASP L N 1
ATOM 2588 C CA . ASP B 2 128 ? -47.692 -15.224 -38.681 1.00 27.06 122 ASP L CA 1
ATOM 2589 C C . ASP B 2 128 ? -48.255 -15.314 -37.267 1.00 22.39 122 ASP L C 1
ATOM 2590 O O . ASP B 2 128 ? -49.335 -14.802 -36.973 1.00 27.99 122 ASP L O 1
ATOM 2595 N N . GLU B 2 129 ? -47.506 -15.982 -36.404 1.00 23.30 123 GLU L N 1
ATOM 2596 C CA . GLU B 2 129 ? -47.868 -16.122 -35.000 1.00 35.42 123 GLU L CA 1
ATOM 2597 C C . GLU B 2 129 ? -48.106 -14.777 -34.305 1.00 27.23 123 GLU L C 1
ATOM 2598 O O . GLU B 2 129 ? -49.116 -14.599 -33.616 1.00 21.49 123 GLU L O 1
ATOM 2604 N N . GLN B 2 130 ? -47.187 -13.835 -34.486 1.00 24.98 124 GLN L N 1
ATOM 2605 C CA . GLN B 2 130 ? -47.281 -12.569 -33.775 1.00 23.65 124 GLN L CA 1
ATOM 2606 C C . GLN B 2 130 ? -48.555 -11.815 -34.115 1.00 26.51 124 GLN L C 1
ATOM 2607 O O . GLN B 2 130 ? -49.174 -11.223 -33.243 1.00 24.60 124 GLN L O 1
ATOM 2613 N N . LEU B 2 131 ? -48.941 -11.844 -35.384 1.00 33.60 125 LEU L N 1
ATOM 2614 C CA 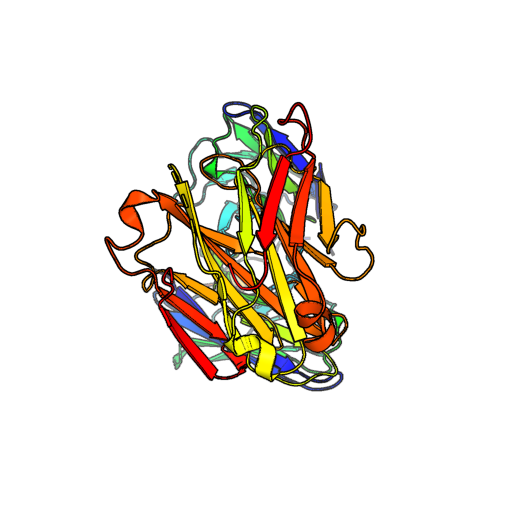. LEU B 2 131 ? -50.024 -10.993 -35.881 1.00 35.23 125 LEU L CA 1
ATOM 2615 C C . LEU B 2 131 ? -51.336 -11.153 -35.111 1.00 33.79 125 LEU L C 1
ATOM 2616 O O . LEU B 2 131 ? -52.101 -10.192 -34.967 1.00 28.17 125 LEU L O 1
ATOM 2621 N N . LYS B 2 132 ? -51.568 -12.355 -34.588 1.00 27.69 126 LYS L N 1
ATOM 2622 C CA . LYS B 2 132 ? -52.817 -12.682 -33.900 1.00 35.03 126 LYS L CA 1
ATOM 2623 C C . LYS B 2 132 ? -53.011 -11.879 -32.616 1.00 33.55 126 LYS L C 1
ATOM 2624 O O . LYS B 2 132 ? -54.004 -12.051 -31.922 1.00 33.07 126 LYS L O 1
ATOM 2630 N N . SER B 2 133 ? -52.057 -11.019 -32.291 1.00 24.81 127 SER L N 1
ATOM 2631 C CA . SER B 2 133 ? -52.168 -10.233 -31.080 1.00 32.58 127 SER L CA 1
ATOM 2632 C C . SER B 2 133 ? -52.353 -8.753 -31.395 1.00 36.43 127 SER L C 1
ATOM 2633 O O . SER B 2 133 ? -52.479 -7.931 -30.485 1.00 32.96 127 SER L O 1
ATOM 2636 N N . GLY B 2 134 ? -52.384 -8.422 -32.686 1.00 17.00 128 GLY L N 1
ATOM 2637 C CA . GLY B 2 134 ? -52.701 -7.072 -33.115 1.00 20.23 128 GLY L CA 1
ATOM 2638 C C . GLY B 2 134 ? -51.527 -6.220 -33.565 1.00 25.64 128 GLY L C 1
ATOM 2639 O O . GLY B 2 134 ? -51.720 -5.105 -34.051 1.00 27.23 128 GLY L O 1
ATOM 2640 N N . THR B 2 135 ? -50.315 -6.744 -33.426 1.00 35.17 129 THR L N 1
ATOM 2641 C CA . THR B 2 135 ? -49.120 -5.932 -33.620 1.00 35.81 129 THR L CA 1
ATOM 2642 C C . THR B 2 135 ? -48.033 -6.706 -34.362 1.00 30.99 129 THR L C 1
ATOM 2643 O O . THR B 2 135 ? -48.046 -7.940 -34.420 1.00 23.62 129 THR L O 1
ATOM 2647 N N . ALA B 2 136 ? -47.101 -5.966 -34.952 1.00 22.93 130 ALA L N 1
ATOM 2648 C CA . ALA B 2 136 ? -46.104 -6.559 -35.813 1.00 17.95 130 ALA L CA 1
ATOM 2649 C C . ALA B 2 136 ? -44.731 -5.993 -35.498 1.00 13.11 130 ALA L C 1
ATOM 2650 O O . ALA B 2 136 ? -44.572 -4.780 -35.353 1.00 21.66 130 ALA L O 1
ATOM 2652 N N . SER B 2 137 ? -43.749 -6.878 -35.394 1.00 25.65 131 SER L N 1
ATOM 2653 C CA . SER B 2 137 ? -42.358 -6.467 -35.251 1.00 16.51 131 SER L CA 1
ATOM 2654 C C . SER B 2 137 ? -41.584 -6.847 -36.506 1.00 12.57 131 SER L C 1
ATOM 2655 O O . SER B 2 137 ? -41.567 -8.007 -36.917 1.00 15.22 131 SER L O 1
ATOM 2658 N N . VAL B 2 138 ? -40.972 -5.845 -37.125 1.00 15.18 132 VAL L N 1
ATOM 2659 C CA . VAL B 2 138 ? -40.048 -6.045 -38.235 1.00 18.79 132 VAL L CA 1
ATOM 2660 C C . VAL B 2 138 ? -38.648 -5.866 -37.671 1.00 22.75 132 VAL L C 1
ATOM 2661 O O . VAL B 2 138 ? -38.395 -4.895 -36.966 1.00 16.51 132 VAL L O 1
ATOM 2665 N N . VAL B 2 139 ? -37.742 -6.804 -37.926 1.00 23.35 133 VAL L N 1
ATOM 2666 C CA . VAL B 2 139 ? -36.439 -6.683 -37.290 1.00 23.19 133 VAL L CA 1
ATOM 2667 C C . VAL B 2 139 ? -35.318 -6.525 -38.307 1.00 21.62 133 VAL L C 1
ATOM 2668 O O . VAL B 2 139 ? -35.317 -7.165 -39.359 1.00 18.88 133 VAL L O 1
ATOM 2672 N N . CYS B 2 140 ? -34.388 -5.630 -38.004 1.00 14.55 134 CYS L N 1
ATOM 2673 C CA . CYS B 2 140 ? -33.249 -5.423 -38.876 1.00 19.72 134 CYS L CA 1
ATOM 2674 C C . CYS B 2 140 ? -31.970 -5.594 -38.095 1.00 16.67 134 CYS L C 1
ATOM 2675 O O . CYS B 2 140 ? -31.784 -4.951 -37.077 1.00 18.76 134 CYS L O 1
ATOM 2678 N N . LEU B 2 141 ? -31.100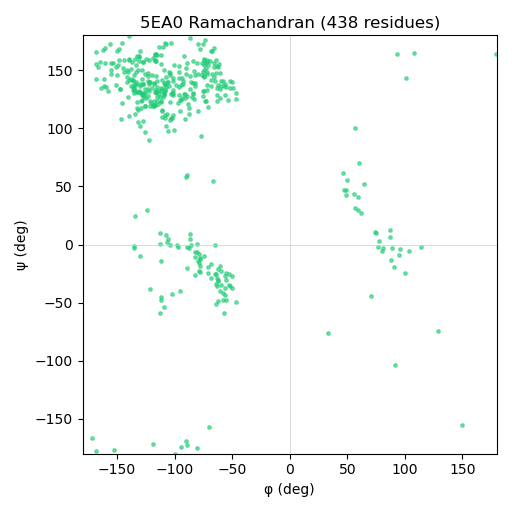 -6.470 -38.584 1.00 14.05 135 LEU L N 1
ATOM 2679 C CA . LEU B 2 141 ? -29.869 -6.823 -37.888 1.00 11.76 135 LEU L CA 1
ATOM 2680 C C . LEU B 2 141 ? -28.639 -6.259 -38.585 1.00 21.84 135 LEU L C 1
ATOM 2681 O O . LEU B 2 141 ? -28.460 -6.459 -39.791 1.00 19.59 135 LEU L O 1
ATOM 2686 N N . LEU B 2 142 ? -27.797 -5.567 -37.822 1.00 18.78 136 LEU L N 1
ATOM 2687 C CA . LEU B 2 142 ? -26.524 -5.039 -38.314 1.00 17.59 136 LEU L CA 1
ATOM 2688 C C . LEU B 2 142 ? -25.428 -5.827 -37.626 1.00 19.83 136 LEU L C 1
ATOM 2689 O O . LEU B 2 142 ? -25.229 -5.690 -36.416 1.00 19.85 136 LEU L O 1
ATOM 2694 N N . ASN B 2 143 ? -24.732 -6.675 -38.371 1.00 17.73 137 ASN L N 1
ATOM 2695 C CA . ASN B 2 143 ? -23.870 -7.642 -37.715 1.00 13.98 137 ASN L CA 1
ATOM 2696 C C . ASN B 2 143 ? -22.362 -7.382 -37.850 1.00 24.66 137 ASN L C 1
ATOM 2697 O O . ASN B 2 143 ? -21.866 -7.098 -38.950 1.00 23.20 137 ASN L O 1
ATOM 2702 N N . ASN B 2 144 ? -21.663 -7.479 -36.710 1.00 25.56 138 ASN L N 1
ATOM 2703 C CA . ASN B 2 144 ? -20.198 -7.377 -36.608 1.00 13.15 138 ASN L CA 1
ATOM 2704 C C . ASN B 2 144 ? -19.538 -6.230 -37.374 1.00 21.17 138 ASN L C 1
ATOM 2705 O O . ASN B 2 144 ? -18.701 -6.468 -38.253 1.00 20.24 138 ASN L O 1
ATOM 2710 N N . PHE B 2 145 ? -19.886 -5.002 -37.013 1.00 17.13 139 PHE L N 1
ATOM 2711 C CA . PHE B 2 145 ? -19.266 -3.813 -37.580 1.00 12.97 139 PHE L CA 1
ATOM 2712 C C . PHE B 2 145 ? -18.347 -3.136 -36.545 1.00 17.18 139 PHE L C 1
ATOM 2713 O O . PHE B 2 145 ? -18.276 -3.525 -35.365 1.00 18.12 139 PHE L O 1
ATOM 2721 N N . TYR B 2 146 ? -17.640 -2.128 -37.017 1.00 16.23 140 TYR L N 1
ATOM 2722 C CA . TYR B 2 146 ? -16.788 -1.283 -36.199 1.00 17.87 140 TYR L CA 1
ATOM 2723 C C . TYR B 2 146 ? -16.506 -0.053 -37.039 1.00 19.48 140 TYR L C 1
ATOM 2724 O O . TYR B 2 146 ? -16.185 -0.197 -38.219 1.00 25.95 140 TYR L O 1
ATOM 2733 N N . PRO B 2 147 ? -16.599 1.154 -36.448 1.00 22.83 141 PRO L N 1
ATOM 2734 C CA . PRO B 2 147 ? -16.856 1.436 -35.031 1.00 22.13 141 PRO L CA 1
ATOM 2735 C C . PRO B 2 147 ? -18.337 1.339 -34.655 1.00 23.23 141 PRO L C 1
ATOM 2736 O O . PRO B 2 147 ? -19.163 0.945 -35.492 1.00 20.96 141 PRO L O 1
ATOM 2740 N N . ARG B 2 148 ? -18.654 1.687 -33.406 1.00 15.37 142 ARG L N 1
ATOM 2741 C CA . ARG B 2 148 ? -20.013 1.526 -32.851 1.00 18.15 142 ARG L CA 1
ATOM 2742 C C . ARG B 2 148 ? -21.088 2.347 -33.574 1.00 22.58 142 ARG L C 1
ATOM 2743 O O . ARG B 2 148 ? -22.254 1.954 -33.627 1.00 26.13 142 ARG L O 1
ATOM 2751 N N . GLU B 2 149 ? -20.697 3.495 -34.110 1.00 27.22 143 GLU L N 1
ATOM 2752 C CA . GLU B 2 149 ? -21.659 4.429 -34.684 1.00 22.10 143 GLU L CA 1
ATOM 2753 C C . GLU B 2 149 ? -22.273 3.839 -35.956 1.00 25.43 143 GLU L C 1
ATOM 2754 O O . GLU B 2 149 ? -21.579 3.226 -36.769 1.00 21.61 143 GLU L O 1
ATOM 2760 N N . ALA B 2 150 ? -23.586 3.982 -36.095 1.00 20.96 144 ALA L N 1
ATOM 2761 C CA . ALA B 2 150 ? -24.305 3.390 -37.217 1.00 20.44 144 ALA L CA 1
ATOM 2762 C C . ALA B 2 150 ? -25.718 3.934 -37.300 1.00 21.11 144 ALA L C 1
ATOM 2763 O O . ALA B 2 150 ? -26.302 4.341 -36.296 1.00 26.88 144 ALA L O 1
ATOM 2765 N N . LYS B 2 151 ? -26.287 3.885 -38.496 1.00 21.05 145 LYS L N 1
ATOM 2766 C CA . LYS B 2 151 ? -27.567 4.532 -38.747 1.00 20.90 145 LYS L CA 1
ATOM 2767 C C . LYS B 2 151 ? -28.540 3.547 -39.385 1.00 15.98 145 LYS L C 1
ATOM 2768 O O . LYS B 2 151 ? -28.204 2.886 -40.362 1.00 17.16 145 LYS L O 1
ATOM 2774 N N . VAL B 2 152 ? -29.733 3.433 -38.809 1.00 19.76 146 VAL L N 1
ATOM 2775 C CA . VAL B 2 152 ? -30.786 2.609 -39.392 1.00 17.14 146 VAL L CA 1
ATOM 2776 C C . VAL B 2 152 ? -31.932 3.500 -39.795 1.00 16.24 146 VAL L C 1
ATOM 2777 O O . VAL B 2 152 ? -32.460 4.251 -38.969 1.00 22.75 146 VAL L O 1
ATOM 2781 N N . GLN B 2 153 ? -32.311 3.444 -41.068 1.00 18.35 147 GLN L N 1
ATOM 2782 C CA . GLN B 2 153 ? -33.511 4.137 -41.509 1.00 11.65 147 GLN L CA 1
ATOM 2783 C C . GLN B 2 153 ? -34.502 3.122 -42.050 1.00 16.46 147 GLN L C 1
ATOM 2784 O O . GLN B 2 153 ? -34.190 2.396 -42.999 1.00 16.73 147 GLN L O 1
ATOM 2790 N N . TRP B 2 154 ? -35.682 3.059 -41.433 1.00 21.26 148 TRP L N 1
ATOM 2791 C CA . TRP B 2 154 ? -36.756 2.189 -41.906 1.00 23.89 148 TRP L CA 1
ATOM 2792 C C . TRP B 2 154 ? -37.605 2.867 -42.963 1.00 20.25 148 TRP L C 1
ATOM 2793 O O . TRP B 2 154 ? -37.865 4.070 -42.899 1.00 27.80 148 TRP L O 1
ATOM 2804 N N . LYS B 2 155 ? -38.072 2.069 -43.914 1.00 23.07 149 LYS L N 1
ATOM 2805 C CA . LYS B 2 155 ? -38.921 2.564 -44.979 1.00 18.58 149 LYS L CA 1
ATOM 2806 C C . LYS B 2 155 ? -40.071 1.581 -45.201 1.00 22.22 149 LYS L C 1
ATOM 2807 O O . LYS B 2 155 ? -39.882 0.370 -45.109 1.00 17.54 149 LYS L O 1
ATOM 2813 N N . VAL B 2 156 ? -41.271 2.106 -45.447 1.00 21.68 150 VAL L N 1
ATOM 2814 C CA . VAL B 2 156 ? -42.438 1.272 -45.668 1.00 12.14 150 VAL L CA 1
ATOM 2815 C C . VAL B 2 156 ? -43.145 1.780 -46.915 1.00 12.43 150 VAL L C 1
ATOM 2816 O O . VAL B 2 156 ? -43.742 2.844 -46.882 1.00 18.90 150 VAL L O 1
ATOM 2820 N N . ASP B 2 157 ? -43.022 1.041 -48.018 1.00 14.80 151 ASP L N 1
ATOM 2821 C CA . ASP B 2 157 ? -43.444 1.534 -49.344 1.00 17.89 151 ASP L CA 1
ATOM 2822 C C . ASP B 2 157 ? -42.899 2.927 -49.599 1.00 22.56 151 ASP L C 1
ATOM 2823 O O . ASP B 2 157 ? -43.644 3.837 -49.972 1.00 13.24 151 ASP L O 1
ATOM 2828 N N . ASN B 2 158 ? -41.611 3.087 -49.312 1.00 21.85 152 ASN L N 1
ATOM 2829 C CA . ASN B 2 158 ? -40.842 4.309 -49.576 1.00 25.41 152 ASN L CA 1
ATOM 2830 C C . ASN B 2 158 ? -41.094 5.442 -48.591 1.00 18.56 152 ASN L C 1
ATOM 2831 O O . ASN B 2 158 ? -40.462 6.484 -48.683 1.00 25.63 152 ASN L O 1
ATOM 2836 N N . ALA B 2 159 ? -41.996 5.241 -47.639 1.00 23.62 153 ALA L N 1
ATOM 2837 C CA . ALA B 2 159 ? -42.182 6.249 -46.608 1.00 17.70 153 ALA L CA 1
ATOM 2838 C C . ALA B 2 159 ? -41.167 6.039 -45.487 1.00 12.51 153 ALA L C 1
ATOM 2839 O O . ALA B 2 159 ? -41.075 4.950 -44.928 1.00 14.93 153 ALA L O 1
ATOM 2841 N N . LEU B 2 160 ? -40.436 7.099 -45.169 1.00 12.66 154 LEU L N 1
ATOM 2842 C CA . LEU B 2 160 ? -39.483 7.114 -44.066 1.00 15.25 154 LEU L CA 1
ATOM 2843 C C . LEU B 2 160 ? -40.200 7.089 -42.724 1.00 22.66 154 LEU L C 1
ATOM 2844 O O . LEU B 2 160 ? -40.976 7.989 -42.385 1.00 28.19 154 LEU L O 1
ATOM 2849 N N . GLN B 2 161 ? -39.941 6.027 -41.974 1.00 16.53 155 GLN L N 1
ATOM 2850 C CA . GLN B 2 161 ? -40.562 5.817 -40.671 1.00 13.63 155 GLN L CA 1
ATOM 2851 C C . GLN B 2 161 ? -39.826 6.611 -39.590 1.00 20.18 155 GLN L C 1
ATOM 2852 O O . GLN B 2 161 ? -38.611 6.754 -39.649 1.00 18.02 155 GLN L O 1
ATOM 2858 N N . SER B 2 162 ? -40.544 7.110 -38.591 1.00 16.54 156 SER L N 1
ATOM 2859 C CA . SER B 2 162 ? -39.867 7.587 -37.395 1.00 27.47 156 SER L CA 1
ATOM 2860 C C . SER B 2 162 ? -40.793 7.532 -36.192 1.00 28.16 156 SER L C 1
ATOM 2861 O O . SER B 2 162 ? -42.018 7.558 -36.332 1.00 26.40 156 SER L O 1
ATOM 2864 N N . GLY B 2 163 ? -40.204 7.452 -35.004 1.00 23.93 157 GLY L N 1
ATOM 2865 C CA . GLY B 2 163 ? -40.989 7.430 -33.787 1.00 14.87 157 GLY L CA 1
ATOM 2866 C C . GLY B 2 163 ? -41.575 6.070 -33.455 1.00 20.56 157 GLY L C 1
ATOM 2867 O O . GLY B 2 163 ? -42.160 5.905 -32.390 1.00 22.98 157 GLY L O 1
ATOM 2868 N N . ASN B 2 164 ? -41.414 5.099 -34.359 1.00 17.51 158 ASN L N 1
ATOM 2869 C CA . ASN B 2 164 ? -41.962 3.746 -34.177 1.00 17.69 158 ASN L CA 1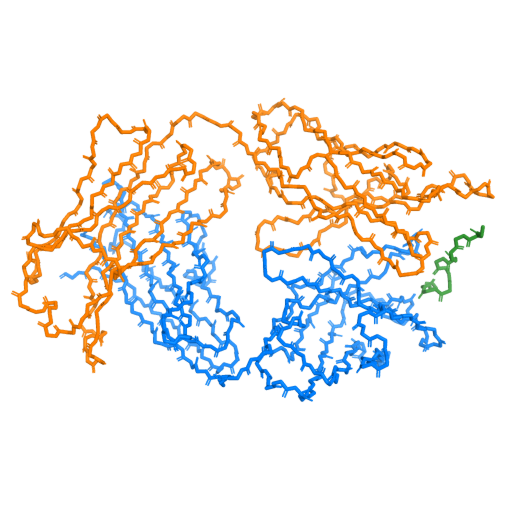
ATOM 2870 C C . ASN B 2 164 ? -40.905 2.627 -34.259 1.00 15.11 158 ASN L C 1
ATOM 2871 O O . ASN B 2 164 ? -41.217 1.499 -34.661 1.00 13.05 158 ASN L O 1
ATOM 2876 N N . SER B 2 165 ? -39.662 2.938 -33.873 1.00 11.57 159 SER L N 1
ATOM 2877 C CA . SER B 2 165 ? -38.614 1.922 -33.819 1.00 21.01 159 SER L CA 1
ATOM 2878 C C . SER B 2 165 ? -37.759 2.026 -32.555 1.00 20.99 159 SER L C 1
ATOM 2879 O O . SER B 2 165 ? -37.706 3.071 -31.910 1.00 18.06 159 SER L O 1
ATOM 2882 N N . GLN B 2 166 ? -37.119 0.920 -32.190 1.00 27.43 160 GLN L N 1
ATOM 2883 C CA . GLN B 2 166 ? -36.191 0.908 -31.067 1.00 23.51 160 GLN L CA 1
ATOM 2884 C C . GLN B 2 166 ? -34.985 0.022 -31.356 1.00 21.25 160 GLN L C 1
ATOM 2885 O O . GLN B 2 166 ? -35.097 -1.032 -31.979 1.00 15.99 160 GLN L O 1
ATOM 2891 N N . GLU B 2 167 ? -33.844 0.456 -30.855 1.00 19.40 161 GLU L N 1
ATOM 2892 C CA . GLU B 2 167 ? -32.553 -0.133 -31.162 1.00 27.87 161 GLU L CA 1
ATOM 2893 C C . GLU B 2 167 ? -31.820 -0.602 -29.908 1.00 22.06 161 GLU L C 1
ATOM 2894 O O . GLU B 2 167 ? -31.926 0.031 -28.880 1.00 19.13 161 GLU L O 1
ATOM 2900 N N . SER B 2 168 ? -31.038 -1.667 -30.011 1.00 21.98 162 SER L N 1
ATOM 2901 C CA . SER B 2 168 ? -30.092 -2.007 -28.954 1.00 11.29 162 SER L CA 1
ATOM 2902 C C . SER B 2 168 ? -28.807 -2.607 -29.551 1.00 11.25 162 SER L C 1
ATOM 2903 O O . SER B 2 168 ? -28.824 -3.214 -30.621 1.00 13.40 162 SER L O 1
ATOM 2906 N N . VAL B 2 169 ? -27.703 -2.430 -28.841 1.00 14.31 163 VAL L N 1
ATOM 2907 C CA . VAL B 2 169 ? -26.376 -2.711 -29.376 1.00 26.23 163 VAL L CA 1
ATOM 2908 C C . VAL B 2 169 ? -25.596 -3.588 -28.409 1.00 23.57 163 VAL L C 1
ATOM 2909 O O . VAL B 2 169 ? -25.547 -3.304 -27.224 1.00 15.81 163 VAL L O 1
ATOM 2913 N N . THR B 2 170 ? -24.985 -4.656 -28.905 1.00 22.40 164 THR L N 1
ATOM 2914 C CA . THR B 2 170 ? -24.226 -5.517 -28.022 1.00 18.46 164 THR L CA 1
ATOM 2915 C C . THR B 2 170 ? -22.978 -4.782 -27.549 1.00 24.39 164 THR L C 1
ATOM 2916 O O . THR B 2 170 ? -22.550 -3.817 -28.176 1.00 23.70 164 THR L O 1
ATOM 2920 N N . GLU B 2 171 ? -22.424 -5.222 -26.422 1.00 23.36 165 GLU L N 1
ATOM 2921 C CA . GLU B 2 171 ? -21.095 -4.783 -25.992 1.00 23.65 165 GLU L CA 1
ATOM 2922 C C . GLU B 2 171 ? -20.045 -5.410 -26.897 1.00 24.40 165 GLU L C 1
ATOM 2923 O O . GLU B 2 171 ? -20.229 -6.525 -27.377 1.00 18.80 165 GLU L O 1
ATOM 2929 N N . GLN B 2 172 ? -18.939 -4.705 -27.106 1.00 19.78 166 GLN L N 1
ATOM 2930 C CA . GLN B 2 172 ? -17.899 -5.176 -28.013 1.00 19.03 166 GLN L CA 1
ATOM 2931 C C . GLN B 2 172 ? -17.518 -6.652 -27.812 1.00 19.41 166 GLN L C 1
ATOM 2932 O O . GLN B 2 172 ? -17.182 -7.074 -26.691 1.00 19.61 166 GLN L O 1
ATOM 2938 N N . ASP B 2 173 ? -17.594 -7.420 -28.907 1.00 18.39 167 ASP L N 1
ATOM 2939 C CA . ASP B 2 173 ? -17.247 -8.848 -28.947 1.00 13.46 167 ASP L CA 1
ATOM 2940 C C . ASP B 2 173 ? -15.801 -9.142 -28.508 1.00 27.08 167 ASP L C 1
ATOM 2941 O O . ASP B 2 173 ? -14.876 -8.424 -28.898 1.00 17.52 167 ASP L O 1
ATOM 2946 N N . SER B 2 174 ? -15.604 -10.231 -27.765 1.00 23.72 168 SER L N 1
ATOM 2947 C CA . SER B 2 174 ? -14.309 -10.489 -27.132 1.00 30.64 168 SER L CA 1
ATOM 2948 C C . SER B 2 174 ? -13.316 -11.247 -28.026 1.00 28.47 168 SER L C 1
ATOM 2949 O O . SER B 2 174 ? -12.164 -11.432 -27.626 1.00 21.66 168 SER L O 1
ATOM 2952 N N . LYS B 2 175 ? -13.726 -11.652 -29.236 1.00 16.25 169 LYS L N 1
ATOM 2953 C CA . LYS B 2 175 ? -12.777 -12.236 -30.173 1.00 24.20 169 LYS L CA 1
ATOM 2954 C C . LYS B 2 175 ? -12.504 -11.362 -31.414 1.00 28.99 169 LYS L C 1
ATOM 2955 O O . LYS B 2 175 ? -11.342 -11.226 -31.828 1.00 22.78 169 LYS L O 1
ATOM 2961 N N . ASP B 2 176 ? -13.544 -10.801 -32.034 1.00 22.90 170 ASP L N 1
ATOM 2962 C CA . ASP B 2 176 ? -13.308 -10.001 -33.249 1.00 18.94 170 ASP L CA 1
ATOM 2963 C C . ASP B 2 176 ? -13.472 -8.500 -33.012 1.00 16.34 170 ASP L C 1
ATOM 2964 O O . ASP B 2 176 ? -13.360 -7.694 -33.935 1.00 23.40 170 ASP L O 1
ATOM 2969 N N . SER B 2 177 ? -13.750 -8.130 -31.771 1.00 15.10 171 SER L N 1
ATOM 2970 C CA . SER B 2 177 ? -13.820 -6.724 -31.384 1.00 14.73 171 SER L CA 1
ATOM 2971 C C . SER B 2 177 ? -14.875 -5.892 -32.149 1.00 14.32 171 SER L C 1
ATOM 2972 O O . SER B 2 177 ? -14.742 -4.681 -32.321 1.00 16.54 171 SER L O 1
ATOM 2975 N N . THR B 2 178 ? -15.949 -6.541 -32.567 1.00 16.68 172 THR L N 1
ATOM 2976 C CA . THR B 2 178 ? -17.003 -5.826 -33.261 1.00 22.07 172 THR L CA 1
ATOM 2977 C C . THR B 2 178 ? -18.206 -5.566 -32.373 1.00 23.58 172 THR L C 1
ATOM 2978 O O . THR B 2 178 ? -18.299 -6.040 -31.237 1.00 21.04 172 THR L O 1
ATOM 2982 N N . TYR B 2 179 ? -19.129 -4.800 -32.931 1.00 14.86 173 TYR L N 1
ATOM 2983 C CA . TYR B 2 179 ? -20.399 -4.520 -32.314 1.00 14.27 173 TYR L CA 1
ATOM 2984 C C . TYR B 2 179 ? -21.497 -5.096 -33.209 1.00 21.78 173 TYR L C 1
ATOM 2985 O O . TYR B 2 179 ? -21.276 -5.304 -34.392 1.00 21.30 173 TYR L O 1
ATOM 2994 N N . SER B 2 180 ? -22.672 -5.346 -32.643 1.00 31.22 174 SER L N 1
ATOM 2995 C CA . SER B 2 180 ? -23.855 -5.685 -33.433 1.00 17.53 174 SER L CA 1
ATOM 2996 C C . SER B 2 180 ? -25.040 -4.883 -32.909 1.00 22.00 174 SER L C 1
ATOM 2997 O O . SER B 2 180 ? -25.014 -4.395 -31.783 1.00 22.27 174 SER L O 1
ATOM 3000 N N . LEU B 2 181 ? -26.071 -4.742 -33.737 1.00 11.44 175 LEU L N 1
ATOM 3001 C CA . LEU B 2 181 ? -27.189 -3.872 -33.423 1.00 15.69 175 LEU L CA 1
ATOM 3002 C C . LEU B 2 181 ? -28.464 -4.449 -33.999 1.00 11.23 175 LEU L C 1
ATOM 3003 O O . LEU B 2 181 ? -28.497 -4.859 -35.154 1.00 21.16 175 LEU L O 1
ATOM 3008 N N . SER B 2 182 ? -29.504 -4.453 -33.185 1.00 13.74 176 SER L N 1
ATOM 3009 C CA . SER B 2 182 ? -30.830 -4.868 -33.630 1.00 25.46 176 SER L CA 1
ATOM 3010 C C . SER B 2 182 ? -31.788 -3.690 -33.586 1.00 29.31 176 SER L C 1
ATOM 3011 O O . SER B 2 182 ? -31.830 -2.952 -32.595 1.00 23.54 176 SER L O 1
ATOM 3014 N N . SER B 2 183 ? -32.532 -3.501 -34.678 1.00 21.37 177 SER L N 1
ATOM 3015 C CA . SER B 2 183 ? -33.568 -2.474 -34.732 1.00 21.63 177 SER L CA 1
ATOM 3016 C C . SER B 2 183 ? -34.921 -3.119 -34.993 1.00 23.35 177 SER L C 1
ATOM 3017 O O . SER B 2 183 ? -35.053 -3.990 -35.855 1.00 22.08 177 SER L O 1
ATOM 3020 N N . THR B 2 184 ? -35.920 -2.693 -34.233 1.00 16.55 178 THR L N 1
ATOM 3021 C CA . THR B 2 184 ? -37.249 -3.251 -34.348 1.00 13.80 178 THR L CA 1
ATOM 3022 C C . THR B 2 184 ? -38.231 -2.129 -34.687 1.00 23.58 178 THR L C 1
ATOM 3023 O O . THR B 2 184 ? -38.325 -1.129 -33.969 1.00 14.48 178 THR L O 1
ATOM 3027 N N . LEU B 2 185 ? -38.944 -2.301 -35.796 1.00 17.98 179 LEU L N 1
ATOM 3028 C CA . LEU B 2 185 ? -40.025 -1.409 -36.187 1.00 17.38 179 LEU L CA 1
ATOM 3029 C C . LEU B 2 185 ? -41.339 -2.006 -35.682 1.00 14.72 179 LEU L C 1
ATOM 3030 O O . LEU B 2 185 ? -41.570 -3.209 -35.791 1.00 30.70 179 LEU L O 1
ATOM 3035 N N . THR B 2 186 ? -42.204 -1.172 -35.133 1.00 19.66 180 THR L N 1
ATOM 3036 C CA . THR B 2 186 ? -43.489 -1.671 -34.668 1.00 16.36 180 THR L CA 1
ATOM 3037 C C . THR B 2 186 ? -44.634 -1.151 -35.530 1.00 20.14 180 THR L C 1
ATOM 3038 O O . THR B 2 186 ? -44.692 0.035 -35.844 1.00 21.49 180 THR L O 1
ATOM 3042 N N . LEU B 2 187 ? -45.541 -2.045 -35.914 1.00 22.97 181 LEU L N 1
ATOM 3043 C CA . LEU B 2 187 ? -46.739 -1.661 -36.658 1.00 17.03 181 LEU L CA 1
ATOM 3044 C C . LEU B 2 187 ? -47.928 -2.401 -36.124 1.00 17.67 181 LEU L C 1
ATOM 3045 O O . LEU B 2 187 ? -47.806 -3.518 -35.627 1.00 19.72 181 LEU L O 1
ATOM 3050 N N . SER B 2 188 ? -49.087 -1.779 -36.247 1.00 27.36 182 SER L N 1
ATOM 3051 C CA . SER B 2 188 ? -50.342 -2.482 -36.065 1.00 22.17 182 SER L CA 1
ATOM 3052 C C . SER B 2 188 ? -50.469 -3.590 -37.115 1.00 22.82 182 SER L C 1
ATOM 3053 O O . SER B 2 188 ? -49.895 -3.489 -38.198 1.00 26.91 182 SER L O 1
ATOM 3056 N N . LYS B 2 189 ? -51.207 -4.648 -36.802 1.00 25.41 183 LYS L N 1
ATOM 3057 C CA . LYS B 2 189 ? -51.413 -5.712 -37.780 1.00 28.72 183 LYS L CA 1
ATOM 3058 C C . LYS B 2 189 ? -52.058 -5.173 -39.051 1.00 30.51 183 LYS L C 1
ATOM 3059 O O . LYS B 2 189 ? -51.607 -5.466 -40.151 1.00 30.26 183 LYS L O 1
ATOM 3065 N N . ALA B 2 190 ? -53.112 -4.380 -38.887 1.00 28.78 184 ALA L N 1
ATOM 3066 C CA . ALA B 2 190 ? -53.783 -3.765 -40.022 1.00 29.21 184 ALA L CA 1
ATOM 3067 C C . ALA B 2 190 ? -52.824 -2.932 -40.894 1.00 21.73 184 ALA L C 1
ATOM 3068 O O . ALA B 2 190 ? -52.874 -2.997 -42.127 1.00 24.00 184 ALA L O 1
ATOM 3070 N N . ASP B 2 191 ? -51.954 -2.151 -40.261 1.00 20.35 185 ASP L N 1
ATOM 3071 C CA . ASP B 2 191 ? -50.988 -1.360 -41.027 1.00 20.46 185 ASP L CA 1
ATOM 3072 C C . ASP B 2 191 ? -50.012 -2.252 -41.796 1.00 23.61 185 ASP L C 1
ATOM 3073 O O . ASP B 2 191 ? -49.824 -2.084 -43.004 1.00 21.86 185 ASP L O 1
ATOM 3078 N N . TYR B 2 192 ? -49.394 -3.200 -41.105 1.00 21.44 186 TYR L N 1
ATOM 3079 C CA . TYR B 2 192 ? -48.494 -4.139 -41.779 1.00 18.34 186 TYR L CA 1
ATOM 3080 C C . TYR B 2 192 ? -49.127 -4.817 -43.001 1.00 21.22 186 TYR L C 1
ATOM 3081 O O . TYR B 2 192 ? -48.445 -5.066 -43.996 1.00 22.14 186 TYR L O 1
ATOM 3090 N N . GLU B 2 193 ? -50.425 -5.105 -42.932 1.00 21.90 187 GLU L N 1
ATOM 3091 C CA . GLU B 2 193 ? -51.114 -5.777 -44.025 1.00 24.22 187 GLU L CA 1
ATOM 3092 C C . GLU B 2 193 ? -51.463 -4.837 -45.197 1.00 31.05 187 GLU L C 1
ATOM 3093 O O . GLU B 2 193 ? -51.633 -5.282 -46.321 1.00 22.12 187 GLU L O 1
ATOM 3099 N N . LYS B 2 194 ? -51.569 -3.544 -44.948 1.00 29.23 188 LYS L N 1
ATOM 3100 C CA . LYS B 2 194 ? -51.921 -2.631 -46.033 1.00 33.46 188 LYS L CA 1
ATOM 3101 C C . LYS B 2 194 ? -50.724 -2.306 -46.949 1.00 36.10 188 LYS L C 1
ATOM 3102 O O . LYS B 2 194 ? -50.904 -1.824 -48.066 1.00 32.94 188 LYS L O 1
ATOM 3108 N N . HIS B 2 195 ? -49.507 -2.587 -46.491 1.00 27.12 189 HIS L N 1
ATOM 3109 C CA . HIS B 2 195 ? -48.316 -2.231 -47.262 1.00 28.98 189 HIS L CA 1
ATOM 3110 C C . HIS B 2 195 ? -47.477 -3.433 -47.698 1.00 32.45 189 HIS L C 1
ATOM 3111 O O . HIS B 2 195 ? -47.618 -4.526 -47.160 1.00 34.07 189 HIS L O 1
ATOM 3118 N N . LYS B 2 196 ? -46.602 -3.210 -48.676 1.00 28.14 190 LYS L N 1
ATOM 3119 C CA . LYS B 2 196 ? -45.933 -4.307 -49.360 1.00 35.87 190 LYS L CA 1
ATOM 3120 C C . LYS B 2 196 ? -44.434 -4.369 -49.087 1.00 32.43 190 LYS L C 1
ATOM 3121 O O . LYS B 2 196 ? -43.922 -5.376 -48.587 1.00 26.13 190 LYS L O 1
ATOM 3127 N N . VAL B 2 197 ? -43.736 -3.291 -49.428 1.00 29.46 191 VAL L N 1
ATOM 3128 C CA . VAL B 2 197 ? -42.290 -3.280 -49.362 1.00 24.67 191 VAL L CA 1
ATOM 3129 C C . VAL B 2 197 ? -41.763 -2.683 -48.060 1.00 25.80 191 VAL L C 1
ATOM 3130 O O . VAL B 2 197 ? -41.934 -1.507 -47.779 1.00 23.55 191 VAL L O 1
ATOM 3134 N N . TYR B 2 198 ? -41.107 -3.529 -47.282 1.00 21.77 192 TYR L N 1
ATOM 3135 C CA . TYR B 2 198 ? -40.463 -3.136 -46.039 1.00 25.30 192 TYR L CA 1
ATOM 3136 C C . TYR B 2 198 ? -38.948 -3.180 -46.159 1.00 29.19 192 TYR L C 1
ATOM 3137 O O . TYR B 2 198 ? -38.373 -4.203 -46.541 1.00 22.23 192 TYR L O 1
ATOM 3146 N N . ALA B 2 199 ? -38.302 -2.072 -45.821 1.00 22.26 193 ALA L N 1
ATOM 3147 C CA . ALA B 2 199 ? -36.870 -1.968 -46.040 1.00 20.39 193 ALA L CA 1
ATOM 3148 C C . ALA B 2 199 ? -36.097 -1.408 -44.841 1.00 19.33 193 ALA L C 1
ATOM 3149 O O . ALA B 2 199 ? -36.530 -0.470 -44.176 1.00 14.87 193 ALA L O 1
ATOM 3151 N N . CYS B 2 200 ? -34.940 -1.999 -44.591 1.00 14.70 194 CYS L N 1
ATOM 3152 C CA . CYS B 2 200 ? -33.998 -1.466 -43.618 1.00 27.99 194 CYS L CA 1
ATOM 3153 C C . CYS B 2 200 ? -32.808 -0.833 -44.334 1.00 18.24 194 CYS L C 1
ATOM 3154 O O . CYS B 2 200 ? -32.046 -1.542 -44.984 1.00 17.49 194 CYS L O 1
ATOM 3157 N N . GLU B 2 201 ? -32.661 0.489 -44.251 1.00 21.51 195 GLU L N 1
ATOM 3158 C CA . GLU B 2 201 ? -31.505 1.163 -44.868 1.00 23.78 195 GLU L CA 1
ATOM 3159 C C . GLU B 2 201 ? -30.426 1.512 -43.813 1.00 24.80 195 GLU L C 1
ATOM 3160 O O . GLU B 2 201 ? -30.719 2.099 -42.775 1.00 19.93 195 GLU L O 1
ATOM 3166 N N . VAL B 2 202 ? -29.183 1.150 -44.101 1.00 18.15 196 VAL L N 1
ATOM 3167 C CA . VAL B 2 202 ? -28.113 1.252 -43.128 1.00 14.71 196 VAL L CA 1
ATOM 3168 C C . VAL B 2 202 ? -26.960 2.119 -43.603 1.00 21.27 196 VAL L C 1
ATOM 3169 O O . VAL B 2 202 ? -26.464 1.971 -44.726 1.00 21.23 196 VAL L O 1
ATOM 3173 N N . THR B 2 203 ? -26.540 3.026 -42.728 1.00 23.58 197 THR L N 1
ATOM 3174 C CA . THR B 2 203 ? -25.391 3.883 -42.981 1.00 15.95 197 THR L CA 1
ATOM 3175 C C . THR B 2 203 ? -24.339 3.569 -41.919 1.00 27.26 197 THR L C 1
ATOM 3176 O O . THR B 2 203 ? -24.665 3.371 -40.747 1.00 32.10 197 THR L O 1
ATOM 3180 N N . HIS B 2 204 ? -23.085 3.507 -42.340 1.00 16.22 198 HIS L N 1
ATOM 3181 C CA . HIS B 2 204 ? -21.979 3.176 -41.468 1.00 22.19 198 HIS L CA 1
ATOM 3182 C C . HIS B 2 204 ? -20.680 3.559 -42.184 1.00 32.70 198 HIS L C 1
ATOM 3183 O O . HIS B 2 204 ? -20.654 3.686 -43.412 1.00 38.00 198 HIS L O 1
ATOM 3190 N N . GLN B 2 205 ? -19.618 3.774 -41.412 1.00 29.70 199 GLN L N 1
ATOM 3191 C CA . GLN B 2 205 ? -18.345 4.267 -41.950 1.00 24.32 199 GLN L CA 1
ATOM 3192 C C . GLN B 2 205 ? -17.707 3.303 -42.943 1.00 26.12 199 GLN L C 1
ATOM 3193 O O . GLN B 2 205 ? -16.968 3.705 -43.854 1.00 19.43 199 GLN L O 1
ATOM 3199 N N . GLY B 2 206 ? -17.986 2.022 -42.755 1.00 18.00 200 GLY L N 1
ATOM 3200 C CA . GLY B 2 206 ? -17.346 0.996 -43.543 1.00 18.42 200 GLY L CA 1
ATOM 3201 C C . GLY B 2 206 ? -18.049 0.735 -44.862 1.00 26.37 200 GLY L C 1
ATOM 3202 O O . GLY B 2 206 ? -17.609 -0.127 -45.621 1.00 19.10 200 GLY L O 1
ATOM 3203 N N . LEU B 2 207 ? -19.138 1.464 -45.118 1.00 21.92 201 LEU L N 1
ATOM 3204 C CA . LEU B 2 207 ? -19.865 1.376 -46.382 1.00 21.53 201 LEU L CA 1
ATOM 3205 C C . LEU B 2 207 ? -19.798 2.706 -47.125 1.00 28.09 201 LEU L C 1
ATOM 3206 O O . LEU B 2 207 ? -20.080 3.759 -46.550 1.00 37.85 201 LEU L O 1
ATOM 3211 N N . SER B 2 208 ? -19.446 2.647 -48.405 1.00 36.22 202 SER L N 1
ATOM 3212 C CA . SER B 2 208 ? -19.304 3.826 -49.255 1.00 41.75 202 SER L CA 1
ATOM 3213 C C . SER B 2 208 ? -20.632 4.494 -49.599 1.00 44.13 202 SER L C 1
ATOM 3214 O O . SER B 2 208 ? -20.677 5.677 -49.930 1.00 40.47 202 SER L O 1
ATOM 3217 N N . SER B 2 209 ? -21.702 3.709 -49.546 1.00 46.78 203 SER L N 1
ATOM 3218 C CA . SER B 2 209 ? -23.058 4.200 -49.750 1.00 42.45 203 SER L CA 1
ATOM 3219 C C . SER B 2 209 ? -23.993 3.304 -48.951 1.00 29.16 203 SER L C 1
ATOM 3220 O O . SER B 2 209 ? -23.672 2.139 -48.705 1.00 26.29 203 SER L O 1
ATOM 3223 N N . PRO B 2 210 ? -25.139 3.845 -48.522 1.00 28.38 204 PRO L N 1
ATOM 3224 C CA . PRO B 2 210 ? -26.074 3.084 -47.685 1.00 26.52 204 PRO L CA 1
ATOM 3225 C C . PRO B 2 210 ? -26.450 1.721 -48.259 1.00 26.89 204 PRO L C 1
ATOM 3226 O O . PRO B 2 210 ? -26.595 1.586 -49.463 1.00 25.08 204 PRO L O 1
ATOM 3230 N N . VAL B 2 211 ? -26.566 0.716 -47.397 1.00 19.42 205 VAL L N 1
ATOM 3231 C CA . VAL B 2 211 ? -27.065 -0.578 -47.820 1.00 26.91 205 VAL L CA 1
ATOM 3232 C C . VAL B 2 211 ? -28.545 -0.688 -47.464 1.00 22.99 205 VAL L C 1
ATOM 3233 O O . VAL B 2 211 ? -28.958 -0.285 -46.374 1.00 19.79 205 VAL L O 1
ATOM 3237 N N . THR B 2 212 ? -29.345 -1.219 -48.386 1.00 17.41 206 THR L N 1
ATOM 3238 C CA . THR B 2 212 ? -30.754 -1.468 -48.089 1.00 19.34 206 THR L CA 1
ATOM 3239 C C . THR B 2 212 ? -31.107 -2.959 -48.234 1.00 24.15 206 THR L C 1
ATOM 3240 O O . THR B 2 212 ? -30.895 -3.554 -49.283 1.00 21.96 206 THR L O 1
ATOM 3244 N N . LYS B 2 213 ? -31.602 -3.565 -47.156 1.00 16.62 207 LYS L N 1
ATOM 3245 C CA . LYS B 2 213 ? -32.172 -4.907 -47.233 1.00 17.60 207 LYS L CA 1
ATOM 3246 C C . LYS B 2 213 ? -33.692 -4.775 -47.257 1.00 19.86 207 LYS L C 1
ATOM 3247 O O . LYS B 2 213 ? -34.235 -3.922 -46.561 1.00 15.97 207 LYS L O 1
ATOM 3253 N N . SER B 2 214 ? -34.370 -5.601 -48.057 1.00 18.16 208 SER L N 1
ATOM 3254 C CA . SER B 2 214 ? -35.814 -5.510 -48.185 1.00 24.02 208 SER L CA 1
ATOM 3255 C C . SER B 2 214 ? -36.486 -6.856 -48.354 1.00 26.49 208 SER L C 1
ATOM 3256 O O . SER B 2 214 ? -35.849 -7.828 -48.775 1.00 21.91 208 SER L O 1
ATOM 3259 N N . PHE B 2 215 ? -37.785 -6.882 -48.033 1.00 27.72 209 PHE L N 1
ATOM 3260 C CA . PHE B 2 215 ? -38.714 -7.963 -48.416 1.00 25.10 209 PHE L CA 1
ATOM 3261 C C . PHE B 2 215 ? -40.086 -7.378 -48.793 1.00 21.52 209 PHE L C 1
ATOM 3262 O O . PHE B 2 215 ? -40.469 -6.329 -48.286 1.00 22.77 209 PHE L O 1
ATOM 3270 N N . ASN B 2 216 ? -40.804 -8.053 -49.689 1.00 26.34 210 ASN L N 1
ATOM 3271 C CA . ASN B 2 216 ? -42.235 -7.812 -49.913 1.00 25.44 210 ASN L CA 1
ATOM 3272 C C . ASN B 2 216 ? -43.052 -8.738 -49.024 1.00 20.16 210 ASN L C 1
ATOM 3273 O O . ASN B 2 216 ? -42.818 -9.950 -49.023 1.00 20.58 210 ASN L O 1
ATOM 3278 N N . ARG B 2 217 ? -44.013 -8.191 -48.283 1.00 23.69 211 ARG L N 1
ATOM 3279 C CA . ARG B 2 217 ? -44.902 -9.022 -47.473 1.00 32.96 211 ARG L CA 1
ATOM 3280 C C . ARG B 2 217 ? -45.563 -10.068 -48.387 1.00 35.98 211 ARG L C 1
ATOM 3281 O O . ARG B 2 217 ? -45.983 -9.746 -49.492 1.00 32.75 211 ARG L O 1
ATOM 3289 N N . GLY B 2 218 ? -45.618 -11.321 -47.947 1.00 32.79 212 GLY L N 1
ATOM 3290 C CA . GLY B 2 218 ? -46.144 -12.385 -48.789 1.00 23.00 212 GLY L CA 1
ATOM 3291 C C . GLY B 2 218 ? -45.036 -13.120 -49.521 1.00 36.82 212 GLY L C 1
ATOM 3292 O O . GLY B 2 218 ? -45.284 -14.106 -50.218 1.00 40.33 212 GLY L O 1
ATOM 3293 N N . GLU B 2 219 ? -43.812 -12.628 -49.330 1.00 49.55 213 GLU L N 1
ATOM 3294 C CA . GLU B 2 219 ? -42.597 -13.097 -50.005 1.00 51.71 213 GLU L CA 1
ATOM 3295 C C . GLU B 2 219 ? -42.673 -12.887 -51.510 1.00 56.51 213 GLU L C 1
ATOM 3296 O O . GLU B 2 219 ? -41.971 -12.037 -52.055 1.00 51.39 213 GLU L O 1
ATOM 3302 N N . PRO C 3 4 ? -6.224 5.730 11.831 1.00 25.86 1112 PRO P N 1
ATOM 3303 C CA . PRO C 3 4 ? -7.057 4.600 12.272 1.00 33.81 1112 PRO P CA 1
ATOM 3304 C C . PRO C 3 4 ? -6.667 3.289 11.588 1.00 33.36 1112 PRO P C 1
ATOM 3305 O O . PRO C 3 4 ? -6.597 3.253 10.366 1.00 34.07 1112 PRO P O 1
ATOM 3309 N N . PRO C 3 5 ? -6.416 2.231 12.378 1.00 27.76 1113 PRO P N 1
ATOM 3310 C CA . PRO C 3 5 ? -6.070 0.890 11.903 1.00 21.31 1113 PRO P CA 1
ATOM 3311 C C . PRO C 3 5 ? -7.170 0.282 11.023 1.00 20.85 1113 PRO P C 1
ATOM 3312 O O . PRO C 3 5 ? -8.344 0.450 11.335 1.00 21.19 1113 PRO P O 1
ATOM 3316 N N . PRO C 3 6 ? -6.780 -0.416 9.951 1.00 27.95 1114 PRO P N 1
ATOM 3317 C CA . PRO C 3 6 ? -7.732 -1.107 9.077 1.00 20.05 1114 PRO P CA 1
ATOM 3318 C C . PRO C 3 6 ? -8.397 -2.233 9.855 1.00 26.18 1114 PRO P C 1
ATOM 3319 O O . PRO C 3 6 ? -7.832 -2.714 10.837 1.00 22.65 1114 PRO P O 1
ATOM 3323 N N . ILE C 3 7 ? -9.574 -2.670 9.456 1.00 25.71 1115 ILE P N 1
ATOM 3324 C CA . ILE C 3 7 ? -10.140 -3.771 10.196 1.00 26.36 1115 ILE P CA 1
ATOM 3325 C C . ILE C 3 7 ? -9.409 -5.061 9.830 1.00 24.39 1115 ILE P C 1
ATOM 3326 O O . ILE C 3 7 ? -8.929 -5.243 8.708 1.00 23.82 1115 ILE P O 1
ATOM 3331 N N . ASP C 3 8 ? -9.275 -5.927 10.820 1.00 21.33 1116 ASP P N 1
ATOM 3332 C CA . ASP C 3 8 ? -8.517 -7.155 10.673 1.00 25.28 1116 ASP P CA 1
ATOM 3333 C C . ASP C 3 8 ? -9.426 -8.181 10.025 1.00 23.42 1116 ASP P C 1
ATOM 3334 O O . ASP C 3 8 ? -10.521 -8.436 10.530 1.00 25.75 1116 ASP P O 1
ATOM 3339 N N . ASN C 3 9 ? -8.979 -8.752 8.909 1.00 19.18 1117 ASN P N 1
ATOM 3340 C CA . ASN C 3 9 ? -9.780 -9.718 8.145 1.00 18.90 1117 ASN P CA 1
ATOM 3341 C C . ASN C 3 9 ? -10.200 -10.889 9.019 1.00 21.13 1117 ASN P C 1
ATOM 3342 O O . ASN C 3 9 ? -11.243 -11.496 8.799 1.00 31.40 1117 ASN P O 1
ATOM 3347 N N . GLY C 3 10 ? -9.395 -11.162 10.042 1.00 23.41 1118 GLY P N 1
ATOM 3348 C CA . GLY C 3 10 ? -9.688 -12.196 11.009 1.00 34.49 1118 GLY P CA 1
ATOM 3349 C C . GLY C 3 10 ? -10.979 -11.992 11.783 1.00 33.74 1118 GLY P C 1
ATOM 3350 O O . GLY C 3 10 ? -11.512 -12.936 12.359 1.00 26.93 1118 GLY P O 1
ATOM 3351 N N . ASP C 3 11 ? -11.499 -10.771 11.805 1.00 30.04 1119 ASP P N 1
ATOM 3352 C CA . ASP C 3 11 ? -12.778 -10.568 12.469 1.00 30.14 1119 ASP P CA 1
ATOM 3353 C C . ASP C 3 11 ? -13.941 -10.784 11.500 1.00 29.28 1119 ASP P C 1
ATOM 3354 O O . ASP C 3 11 ? -15.112 -10.710 11.882 1.00 26.88 1119 ASP P O 1
ATOM 3359 N N . ILE C 3 12 ? -13.595 -11.073 10.251 1.00 19.09 1120 ILE P N 1
ATOM 3360 C CA . ILE C 3 12 ? -14.561 -11.271 9.178 1.00 24.99 1120 ILE P CA 1
ATOM 3361 C C . ILE C 3 12 ? -14.571 -12.726 8.713 1.00 27.84 1120 ILE P C 1
ATOM 3362 O O . ILE C 3 12 ? -15.633 -13.334 8.556 1.00 23.31 1120 ILE P O 1
ATOM 3367 N N . THR C 3 13 ? -13.375 -13.265 8.476 1.00 32.45 1121 THR P N 1
ATOM 3368 C CA . THR C 3 13 ? -13.195 -14.685 8.194 1.00 33.44 1121 THR P CA 1
ATOM 3369 C C . THR C 3 13 ? -12.095 -15.288 9.085 1.00 24.69 1121 THR P C 1
ATOM 3370 O O . THR C 3 13 ? -11.043 -14.693 9.298 1.00 22.88 1121 THR P O 1
ATOM 3374 N N . SER C 3 14 ? -12.363 -16.481 9.593 1.00 25.27 1122 SER P N 1
ATOM 3375 C CA . SER C 3 14 ? -11.398 -17.231 10.376 1.00 36.51 1122 SER P CA 1
ATOM 3376 C C . SER C 3 14 ? -10.656 -18.203 9.473 1.00 38.10 1122 SER P C 1
ATOM 3377 O O . SER C 3 14 ? -11.073 -18.452 8.338 1.00 33.40 1122 SER P O 1
#

Secondary structure (DSSP, 8-state):
--EEEEE--EEE-TT--EEEEEEEESS-GGG--EEEEEE-TTS-EEEEEEE-TTSS-EEE-TTTBTTEEEEEEGGGTEEEEEE-S--GGG-EEEEEEEEPSSSSSEEEE---EEEEESS---BPPEEEEE----EEEEEEEEEEEBSS--EEEEGGGTB-TTEEEPPPEE-TTS-EEEEEEEEEEGGGTTTS-EEEEEEETTTTEEEEEEE---/---EEEE-SEEEEETTS-EEEEEEESS--EETTTTEE-EEEEEE-TTS--EEEEETTTEEPTT--TTEEEEEETTEEEEEESS--GGG-EEEEEEE-SSSSPEE---EEEEEE---BPPEEEEEPPPHHHHTTTEEEEEEEEEEEBSS--EEEEEETTEEP-SSEEEEEPPPPTTT--EEEEEEEEEEHHHHHH--EEEEEEE-TT-SS-EEEEEETT-/-PPPPGGGT--

Foldseek 3Di:
DKAKAKDWAFEAEAFFKTKIKIAIDDDQQLQWKKFKWWAAPPGDIGTAKIAGSNRPDIDGDPVCVPQKDWGADRVRRMTMIIGGRDDQVVFTFMKMFIADPPDRDGPDIHPGGGHGYHDDHFDAWDKDKQAWDCKIKIWIKTDFGDDDDKDKDKPVPPDDPQKDKDDWDQDPVRGTMIIIMGMDGPVCQVVDWIWIWMDDVNVRDTDIDTHHHD/DKAKAKPDQEAAAAAFAKDKIKIFIPWWQADPVVRFGQKWKWWAAPPGDIDTADGSQFDGDPPRDPQWGGDDGTGMIMIMRGRDALQRFTWMWMWGPSDPPIDIHPTHTYAYDDDFFFWDKDKDWFDPVVLVVFKTKIKMKTHFGDDPDKDKWKAFQRHTDDPFKDKDKDDQDSHSRGIMMMMIGMDTSVVVVVTFKIKIWMDDPNDPDIDIDIGTVVD/DDDDDCVVVPD

B-factor: mean 25.09, std 10.33, range [10.08, 89.32]

Radius of gyration: 24.05 Å; Cα contacts (8 Å, |Δi|>4): 1180; chains: 3; bounding box: 57×39×66 Å

Nearest PDB structures (foldseek):
  5ea0-assembly1_L  TM=1.005E+00  e=1.153E-43  Homo sapiens
  8dnn-assembly1_F  TM=9.949E-01  e=3.360E-40  Homo sapiens
  7zxk-assembly2_L  TM=9.978E-01  e=8.487E-40  Homo sapiens
  7sg6-assembly1_L  TM=9.922E-01  e=1.043E-39  Homo sapiens
  6pe8-assembly1_B  TM=9.771E-01  e=3.406E-39  Homo sapiens

Solvent-accessible surface area: 19688 Å² total; per-residue (Å²): 185,34,96,8,80,7,45,32,27,10,28,17,69,67,53,168,56,37,123,0,29,0,57,9,60,56,41,83,4,52,124,45,0,0,0,0,0,17,22,35,93,86,136,25,13,67,7,0,0,0,20,0,56,81,18,93,27,100,74,30,8,106,54,1,114,84,37,8,46,8,47,27,31,37,121,151,65,23,0,31,0,58,0,54,62,2,100,82,98,1,28,2,40,0,12,0,0,10,1,1,66,62,0,3,2,0,32,40,20,3,156,10,12,30,0,14,3,29,94,40,78,62,94,30,16,57,13,16,36,3,35,15,131,93,81,10,3,1,0,0,3,0,13,39,0,12,0,52,61,11,88,20,44,1,35,98,38,94,36,100,94,32,39,20,55,2,66,24,32,92,29,130,81,30,40,35,7,14,8,0,0,0,25,13,74,45,103,23,31,79,100,104,72,4,51,0,27,2,48,0,147,41,34,141,27,170,44,107,48,132,6,75,54,206,129,11,92,10,64,5,47,48,100,63,39,72,11,50,105,46,102,176,1,62,0,34,0,79,10,79,65,136,0,38,62,105,85,52,108,93,14,19,0,0,0,0,17,19,53,62,92,73,34,2,110,7,7,0,40,64,4,64,56,102,43,108,81,24,50,117,34,2,50,7,56,37,66,6,50,85,6,28,0,25,0,55,61,2,76,18,82,2,4,4,35,0,6,0,0,0,1,14,52,27,26,3,30,24,2,88,7,0,73,1,24,1,118,74,102,72,20,41,9,56,8,37,24,4,51,14,17,111,96,2,17,160,88,40,39,0,2,0,0,0,0,0,8,49,0,16,30,91,126,33,126,25,42,6,45,9,56,134,54,119,39,101,89,46,52,73,83,18,27,14,70,7,40,52,180,57,5,3,10,0,4,5,1,21,0,64,16,50,91,75,81,11,69,151,50,106,55,0,8,0,38,0,50,10,128,30,39,130,74,75,40,67,83,61,32,78,60,79,159,141,91,12,35,108,22,42,77,1,4,56